Protein AF-0000000087714407 (afdb_homodimer)

Solvent-accessible surface area (backbone atoms only — not comparable to full-atom values): 35121 Å² total; per-residue (Å²): 110,67,66,55,49,52,48,49,52,50,45,52,51,48,52,53,51,48,52,51,49,51,45,51,42,48,51,48,51,48,50,48,47,53,52,25,57,74,70,69,42,71,82,78,48,69,68,56,53,50,52,51,51,53,48,40,36,51,53,26,51,76,64,72,35,63,50,65,50,39,53,55,43,50,54,43,46,52,54,53,46,53,50,67,61,27,62,37,93,64,74,46,41,32,20,36,34,32,66,47,54,57,29,49,15,49,49,41,26,38,49,60,29,60,38,47,48,34,23,16,46,93,51,57,67,56,12,37,54,55,14,53,75,65,74,40,40,58,46,58,56,64,61,32,42,54,65,25,51,38,35,36,42,44,46,55,73,70,50,61,69,24,69,91,43,54,78,47,47,53,52,27,47,75,23,43,38,27,43,49,48,89,50,46,76,77,49,47,59,54,50,46,51,47,21,67,76,30,47,22,18,30,37,46,27,29,63,30,56,74,60,46,74,53,62,56,66,39,42,31,38,38,28,68,42,94,49,28,89,50,61,62,62,56,45,49,54,44,41,30,43,29,33,40,71,43,78,54,50,66,67,60,49,45,53,29,40,25,62,48,42,38,40,54,51,52,51,42,51,20,50,49,52,27,50,58,52,44,40,67,72,68,70,51,76,46,81,82,62,51,25,57,71,34,51,56,51,50,50,50,39,52,51,52,59,73,40,39,71,62,50,50,48,42,49,64,51,32,88,46,25,65,63,42,46,53,44,38,53,51,37,36,50,50,49,53,52,53,58,58,59,70,73,110,110,67,67,55,50,52,49,49,52,50,45,52,52,49,52,53,50,48,52,52,48,51,45,51,43,47,51,48,51,48,50,48,47,51,51,24,58,75,71,70,42,72,82,77,49,69,68,57,53,50,52,50,50,53,48,40,35,52,54,26,52,75,64,72,35,63,50,63,49,39,52,55,42,49,53,43,48,53,54,52,48,53,52,66,60,28,62,37,92,64,75,47,42,31,19,36,34,31,65,46,54,56,29,50,16,50,48,42,26,38,50,61,29,59,38,46,49,34,24,16,46,94,50,56,67,57,12,38,54,55,15,54,75,65,73,41,39,58,47,58,58,65,61,33,42,54,66,25,51,37,35,36,40,42,44,54,74,69,50,61,68,25,68,90,42,54,77,47,47,52,53,27,47,74,22,42,38,28,44,48,48,88,49,46,77,77,50,47,58,56,52,44,51,50,22,67,75,31,46,21,18,29,34,45,27,28,62,30,56,76,61,48,75,54,62,57,66,38,41,32,38,37,30,68,42,94,50,27,90,51,61,61,62,55,44,49,54,44,41,30,41,30,32,39,73,44,79,53,48,66,68,61,49,46,53,28,40,25,63,47,42,36,37,52,52,51,52,41,51,20,50,50,52,27,50,58,52,44,40,68,72,69,68,49,76,43,80,81,61,51,24,58,68,35,51,56,52,50,50,49,40,52,51,53,58,72,41,40,72,62,50,51,48,42,49,64,53,33,89,47,24,65,62,42,47,51,45,37,53,50,38,36,50,50,49,53,52,53,60,57,60,71,74,110

Radius of gyration: 28.75 Å; Cα contacts (8 Å, |Δi|>4): 1146; chains: 2; bounding box: 63×82×63 Å

InterPro domains:
  IPR002701 Chorismate mutase II, prokaryotic-type [PF01817] (7-85)
  IPR002701 Chorismate mutase II, prokaryotic-type [PS51168] (1-89)
  IPR002701 Chorismate mutase II, prokaryotic-type [SM00830] (8-88)
  IPR003099 Prephenate dehydrogenase [PS51176] (92-344)
  IPR008927 6-phosphogluconate dehydrogenase-like, C-terminal domain superfamily [SSF48179] (250-342)
  IPR010950 Chorismate mutase, archaeal [TIGR01791] (4-85)
  IPR036263 Chorismate mutase type II superfamily [SSF48600] (1-86)
  IPR036291 NAD(P)-binding domain superfamily [SSF51735] (88-246)
  IPR036979 Chorismate mutase domain superfamily [G3DSA:1.20.59.10] (1-79)
  IPR046826 Prephenate dehydrogenase, nucleotide-binding domain [PF02153] (114-242)
  IPR050812 Prephenate/Arogenate Dehydrogenase [PTHR21363] (87-343)

Foldseek 3Di:
DVVVVVVVVVVVVVVVVVVVVLVVVLVVLLVVQVVCVVVVHDNDDPVVLVVQLVVLQVVCVVVPHDSVVSVVVSVVSVLVSLLQNLEAPDAFEEEEEDQDLQSLQVLLLSLSRVHAYEYEYPDQVSRQVSCVVSVHHYDYQLVSLLGGQEYEYADELCRCPDPSNLVRNLSNAAGEYEYAALACVVRVVVVLVSCVVSHYAYKYKHFPDTRDHDPAAGEMEIEGHPRNVDVVVVQSVVVSSRHHYHYDHNVVSLVVCLVVQLQVLLVLQVVVVVVVVVCVVVVDDCVVVDDPVNVVSVVVSVVSVVVVVSSVCSCPRRPCNVVSVVVSVVVVVVVVVVVVVVVD/DVVVVVVVVVVVVVVVVVVVVLVVVLVVLLVVQVVCVVVVHDNDDPVVLVVQLVVLQVVCVVVPHDSVVSVVVSVVSVLVSLLQNLEAPDAFEEEEEDQDLVSLQVLLLSLSRVHAYEYEYPDQVSRQVSCVVSVHHYDYQLVSLLGGQEYEYADELCRCPDPSNLVRNLSNAAGEYEYAALACVVRVVVVLVSCVVSHYAYKYKHFPDTRDHDPAAGEMEIEGHPRNVDVVVVQSVVVSSRHHYHYDHNVVSLVVCLVVQLQVLLVLQVVVVVVVVVCVVVVDDCVVVDDPVNVVSVVVSVVSVVVVVSSVCSCPRRPCNVVSVVVSVVVVVVVVVVVVVVVD

Sequence (688 aa):
MRELDQLRAEIDKVDEELFKLFFKRLELVAEVGRIKRREGLPITDERREIEVRERWRRIAKSYDIPEVLADNLLTTMFSVSKMREVNPSEKRKITLVGYGGMARSLASLFKLAKHEVVITGRDLEKSLKLAQEFNFTTMAIPQALQWGEMVILALPPEGVLSDGITRFLHLAEGKVVMDILSSKAKLFKKLEEMSKENGYRFVSTHPLFGPYLYPVGEKIVLIPSETSKSVEEVAKFWTDTGLTTVITDVDTHEKAMAMVQVLPHFFVLGLSRSLDFLEKELGVEFTEFQTTNFREIYKIVKRVKELEPVITEIQRLNPYARETRSIGVRELNTLFSTLEEEKKMRELDQLRAEIDKVDEELFKLFFKRLELVAEVGRIKRREGLPITDERREIEVRERWRRIAKSYDIPEVLADNLLTTMFSVSKMREVNPSEKRKITLVGYGGMARSLASLFKLAKHEVVITGRDLEKSLKLAQEFNFTTMAIPQALQWGEMVILALPPEGVLSDGITRFLHLAEGKVVMDILSSKAKLFKKLEEMSKENGYRFVSTHPLFGPYLYPVGEKIVLIPSETSKSVEEVAKFWTDTGLTTVITDVDTHEKAMAMVQVLPHFFVLGLSRSLDFLEKELGVEFTEFQTTNFREIYKIVKRVKELEPVITEIQRLNPYARETRSIGVRELNTLFSTLEEEKK

Organism: NCBI:txid1293036

pLDDT: mean 92.68, std 6.98, range [49.91, 98.88]

Nearest PDB structures (foldseek):
  6jit-assembly2_C  TM=7.707E-01  e=3.358E-10  Stackebrandtia nassauensis DSM 44728
  5fwn-assembly1_A  TM=7.371E-01  e=2.110E-10  Amycolatopsis orientalis
  8ozw-assembly1_A  TM=6.406E-01  e=2.236E-10  Blastomyces dermatitidis
  8whg-assembly4_G  TM=6.591E-01  e=2.032E-09  Streptomyces viridochromogenes
  8p2j-assembly4_G  TM=6.172E-01  e=1.012E-09  Blastomyces dermatitidis

Structure (mmCIF, N/CA/C/O backbone):
data_AF-0000000087714407-model_v1
#
loop_
_entity.id
_entity.type
_entity.pdbx_description
1 polymer 'Chorismate mutase'
#
loop_
_atom_site.group_PDB
_atom_site.id
_atom_site.type_symbol
_atom_site.label_atom_id
_atom_site.label_alt_id
_atom_site.label_comp_id
_atom_site.label_asym_id
_atom_site.label_entity_id
_atom_site.label_seq_id
_atom_site.pdbx_PDB_ins_code
_atom_site.Cartn_x
_atom_site.Cartn_y
_atom_site.Cartn_z
_atom_site.occupancy
_atom_site.B_iso_or_equiv
_atom_site.auth_seq_id
_atom_site.auth_comp_id
_atom_site.auth_asym_id
_atom_site.auth_atom_id
_atom_site.pdbx_PDB_model_num
ATOM 1 N N . MET A 1 1 ? 36.469 -10.867 -13.039 1 63.06 1 MET A N 1
ATOM 2 C CA . MET A 1 1 ? 36.375 -9.836 -12.016 1 63.06 1 MET A CA 1
ATOM 3 C C . MET A 1 1 ? 36.531 -8.445 -12.625 1 63.06 1 MET A C 1
ATOM 5 O O . MET A 1 1 ? 35.719 -7.547 -12.336 1 63.06 1 MET A O 1
ATOM 9 N N . ARG A 1 2 ? 37.438 -8.5 -13.688 1 77.06 2 ARG A N 1
ATOM 10 C CA . ARG A 1 2 ? 37.719 -7.219 -14.336 1 77.06 2 ARG A CA 1
ATOM 11 C C . ARG A 1 2 ? 36.531 -6.797 -15.227 1 77.06 2 ARG A C 1
ATOM 13 O O . ARG A 1 2 ? 36.156 -5.629 -15.219 1 77.06 2 ARG A O 1
ATOM 20 N N . GLU A 1 3 ? 35.875 -7.758 -15.922 1 87.31 3 GLU A N 1
ATOM 21 C CA . GLU A 1 3 ? 34.75 -7.469 -16.812 1 87.31 3 GLU A CA 1
ATOM 22 C C . GLU A 1 3 ? 33.531 -6.977 -16.031 1 87.31 3 GLU A C 1
ATOM 24 O O . GLU A 1 3 ? 32.875 -6.031 -16.453 1 87.31 3 GLU A O 1
ATOM 29 N N . LEU A 1 4 ? 33.375 -7.582 -14.938 1 88.19 4 LEU A N 1
ATOM 30 C CA . LEU A 1 4 ? 32.25 -7.188 -14.086 1 88.19 4 LEU A CA 1
ATOM 31 C C . LEU A 1 4 ? 32.438 -5.762 -13.578 1 88.19 4 LEU A C 1
ATOM 33 O O . LEU A 1 4 ? 31.469 -4.984 -13.547 1 88.19 4 LEU A O 1
ATOM 37 N N . ASP A 1 5 ? 33.656 -5.453 -13.273 1 89.81 5 ASP A N 1
ATOM 38 C CA . ASP A 1 5 ? 33.938 -4.113 -12.766 1 89.81 5 ASP A CA 1
ATOM 39 C C . ASP A 1 5 ? 33.719 -3.057 -13.844 1 89.81 5 ASP A C 1
ATOM 41 O O . ASP A 1 5 ? 33.25 -1.955 -13.555 1 89.81 5 ASP A O 1
ATOM 45 N N . GLN A 1 6 ? 34.094 -3.371 -15.039 1 92.88 6 GLN A N 1
ATOM 46 C CA . GLN A 1 6 ? 33.875 -2.447 -16.141 1 92.88 6 GLN A CA 1
ATOM 47 C C . GLN A 1 6 ? 32.406 -2.211 -16.406 1 92.88 6 GLN A C 1
ATOM 49 O O . GLN A 1 6 ? 31.984 -1.081 -16.656 1 92.88 6 GLN A O 1
ATOM 54 N N . LEU A 1 7 ? 31.641 -3.238 -16.328 1 93 7 LEU A N 1
ATOM 55 C CA . LEU A 1 7 ? 30.203 -3.123 -16.531 1 93 7 LEU A CA 1
ATOM 56 C C . LEU A 1 7 ? 29.562 -2.293 -15.414 1 93 7 LEU A C 1
ATOM 58 O O . LEU A 1 7 ? 28.703 -1.457 -15.68 1 93 7 LEU A O 1
ATOM 62 N N . ARG A 1 8 ? 30.109 -2.559 -14.281 1 90.69 8 ARG A N 1
ATOM 63 C CA . ARG A 1 8 ? 29.594 -1.803 -13.141 1 90.69 8 ARG A CA 1
ATOM 64 C C . ARG A 1 8 ? 29.922 -0.319 -13.281 1 90.69 8 ARG A C 1
ATOM 66 O O . ARG A 1 8 ? 29.094 0.537 -12.953 1 90.69 8 ARG A O 1
ATOM 73 N N . ALA A 1 9 ? 31.062 -0.034 -13.75 1 93.38 9 ALA A N 1
ATOM 74 C CA . ALA A 1 9 ? 31.438 1.355 -13.984 1 93.38 9 ALA A CA 1
ATOM 75 C C . ALA A 1 9 ? 30.562 1.997 -15.047 1 93.38 9 ALA A C 1
ATOM 77 O O . ALA A 1 9 ? 30.203 3.176 -14.945 1 93.38 9 ALA A O 1
ATOM 78 N N . GLU A 1 10 ? 30.219 1.26 -16.062 1 95 10 GLU A N 1
ATOM 79 C CA . GLU A 1 10 ? 29.328 1.756 -17.109 1 95 10 GLU A CA 1
ATOM 80 C C . GLU A 1 10 ? 27.922 2.016 -16.562 1 95 10 GLU A C 1
ATOM 82 O O . GLU A 1 10 ? 27.297 3.008 -16.922 1 95 10 GLU A O 1
ATOM 87 N N . ILE A 1 11 ? 27.469 1.12 -15.742 1 93.75 11 ILE A N 1
ATOM 88 C CA . ILE A 1 11 ? 26.156 1.284 -15.109 1 93.75 11 ILE A CA 1
ATOM 89 C C . ILE A 1 11 ? 26.156 2.557 -14.266 1 93.75 11 ILE A C 1
ATOM 91 O O . ILE A 1 11 ? 25.203 3.334 -14.305 1 93.75 11 ILE A O 1
ATOM 95 N N . ASP A 1 12 ? 27.266 2.768 -13.57 1 93.19 12 ASP A N 1
ATOM 96 C CA . ASP A 1 12 ? 27.391 3.963 -12.734 1 93.19 12 ASP A CA 1
ATOM 97 C C . ASP A 1 12 ? 27.312 5.23 -13.586 1 93.19 12 ASP A C 1
ATOM 99 O O . ASP A 1 12 ? 26.688 6.219 -13.172 1 93.19 12 ASP A O 1
ATOM 103 N N . LYS A 1 13 ? 27.922 5.188 -14.688 1 95.5 13 LYS A N 1
ATOM 104 C CA . LYS A 1 13 ? 27.875 6.328 -15.602 1 95.5 13 LYS A CA 1
ATOM 105 C C . LYS A 1 13 ? 26.453 6.566 -16.109 1 95.5 13 LYS A C 1
ATOM 107 O O . LYS A 1 13 ? 26 7.711 -16.203 1 95.5 13 LYS A O 1
ATOM 112 N N . VAL A 1 14 ? 25.781 5.527 -16.438 1 96 14 VAL A N 1
ATOM 113 C CA . VAL A 1 14 ? 24.406 5.625 -16.906 1 96 14 VAL A CA 1
ATOM 114 C C . VAL A 1 14 ? 23.531 6.215 -15.797 1 96 14 VAL A C 1
ATOM 116 O O . VAL A 1 14 ? 22.656 7.055 -16.062 1 96 14 VAL A O 1
ATOM 119 N N . ASP A 1 15 ? 23.781 5.766 -14.586 1 94.81 15 ASP A N 1
ATOM 120 C CA . ASP A 1 15 ? 23.031 6.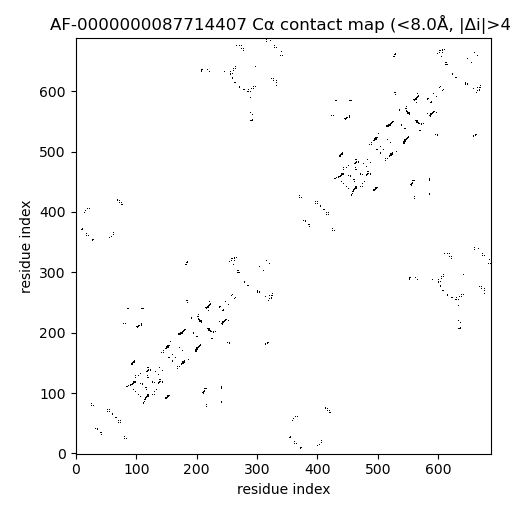273 -13.438 1 94.81 15 ASP A CA 1
ATOM 121 C C . ASP A 1 15 ? 23.203 7.785 -13.297 1 94.81 15 ASP A C 1
ATOM 123 O O . ASP A 1 15 ? 22.219 8.508 -13.078 1 94.81 15 ASP A O 1
ATOM 127 N N . GLU A 1 16 ? 24.375 8.242 -13.422 1 94.75 16 GLU A N 1
ATOM 128 C CA . GLU A 1 16 ? 24.641 9.672 -13.336 1 94.75 16 GLU A CA 1
ATOM 129 C C . GLU A 1 16 ? 23.906 10.43 -14.445 1 94.75 16 GLU A C 1
ATOM 131 O O . GLU A 1 16 ? 23.359 11.508 -14.203 1 94.75 16 GLU A O 1
ATOM 136 N N . GLU A 1 17 ? 23.969 9.867 -15.578 1 96 17 GLU A N 1
ATOM 137 C CA . GLU A 1 17 ? 23.297 10.492 -16.719 1 96 17 GLU A CA 1
ATOM 138 C C . GLU A 1 17 ? 21.781 10.539 -16.5 1 96 17 GLU A C 1
ATOM 140 O O . GLU A 1 17 ? 21.109 11.492 -16.906 1 96 17 GLU A O 1
ATOM 145 N N . LEU A 1 18 ? 21.234 9.477 -15.961 1 95.12 18 LEU A N 1
ATOM 146 C CA . LEU A 1 18 ? 19.812 9.43 -15.656 1 95.12 18 LEU A CA 1
ATOM 147 C C . LEU A 1 18 ? 19.406 10.594 -14.758 1 95.12 18 LEU A C 1
ATOM 149 O O . LEU A 1 18 ? 18.438 11.297 -15.039 1 95.12 18 LEU A O 1
ATOM 153 N N . PHE A 1 19 ? 20.141 10.867 -13.703 1 94.19 19 PHE A N 1
ATOM 154 C CA . PHE A 1 19 ? 19.797 11.914 -12.75 1 94.19 19 PHE A CA 1
ATOM 155 C C . PHE A 1 19 ? 20 13.297 -13.359 1 94.19 19 PHE A C 1
ATOM 157 O O . PHE A 1 19 ? 19.266 14.234 -13.047 1 94.19 19 PHE A O 1
ATOM 164 N N . LYS A 1 20 ? 21 13.391 -14.266 1 94.81 20 LYS A N 1
ATOM 165 C CA . LYS A 1 20 ? 21.141 14.633 -15.016 1 94.81 20 LYS A CA 1
ATOM 166 C C . LYS A 1 20 ? 19.891 14.93 -15.828 1 94.81 20 LYS A C 1
ATOM 168 O O . LYS A 1 20 ? 19.438 16.078 -15.891 1 94.81 20 LYS A O 1
ATOM 173 N N . LEU A 1 21 ? 19.375 13.898 -16.438 1 95.12 21 LEU A N 1
ATOM 174 C CA . LEU A 1 21 ? 18.172 14.062 -17.234 1 95.12 21 LEU A CA 1
ATOM 175 C C . LEU A 1 21 ? 16.953 14.359 -16.359 1 95.12 21 LEU A C 1
ATOM 177 O O . LEU A 1 21 ? 16.094 15.148 -16.719 1 95.12 21 LEU A O 1
ATOM 181 N N . PHE A 1 22 ? 16.906 13.672 -15.188 1 93.38 22 PHE A N 1
ATOM 182 C CA . PHE A 1 22 ? 15.828 13.969 -14.242 1 93.38 22 PHE A CA 1
ATOM 183 C C . PHE A 1 22 ? 15.867 15.438 -13.82 1 93.38 22 PHE A C 1
ATOM 185 O O . PHE A 1 22 ? 14.828 16.094 -13.773 1 93.38 22 PHE A O 1
ATOM 192 N N . PHE A 1 23 ? 17.047 15.906 -13.516 1 91.62 23 PHE A N 1
ATOM 193 C CA . PHE A 1 23 ? 17.219 17.297 -13.133 1 91.62 23 PHE A CA 1
ATOM 194 C C . PHE A 1 23 ? 16.75 18.219 -14.242 1 91.62 23 PHE A C 1
ATOM 196 O O . PHE A 1 23 ? 15.992 19.172 -13.992 1 91.62 23 PHE A O 1
ATOM 203 N N . LYS A 1 24 ? 17.203 17.906 -15.43 1 94.31 24 LYS A N 1
ATOM 204 C CA . LYS A 1 24 ? 16.797 18.719 -16.594 1 94.31 24 LYS A CA 1
ATOM 205 C C . LYS A 1 24 ? 15.281 18.719 -16.75 1 94.31 24 LYS A C 1
ATOM 207 O O . LYS A 1 24 ? 14.68 19.766 -17 1 94.31 24 LYS A O 1
ATOM 212 N N . ARG A 1 25 ? 14.672 17.578 -16.641 1 93.5 25 ARG A N 1
ATOM 213 C CA . ARG A 1 25 ? 13.219 17.469 -16.797 1 93.5 25 ARG A CA 1
ATOM 214 C C . ARG A 1 25 ? 12.492 18.297 -15.742 1 93.5 25 ARG A C 1
ATOM 216 O O . ARG A 1 25 ? 11.531 19 -16.062 1 93.5 25 ARG A O 1
ATOM 223 N N . LEU A 1 26 ? 12.977 18.203 -14.547 1 90.25 26 LEU A N 1
ATOM 224 C CA . LEU A 1 26 ? 12.352 18.922 -13.445 1 90.25 26 LEU A CA 1
ATOM 225 C C . LEU A 1 26 ? 12.453 20.422 -13.656 1 90.25 26 LEU A C 1
ATOM 227 O O . LEU A 1 26 ? 11.516 21.172 -13.359 1 90.25 26 LEU A O 1
ATOM 231 N N . GLU A 1 27 ? 13.57 20.844 -14.195 1 90.69 27 GLU A N 1
ATOM 232 C CA . GLU A 1 27 ? 13.742 22.25 -14.5 1 90.69 27 GLU A CA 1
ATOM 233 C C . GLU A 1 27 ? 12.773 22.719 -15.586 1 90.69 27 GLU A C 1
ATOM 235 O O . GLU A 1 27 ? 12.203 23.797 -15.5 1 90.69 27 GLU A O 1
ATOM 240 N N . LEU A 1 28 ? 12.633 21.891 -16.578 1 92.81 28 LEU A N 1
ATOM 241 C CA . LEU A 1 28 ? 11.711 22.219 -17.672 1 92.81 28 LEU A CA 1
ATOM 242 C C . LEU A 1 28 ? 10.281 22.281 -17.156 1 92.81 28 LEU A C 1
ATOM 244 O O . LEU A 1 28 ? 9.523 23.188 -17.531 1 92.81 28 LEU A O 1
ATOM 248 N N . VAL A 1 29 ? 9.93 21.375 -16.328 1 89.31 29 VAL A N 1
ATOM 249 C CA . VAL A 1 29 ? 8.578 21.344 -15.781 1 89.31 29 VAL A CA 1
ATOM 250 C C . VAL A 1 29 ? 8.352 22.562 -14.906 1 89.31 29 VAL A C 1
ATOM 252 O O . VAL A 1 29 ? 7.262 23.141 -14.914 1 89.31 29 VAL A O 1
ATOM 255 N N . ALA A 1 30 ? 9.344 22.922 -14.141 1 85.31 30 ALA A N 1
ATOM 256 C CA . ALA A 1 30 ? 9.25 24.141 -13.32 1 85.31 30 ALA A CA 1
ATOM 257 C C . ALA A 1 30 ? 9.008 25.359 -14.188 1 85.31 30 ALA A C 1
ATOM 259 O O . ALA A 1 30 ? 8.227 26.25 -13.82 1 85.31 30 ALA A O 1
ATOM 260 N N . GLU A 1 31 ? 9.688 25.391 -15.297 1 88.81 31 GLU A N 1
ATOM 261 C CA . GLU A 1 31 ? 9.508 26.5 -16.234 1 88.81 31 GLU A CA 1
ATOM 262 C C . GLU A 1 31 ? 8.086 26.531 -16.797 1 88.81 31 GLU A C 1
ATOM 264 O O . GLU A 1 31 ? 7.496 27.594 -16.953 1 88.81 31 GLU A O 1
ATOM 269 N N . VAL A 1 32 ? 7.547 25.406 -17.141 1 88.31 32 VAL A N 1
ATOM 270 C CA . VAL A 1 32 ? 6.16 25.297 -17.594 1 88.31 32 VAL A CA 1
ATOM 271 C C . VAL A 1 32 ? 5.227 25.859 -16.516 1 88.31 32 VAL A C 1
ATOM 273 O O . VAL A 1 32 ? 4.297 26.609 -16.828 1 88.31 32 VAL A O 1
ATOM 276 N N . GLY A 1 33 ? 5.461 25.469 -15.242 1 82.06 33 GLY A N 1
ATOM 277 C CA . GLY A 1 33 ? 4.66 25.984 -14.141 1 82.06 33 GLY A CA 1
ATOM 278 C C . GLY A 1 33 ? 4.691 27.5 -14.031 1 82.06 33 GLY A C 1
ATOM 279 O O . GLY A 1 33 ? 3.658 28.125 -13.805 1 82.06 33 GLY A O 1
ATOM 280 N N . ARG A 1 34 ? 5.832 28.078 -14.234 1 82.94 34 ARG A N 1
ATOM 281 C CA . ARG A 1 34 ? 5.988 29.531 -14.172 1 82.94 34 ARG A CA 1
ATOM 282 C C . ARG A 1 34 ? 5.188 30.219 -15.273 1 82.94 34 ARG A C 1
ATOM 284 O O . ARG A 1 34 ? 4.527 31.234 -15.023 1 82.94 34 ARG A O 1
ATOM 291 N N . ILE A 1 35 ? 5.266 29.703 -16.422 1 86.69 35 ILE A N 1
ATOM 292 C CA . ILE A 1 35 ? 4.547 30.266 -17.562 1 86.69 35 ILE A CA 1
ATOM 293 C C . ILE A 1 35 ? 3.041 30.156 -17.328 1 86.69 35 ILE A C 1
ATOM 295 O O . ILE A 1 35 ? 2.295 31.094 -17.594 1 86.69 35 ILE A O 1
ATOM 299 N N . LYS A 1 36 ? 2.607 29 -16.812 1 82.19 36 LYS A N 1
ATOM 300 C CA . LYS A 1 36 ? 1.186 28.812 -16.547 1 82.19 36 LYS A CA 1
ATOM 301 C C . LYS A 1 36 ? 0.683 29.828 -15.508 1 82.19 36 LYS A C 1
ATOM 303 O O . LYS A 1 36 ? -0.405 30.391 -15.664 1 82.19 36 LYS A O 1
ATOM 308 N N . ARG A 1 37 ? 1.433 30.062 -14.531 1 76.12 37 ARG A N 1
ATOM 309 C CA . ARG A 1 37 ? 1.078 31.031 -13.5 1 76.12 37 ARG A CA 1
ATOM 310 C C . ARG A 1 37 ? 0.965 32.438 -14.094 1 76.12 37 ARG A C 1
ATOM 312 O O . ARG A 1 37 ? 0.016 33.156 -13.797 1 76.12 37 ARG A O 1
ATOM 319 N N . ARG A 1 38 ? 1.88 32.781 -14.922 1 81.19 38 ARG A N 1
ATOM 320 C CA . ARG A 1 38 ? 1.916 34.094 -15.555 1 81.19 38 ARG A CA 1
ATOM 321 C C . ARG A 1 38 ? 0.712 34.281 -16.469 1 81.19 38 ARG A C 1
ATOM 323 O O . ARG A 1 38 ? 0.151 35.375 -16.547 1 81.19 38 ARG A O 1
ATOM 330 N N . GLU A 1 39 ? 0.332 33.188 -17.094 1 85.5 39 GLU A N 1
ATOM 331 C CA . GLU A 1 39 ? -0.736 33.281 -18.078 1 85.5 39 GLU A CA 1
ATOM 332 C C . GLU A 1 39 ? -2.088 32.938 -17.469 1 85.5 39 GLU A C 1
ATOM 334 O O . GLU A 1 39 ? -3.104 32.875 -18.172 1 85.5 39 GLU A O 1
ATOM 339 N N . GLY A 1 40 ? -2.09 32.531 -16.203 1 75 40 GLY A N 1
ATOM 340 C CA . GLY A 1 40 ? -3.322 32.219 -15.492 1 75 40 GLY A CA 1
ATOM 341 C C . GLY A 1 40 ? -3.889 30.859 -15.844 1 75 40 GLY A C 1
ATOM 342 O O . GLY A 1 40 ? -5.105 30.656 -15.812 1 75 40 GLY A O 1
ATOM 343 N N . LEU A 1 41 ? -2.986 30.078 -16.312 1 75.88 41 LEU A N 1
ATOM 344 C CA . LEU A 1 41 ? -3.398 28.719 -16.641 1 75.88 41 LEU A CA 1
ATOM 345 C C . LEU A 1 41 ? -3.322 27.812 -15.406 1 75.88 41 LEU A C 1
ATOM 347 O O . LEU A 1 41 ? -2.535 28.062 -14.492 1 75.88 41 LEU A O 1
ATOM 351 N N . PRO A 1 42 ? -4.203 26.766 -15.352 1 71.62 42 PRO A N 1
ATOM 352 C CA . PRO A 1 42 ? -4.133 25.844 -14.227 1 71.62 42 PRO A CA 1
ATOM 353 C C . PRO A 1 42 ? -2.797 25.094 -14.148 1 71.62 42 PRO A C 1
ATOM 355 O O . PRO A 1 42 ? -2.232 24.734 -15.188 1 71.62 42 PRO A O 1
ATOM 358 N N . ILE A 1 43 ? -2.318 24.938 -12.961 1 67.56 43 ILE A N 1
ATOM 359 C CA . ILE A 1 43 ? -1.052 24.25 -12.734 1 67.56 43 ILE A CA 1
ATOM 360 C C . ILE A 1 43 ? -1.21 22.75 -13.023 1 67.56 43 ILE A C 1
ATOM 362 O O . ILE A 1 43 ? -0.364 22.156 -13.688 1 67.56 43 ILE A O 1
ATOM 366 N N . THR A 1 44 ? -2.361 22.234 -12.461 1 67.38 44 THR A N 1
ATOM 367 C CA . THR A 1 44 ? -2.639 20.828 -12.719 1 67.38 44 THR A CA 1
ATOM 368 C C . THR A 1 44 ? -3.479 20.672 -13.984 1 67.38 44 THR A C 1
ATOM 370 O O . THR A 1 44 ? -4.484 21.359 -14.156 1 67.38 44 THR A O 1
ATOM 373 N N . ASP A 1 45 ? -2.914 19.984 -14.969 1 76.12 45 ASP A N 1
ATOM 374 C CA . ASP A 1 45 ? -3.584 19.656 -16.219 1 76.12 45 ASP A CA 1
ATOM 375 C C . ASP A 1 45 ? -3.754 18.141 -16.375 1 76.12 45 ASP A C 1
ATOM 377 O O . ASP A 1 45 ? -2.85 17.469 -16.859 1 76.12 45 ASP A O 1
ATOM 381 N N . GLU A 1 46 ? -4.895 17.688 -15.938 1 75.69 46 GLU A N 1
ATOM 382 C CA . GLU A 1 46 ? -5.156 16.25 -15.922 1 75.69 46 GLU A CA 1
ATOM 383 C C . GLU A 1 46 ? -5.027 15.656 -17.312 1 75.69 46 GLU A C 1
ATOM 385 O O . GLU A 1 46 ? -4.531 14.539 -17.484 1 75.69 46 GLU A O 1
ATOM 390 N N . ARG A 1 47 ? -5.5 16.391 -18.328 1 81.56 47 ARG A N 1
ATOM 391 C CA . ARG A 1 47 ? -5.41 15.914 -19.703 1 81.56 47 ARG A CA 1
ATOM 392 C C . ARG A 1 47 ? -3.959 15.727 -20.125 1 81.56 47 ARG A C 1
ATOM 394 O O . ARG A 1 47 ? -3.613 14.727 -20.766 1 81.56 47 ARG A O 1
ATOM 401 N N . ARG A 1 48 ? -3.156 16.688 -19.766 1 82.06 48 ARG A N 1
ATOM 402 C CA . ARG A 1 48 ? -1.739 16.594 -20.109 1 82.06 48 ARG A CA 1
ATOM 403 C C . ARG A 1 48 ? -1.078 15.43 -19.391 1 82.06 48 ARG A C 1
ATOM 405 O O . ARG A 1 48 ? -0.229 14.742 -19.969 1 82.06 48 ARG A O 1
ATOM 412 N N . GLU A 1 49 ? -1.435 15.188 -18.141 1 84.62 49 GLU A N 1
ATOM 413 C CA . GLU A 1 49 ? -0.866 14.078 -17.375 1 84.62 49 GLU A CA 1
ATOM 414 C C . GLU A 1 49 ? -1.209 12.734 -18.016 1 84.62 49 GLU A C 1
ATOM 416 O O . GLU A 1 49 ? -0.372 11.828 -18.062 1 84.62 49 GLU A O 1
ATOM 421 N N . ILE A 1 50 ? -2.369 12.664 -18.562 1 88.38 50 ILE A N 1
ATOM 422 C CA . ILE A 1 50 ? -2.803 11.438 -19.219 1 88.38 50 ILE A CA 1
ATOM 423 C C . ILE A 1 50 ? -1.998 11.234 -20.5 1 88.38 50 ILE A C 1
ATOM 425 O O . ILE A 1 50 ? -1.543 10.125 -20.797 1 88.38 50 ILE A O 1
ATOM 429 N N . GLU A 1 51 ? -1.819 12.305 -21.219 1 90.5 51 GLU A N 1
ATOM 430 C CA . GLU A 1 51 ? -1.05 12.242 -22.453 1 90.5 51 GLU A CA 1
ATOM 431 C C . GLU A 1 51 ? 0.383 11.789 -22.203 1 90.5 51 GLU A C 1
ATOM 433 O O . GLU A 1 51 ? 0.929 10.977 -22.953 1 90.5 51 GLU A O 1
ATOM 438 N N . VAL A 1 52 ? 0.954 12.352 -21.172 1 90.88 52 VAL A N 1
ATOM 439 C CA . VAL A 1 52 ? 2.33 12.008 -20.828 1 90.88 52 VAL A CA 1
ATOM 440 C C . VAL A 1 52 ? 2.416 10.539 -20.422 1 90.88 52 VAL A C 1
ATOM 442 O O . VAL A 1 52 ? 3.348 9.836 -20.812 1 90.88 52 VAL A O 1
ATOM 445 N N . ARG A 1 53 ? 1.519 10.062 -19.672 1 91.19 53 ARG A N 1
ATOM 446 C CA . ARG A 1 53 ? 1.496 8.672 -19.25 1 91.19 53 ARG A CA 1
ATOM 447 C C . ARG A 1 53 ? 1.41 7.727 -20.438 1 91.19 53 ARG A C 1
ATOM 449 O O . ARG A 1 53 ? 2.139 6.734 -20.5 1 91.19 53 ARG A O 1
ATOM 456 N N . GLU A 1 54 ? 0.507 8.047 -21.344 1 92.88 54 GLU A N 1
ATOM 457 C CA . GLU A 1 54 ? 0.355 7.223 -22.531 1 92.88 54 GLU A CA 1
ATOM 458 C C . GLU A 1 54 ? 1.632 7.219 -23.359 1 92.88 54 GLU A C 1
ATOM 460 O O . GLU A 1 54 ? 2.031 6.18 -23.891 1 92.88 54 GLU A O 1
ATOM 465 N N . ARG A 1 55 ? 2.174 8.312 -23.484 1 93.19 55 ARG A N 1
ATOM 466 C CA . ARG A 1 55 ? 3.424 8.422 -24.234 1 93.19 55 ARG A CA 1
ATOM 467 C C . ARG A 1 55 ? 4.523 7.59 -23.578 1 93.19 55 ARG A C 1
ATOM 469 O O . ARG A 1 55 ? 5.258 6.879 -24.266 1 93.19 55 ARG A O 1
ATOM 476 N N . TRP A 1 56 ? 4.645 7.73 -22.25 1 93.81 56 TRP A N 1
ATOM 477 C CA . TRP A 1 56 ? 5.664 6.973 -21.531 1 93.81 56 TRP A CA 1
ATOM 478 C C . TRP A 1 56 ? 5.457 5.473 -21.719 1 93.81 56 TRP A C 1
ATOM 480 O O . TRP A 1 56 ? 6.418 4.727 -21.906 1 93.81 56 TRP A O 1
ATOM 490 N N . ARG A 1 57 ? 4.246 5.07 -21.688 1 91.25 57 ARG A N 1
ATOM 491 C CA . ARG A 1 57 ? 3.936 3.66 -21.891 1 91.25 57 ARG A CA 1
ATOM 492 C C . ARG A 1 57 ? 4.336 3.209 -23.297 1 91.25 57 ARG A C 1
ATOM 494 O O . ARG A 1 57 ? 4.879 2.115 -23.469 1 91.25 57 ARG A O 1
ATOM 501 N N . ARG A 1 58 ? 4.039 4.035 -24.281 1 92.38 58 ARG A N 1
ATOM 502 C CA . ARG A 1 58 ? 4.398 3.729 -25.656 1 92.38 58 ARG A CA 1
ATOM 503 C C . ARG A 1 58 ? 5.914 3.635 -25.828 1 92.38 58 ARG A C 1
ATOM 505 O O . ARG A 1 58 ? 6.414 2.727 -26.484 1 92.38 58 ARG A O 1
ATOM 512 N N . ILE A 1 59 ? 6.605 4.586 -25.25 1 93.38 59 ILE A N 1
ATOM 513 C CA . ILE A 1 59 ? 8.062 4.586 -25.344 1 93.38 59 ILE A CA 1
ATOM 514 C C . ILE A 1 59 ? 8.617 3.338 -24.656 1 93.38 59 ILE A C 1
ATOM 516 O O . ILE A 1 59 ? 9.492 2.66 -25.219 1 93.38 59 ILE A O 1
ATOM 520 N N . ALA A 1 60 ? 8.102 3.076 -23.453 1 91.69 60 ALA A N 1
ATOM 521 C CA . ALA A 1 60 ? 8.547 1.89 -22.719 1 91.69 60 ALA A CA 1
ATOM 522 C C . ALA A 1 60 ? 8.359 0.629 -23.562 1 91.69 60 ALA A C 1
ATOM 524 O O . ALA A 1 60 ? 9.266 -0.199 -23.656 1 91.69 60 ALA A O 1
ATOM 525 N N . LYS A 1 61 ? 7.227 0.528 -24.156 1 86.44 61 LYS A N 1
ATOM 526 C CA . LYS A 1 61 ? 6.914 -0.625 -25 1 86.44 61 LYS A CA 1
ATOM 527 C C . LYS A 1 61 ? 7.902 -0.747 -26.156 1 86.44 61 LYS A C 1
ATOM 529 O O . LYS A 1 61 ? 8.336 -1.849 -26.484 1 86.44 61 LYS A O 1
ATOM 534 N N . SER A 1 62 ? 8.203 0.346 -26.75 1 90.31 62 SER A N 1
ATOM 535 C CA . SER A 1 62 ? 9.094 0.35 -27.906 1 90.31 62 SER A CA 1
ATOM 536 C C . SER A 1 62 ? 10.492 -0.134 -27.531 1 90.31 62 SER A C 1
ATOM 538 O O . SER A 1 62 ? 11.227 -0.646 -28.375 1 90.31 62 SER A O 1
ATOM 540 N N . TYR A 1 63 ? 10.883 0.001 -26.234 1 87.75 63 TYR A N 1
ATOM 541 C CA . TYR A 1 63 ? 12.188 -0.448 -25.766 1 87.75 63 TYR A CA 1
ATOM 542 C C . TYR A 1 63 ? 12.07 -1.776 -25.016 1 87.75 63 TYR A C 1
ATOM 544 O O . TYR A 1 63 ? 13.008 -2.211 -24.359 1 87.75 63 TYR A O 1
ATOM 552 N N . ASP A 1 64 ? 10.812 -2.342 -25.031 1 81.56 64 ASP A N 1
ATOM 553 C CA . ASP A 1 64 ? 10.531 -3.604 -24.359 1 81.56 64 ASP A CA 1
ATOM 554 C C . ASP A 1 64 ? 10.734 -3.473 -22.844 1 81.56 64 ASP A C 1
ATOM 556 O O . ASP A 1 64 ? 11.344 -4.344 -22.219 1 81.56 64 ASP A O 1
ATOM 560 N N . ILE A 1 65 ? 10.438 -2.354 -22.406 1 86.06 65 ILE A N 1
ATOM 561 C CA . ILE A 1 65 ? 10.461 -2.086 -20.969 1 86.06 65 ILE A CA 1
ATOM 562 C C . ILE A 1 65 ? 9.055 -2.242 -20.391 1 86.06 65 ILE A C 1
ATOM 564 O O . ILE A 1 65 ? 8.086 -1.71 -20.953 1 86.06 65 ILE A O 1
ATOM 568 N N . PRO A 1 66 ? 8.945 -2.99 -19.406 1 82.69 66 PRO A N 1
ATOM 569 C CA . PRO A 1 66 ? 7.629 -3.152 -18.781 1 82.69 66 PRO A CA 1
ATOM 570 C C . PRO A 1 66 ? 6.984 -1.821 -18.406 1 82.69 66 PRO A C 1
ATOM 572 O O . PRO A 1 66 ? 7.664 -0.922 -17.906 1 82.69 66 PRO A O 1
ATOM 575 N N . GLU A 1 67 ? 5.719 -1.765 -18.609 1 85.88 67 GLU A N 1
ATOM 576 C CA . GLU A 1 67 ? 4.965 -0.53 -18.406 1 85.88 67 GLU A CA 1
ATOM 577 C C . GLU A 1 67 ? 5 -0.095 -16.953 1 85.88 67 GLU A C 1
ATOM 579 O O . GLU A 1 67 ? 4.844 1.089 -16.641 1 85.88 67 GLU A O 1
ATOM 584 N N . VAL A 1 68 ? 5.23 -1.012 -16.094 1 81 68 VAL A N 1
ATOM 585 C CA . VAL A 1 68 ? 5.223 -0.717 -14.672 1 81 68 VAL A CA 1
ATOM 586 C C . VAL A 1 68 ? 6.344 0.268 -14.336 1 81 68 VAL A C 1
ATOM 588 O O . VAL A 1 68 ? 6.195 1.113 -13.453 1 81 68 VAL A O 1
ATOM 591 N N . LEU A 1 69 ? 7.406 0.169 -14.992 1 85.69 69 LEU A N 1
ATOM 592 C CA . LEU A 1 69 ? 8.492 1.116 -14.773 1 85.69 69 LEU A CA 1
ATOM 593 C C . LEU A 1 69 ? 8.07 2.529 -15.156 1 85.69 69 LEU A C 1
ATOM 595 O O . LEU A 1 69 ? 8.297 3.477 -14.398 1 85.69 69 LEU A O 1
ATOM 599 N N . ALA A 1 70 ? 7.441 2.604 -16.312 1 89.12 70 ALA A N 1
ATOM 600 C CA . ALA A 1 70 ? 6.961 3.9 -16.781 1 89.12 70 ALA A CA 1
ATOM 601 C C . ALA A 1 70 ? 5.961 4.504 -15.797 1 89.12 70 ALA A C 1
ATOM 603 O O . ALA A 1 70 ? 6.066 5.676 -15.43 1 89.12 70 ALA A O 1
ATOM 604 N N . ASP A 1 71 ? 5.094 3.693 -15.383 1 88.06 71 ASP A N 1
ATOM 605 C CA . ASP A 1 71 ? 4.023 4.168 -14.508 1 88.06 71 ASP A CA 1
ATOM 606 C C . ASP A 1 71 ? 4.578 4.621 -13.156 1 88.06 71 ASP A C 1
ATOM 608 O O . ASP A 1 71 ? 4.223 5.691 -12.664 1 88.06 71 ASP A O 1
ATOM 612 N N . ASN A 1 72 ? 5.383 3.85 -12.547 1 86 72 ASN A N 1
ATOM 613 C CA . ASN A 1 72 ? 5.945 4.18 -11.242 1 86 72 ASN A CA 1
ATOM 614 C C . ASN A 1 72 ? 6.84 5.418 -11.32 1 86 72 ASN A C 1
ATOM 616 O O . ASN A 1 72 ? 6.793 6.277 -10.438 1 86 72 ASN A O 1
ATOM 620 N N . LEU A 1 73 ? 7.605 5.434 -12.344 1 88 73 LEU A N 1
ATOM 621 C CA . LEU A 1 73 ? 8.5 6.574 -12.516 1 88 73 LEU A CA 1
ATOM 622 C C . LEU A 1 73 ? 7.707 7.863 -12.711 1 88 73 LEU A C 1
ATOM 624 O O . LEU A 1 73 ? 8.023 8.891 -12.102 1 88 73 LEU A O 1
ATOM 628 N N . LEU A 1 74 ? 6.766 7.75 -13.57 1 89.31 74 LEU A N 1
ATOM 629 C CA . LEU A 1 74 ? 5.988 8.945 -13.867 1 89.31 74 LEU A CA 1
ATOM 630 C C . LEU A 1 74 ? 5.254 9.438 -12.617 1 89.31 74 LEU A C 1
ATOM 632 O O . LEU A 1 74 ? 5.188 10.641 -12.367 1 89.31 74 LEU A O 1
ATOM 636 N N . THR A 1 75 ? 4.715 8.523 -11.852 1 85.44 75 THR A N 1
ATOM 637 C CA . THR A 1 75 ? 4.031 8.883 -10.609 1 85.44 75 THR A CA 1
ATOM 638 C C . THR A 1 75 ? 4.984 9.602 -9.656 1 85.44 75 THR A C 1
ATOM 640 O O . THR A 1 75 ? 4.629 10.625 -9.078 1 85.44 75 THR A O 1
ATOM 643 N N . THR A 1 76 ? 6.133 9.109 -9.539 1 85.88 76 THR A N 1
ATOM 644 C CA . THR A 1 76 ? 7.129 9.719 -8.664 1 85.88 76 THR A CA 1
ATOM 645 C C . THR A 1 76 ? 7.562 11.078 -9.203 1 85.88 76 THR A C 1
ATOM 647 O O . THR A 1 76 ? 7.73 12.031 -8.445 1 85.88 76 THR A O 1
ATOM 650 N N . MET A 1 77 ? 7.68 11.141 -10.508 1 87.12 77 MET A N 1
ATOM 651 C CA . MET A 1 77 ? 8.086 12.391 -11.141 1 87.12 77 MET A CA 1
ATOM 652 C C . MET A 1 77 ? 7.039 13.484 -10.906 1 87.12 77 MET A C 1
ATOM 654 O O . MET A 1 77 ? 7.387 14.641 -10.664 1 87.12 77 MET A O 1
ATOM 658 N N . PHE A 1 78 ? 5.836 13.07 -11.023 1 82.94 78 PHE A N 1
ATOM 659 C CA . PHE A 1 78 ? 4.762 14.023 -10.773 1 82.94 78 PHE A CA 1
ATOM 660 C C . PHE A 1 78 ? 4.809 14.531 -9.344 1 82.94 78 PHE A C 1
ATOM 662 O O . PHE A 1 78 ? 4.648 15.734 -9.102 1 82.94 78 PHE A O 1
ATOM 669 N N . SER A 1 79 ? 5.066 13.68 -8.461 1 82.12 79 SER A N 1
ATOM 670 C CA . SER A 1 79 ? 5.152 14.055 -7.059 1 82.12 79 SER A CA 1
ATOM 671 C C . SER A 1 79 ? 6.312 15.016 -6.809 1 82.12 79 SER A C 1
ATOM 673 O O . SER A 1 79 ? 6.164 16.016 -6.105 1 82.12 79 SER A O 1
ATOM 675 N N . VAL A 1 80 ? 7.406 14.742 -7.438 1 83.12 80 VAL A N 1
ATOM 676 C CA . VAL A 1 80 ? 8.602 15.562 -7.258 1 83.12 80 VAL A CA 1
ATOM 677 C C . VAL A 1 80 ? 8.391 16.922 -7.914 1 83.12 80 VAL A C 1
ATOM 679 O O . VAL A 1 80 ? 8.836 17.953 -7.387 1 83.12 80 VAL A O 1
ATOM 682 N N . SER A 1 81 ? 7.734 16.875 -9.047 1 81.62 81 SER A N 1
ATOM 683 C CA . SER A 1 81 ? 7.449 18.125 -9.727 1 81.62 81 SER A CA 1
ATOM 684 C C . SER A 1 81 ? 6.574 19.031 -8.867 1 81.62 81 SER A C 1
ATOM 686 O O . SER A 1 81 ? 6.773 20.25 -8.836 1 81.62 81 SER A O 1
ATOM 688 N N . LYS A 1 82 ? 5.68 18.453 -8.234 1 77.44 82 LYS A N 1
ATOM 689 C CA . LYS A 1 82 ? 4.816 19.219 -7.348 1 77.44 82 LYS A CA 1
ATOM 690 C C . LYS A 1 82 ? 5.613 19.844 -6.203 1 77.44 82 LYS A C 1
ATOM 692 O O . LYS A 1 82 ? 5.348 20.969 -5.793 1 77.44 82 LYS A O 1
ATOM 697 N N . MET A 1 83 ? 6.551 19.172 -5.746 1 79.81 83 MET A N 1
ATOM 698 C CA . MET A 1 83 ? 7.426 19.672 -4.688 1 79.81 83 MET A CA 1
ATOM 699 C C . MET A 1 83 ? 8.18 20.906 -5.152 1 79.81 83 MET A C 1
ATOM 701 O O . MET A 1 83 ? 8.359 21.859 -4.383 1 79.81 83 MET A O 1
ATOM 705 N N . ARG A 1 84 ? 8.523 20.875 -6.355 1 76.5 84 ARG A N 1
ATOM 706 C CA . ARG A 1 84 ? 9.32 21.969 -6.898 1 76.5 84 ARG A CA 1
ATOM 707 C C . ARG A 1 84 ? 8.445 23.188 -7.184 1 76.5 84 ARG A C 1
ATOM 709 O O . ARG A 1 84 ? 8.953 24.312 -7.332 1 76.5 84 ARG A O 1
ATOM 716 N N . GLU A 1 85 ? 7.199 22.938 -7.277 1 76.25 85 GLU A N 1
ATOM 717 C CA . GLU A 1 85 ? 6.27 24.031 -7.578 1 76.25 85 GLU A CA 1
ATOM 718 C C . GLU A 1 85 ? 5.887 24.781 -6.312 1 76.25 85 GLU A C 1
ATOM 720 O O . GLU A 1 85 ? 5.258 25.844 -6.387 1 76.25 85 GLU A O 1
ATOM 725 N N . VAL A 1 86 ? 6.305 24.266 -5.258 1 77.38 86 VAL A N 1
ATOM 726 C CA . VAL A 1 86 ? 6.023 24.953 -4.008 1 77.38 86 VAL A CA 1
ATOM 727 C C . VAL A 1 86 ? 6.812 26.266 -3.947 1 77.38 86 VAL A C 1
ATOM 729 O O . VAL A 1 86 ? 8.047 26.25 -3.963 1 77.38 86 VAL A O 1
ATOM 732 N N . ASN A 1 87 ? 6.266 27.312 -4.184 1 71.88 87 ASN A N 1
ATOM 733 C CA . ASN A 1 87 ? 6.82 28.656 -4.133 1 71.88 87 ASN A CA 1
ATOM 734 C C . ASN A 1 87 ? 5.863 29.641 -3.457 1 71.88 87 ASN A C 1
ATOM 736 O O . ASN A 1 87 ? 4.996 30.219 -4.113 1 71.88 87 ASN A O 1
ATOM 740 N N . PRO A 1 88 ? 6.133 29.844 -2.199 1 73.62 88 PRO A N 1
ATOM 741 C CA . PRO A 1 88 ? 5.191 30.734 -1.496 1 73.62 88 PRO A CA 1
ATOM 742 C C . PRO A 1 88 ? 5.242 32.156 -1.998 1 73.62 88 PRO A C 1
ATOM 744 O O . PRO A 1 88 ? 6.293 32.625 -2.449 1 73.62 88 PRO A O 1
ATOM 747 N N . SER A 1 89 ? 4.117 32.719 -2.008 1 73 89 SER A N 1
ATOM 748 C CA . SER A 1 89 ? 4.004 34.125 -2.404 1 73 89 SER A CA 1
ATOM 749 C C . SER A 1 89 ? 4.77 35.031 -1.446 1 73 89 SER A C 1
ATOM 751 O O . SER A 1 89 ? 5.258 36.094 -1.845 1 73 89 SER A O 1
ATOM 753 N N . GLU A 1 90 ? 4.805 34.656 -0.194 1 83.44 90 GLU A N 1
ATOM 754 C CA . GLU A 1 90 ? 5.465 35.469 0.827 1 83.44 90 GLU A CA 1
ATOM 755 C C . GLU A 1 90 ? 6.199 34.594 1.835 1 83.44 90 GLU A C 1
ATOM 757 O O . GLU A 1 90 ? 5.699 33.531 2.227 1 83.44 90 GLU A O 1
ATOM 762 N N . LYS A 1 91 ? 7.34 35.031 2.178 1 91.06 91 LYS A N 1
ATOM 763 C CA . LYS A 1 91 ? 8.086 34.375 3.234 1 91.06 91 LYS A CA 1
ATOM 764 C C . LYS A 1 91 ? 7.516 34.688 4.609 1 91.06 91 LYS A C 1
ATOM 766 O O . LYS A 1 91 ? 7.18 35.844 4.887 1 91.06 91 LYS A O 1
ATOM 771 N N . ARG A 1 92 ? 7.344 33.719 5.375 1 95.81 92 ARG A N 1
ATOM 772 C CA . ARG A 1 92 ? 6.812 33.875 6.723 1 95.81 92 ARG A CA 1
ATOM 773 C C . ARG A 1 92 ? 7.844 33.5 7.777 1 95.81 92 ARG A C 1
ATOM 775 O O . ARG A 1 92 ? 8.742 32.688 7.504 1 95.81 92 ARG A O 1
ATOM 782 N N . LYS A 1 93 ? 7.707 34.156 8.961 1 98.19 93 LYS A N 1
ATOM 783 C CA . LYS A 1 93 ? 8.453 33.75 10.148 1 98.19 93 LYS A CA 1
ATOM 784 C C . LYS A 1 93 ? 7.672 32.75 10.977 1 98.19 93 LYS A C 1
ATOM 786 O O . LYS A 1 93 ? 6.656 33.062 11.586 1 98.19 93 LYS A O 1
ATOM 791 N N . ILE A 1 94 ? 8.195 31.516 11.008 1 98.62 94 ILE A N 1
ATOM 792 C CA . ILE A 1 94 ? 7.457 30.422 11.625 1 98.62 94 ILE A CA 1
ATOM 793 C C . ILE A 1 94 ? 8.18 29.969 12.891 1 98.62 94 ILE A C 1
ATOM 795 O O . ILE A 1 94 ? 9.391 29.734 12.875 1 98.62 94 ILE A O 1
ATOM 799 N N . THR A 1 95 ? 7.508 29.938 13.961 1 98.81 95 THR A N 1
ATOM 800 C CA . THR A 1 95 ? 7.988 29.234 15.148 1 98.81 95 THR A CA 1
ATOM 801 C C . THR A 1 95 ? 7.359 27.844 15.242 1 98.81 95 THR A C 1
ATOM 803 O O . THR A 1 95 ? 6.141 27.719 15.359 1 98.81 95 THR A O 1
ATOM 806 N N . LEU A 1 96 ? 8.148 26.844 15.156 1 98.88 96 LEU A N 1
ATOM 807 C CA . LEU A 1 96 ? 7.738 25.453 15.289 1 98.88 96 LEU A CA 1
ATOM 808 C C . LEU A 1 96 ? 8.133 24.906 16.656 1 98.88 96 LEU A C 1
ATOM 810 O O . LEU A 1 96 ? 9.32 24.75 16.953 1 98.88 96 LEU A O 1
ATOM 814 N N . VAL A 1 97 ? 7.16 24.656 17.484 1 98.81 97 VAL A N 1
ATOM 815 C CA . VAL A 1 97 ? 7.422 24.141 18.828 1 98.81 97 VAL A CA 1
ATOM 816 C C . VAL A 1 97 ? 7.316 22.609 18.812 1 98.81 97 VAL A C 1
ATOM 818 O O . VAL A 1 97 ? 6.234 22.062 18.625 1 98.81 97 VAL A O 1
ATOM 821 N N . GLY A 1 98 ? 8.391 21.938 19.094 1 98.31 98 GLY A N 1
ATOM 822 C CA . GLY A 1 98 ? 8.492 20.484 19.031 1 98.31 98 GLY A CA 1
ATOM 823 C C . GLY A 1 98 ? 9.562 20.016 18.062 1 98.31 98 GLY A C 1
ATOM 824 O O . GLY A 1 98 ? 9.93 20.734 17.125 1 98.31 98 GLY A O 1
ATOM 825 N N . TYR A 1 99 ? 10.031 18.859 18.281 1 98.12 99 TYR A N 1
ATOM 826 C CA . TYR A 1 99 ? 11.125 18.328 17.469 1 98.12 99 TYR A CA 1
ATOM 827 C C . TYR A 1 99 ? 10.906 16.859 17.156 1 98.12 99 TYR A C 1
ATOM 829 O O . TYR A 1 99 ? 11.867 16.125 16.891 1 98.12 99 TYR A O 1
ATOM 837 N N . GLY A 1 100 ? 9.648 16.406 17.266 1 96.19 100 GLY A N 1
ATOM 838 C CA . GLY A 1 100 ? 9.32 15.031 16.938 1 96.19 100 GLY A CA 1
ATOM 839 C C . GLY A 1 100 ? 9.141 14.797 15.445 1 96.19 100 GLY A C 1
ATOM 840 O O . GLY A 1 100 ? 9.547 15.625 14.625 1 96.19 100 GLY A O 1
ATOM 841 N N . GLY A 1 101 ? 8.594 13.633 15.109 1 94.94 101 GLY A N 1
ATOM 842 C CA . GLY A 1 101 ? 8.438 13.227 13.719 1 94.94 101 GLY A CA 1
ATOM 843 C C . GLY A 1 101 ? 7.617 14.203 12.898 1 94.94 101 GLY A C 1
ATOM 844 O O . GLY A 1 101 ? 7.988 14.539 11.773 1 94.94 101 GLY A O 1
ATOM 845 N N . MET A 1 102 ? 6.516 14.633 13.438 1 96.62 102 MET A N 1
ATOM 846 C CA . MET A 1 102 ? 5.672 15.562 12.695 1 96.62 102 MET A CA 1
ATOM 847 C C . MET A 1 102 ? 6.355 16.922 12.539 1 96.62 102 MET A C 1
ATOM 849 O O . MET A 1 102 ? 6.203 17.578 11.516 1 96.62 102 MET A O 1
ATOM 853 N N . ALA A 1 103 ? 7.062 17.359 13.594 1 98.56 103 ALA A N 1
ATOM 854 C CA . ALA A 1 103 ? 7.836 18.578 13.477 1 98.56 103 ALA A CA 1
ATOM 855 C C . ALA A 1 103 ? 8.836 18.5 12.328 1 98.56 103 ALA A C 1
ATOM 857 O O . ALA A 1 103 ? 8.992 19.438 11.555 1 98.56 103 ALA A O 1
ATOM 858 N N . ARG A 1 104 ? 9.508 17.375 12.266 1 97.25 104 ARG A N 1
ATOM 859 C CA . ARG A 1 104 ? 10.477 17.156 11.195 1 97.25 104 ARG A CA 1
ATOM 860 C C . ARG A 1 104 ? 9.805 17.188 9.828 1 97.25 104 ARG A C 1
ATOM 862 O O . ARG A 1 104 ? 10.336 17.781 8.891 1 97.25 104 ARG A O 1
ATOM 869 N N . SER A 1 105 ? 8.664 16.547 9.766 1 95.94 105 SER A N 1
ATOM 870 C CA . SER A 1 105 ? 7.898 16.547 8.523 1 95.94 105 SER A CA 1
ATOM 871 C C . SER A 1 105 ? 7.504 17.969 8.109 1 95.94 105 SER A C 1
ATOM 873 O O . SER A 1 105 ? 7.707 18.359 6.965 1 95.94 105 SER A O 1
ATOM 875 N N . LEU A 1 106 ? 7.012 18.719 9.023 1 98.25 106 LEU A N 1
ATOM 876 C CA . LEU A 1 106 ? 6.582 20.094 8.75 1 98.25 106 LEU A CA 1
ATOM 877 C C . LEU A 1 106 ? 7.773 20.969 8.406 1 98.25 106 LEU A C 1
ATOM 879 O O . LEU A 1 106 ? 7.703 21.797 7.488 1 98.25 106 LEU A O 1
ATOM 883 N N . ALA A 1 107 ? 8.859 20.797 9.148 1 97.81 107 ALA A N 1
ATOM 884 C CA . ALA A 1 107 ? 10.078 21.547 8.867 1 97.81 107 ALA A CA 1
ATOM 885 C C . ALA A 1 107 ? 10.531 21.344 7.426 1 97.81 107 ALA A C 1
ATOM 887 O O . ALA A 1 107 ? 10.969 22.297 6.766 1 97.81 107 ALA A O 1
ATOM 888 N N . SER A 1 108 ? 10.406 20.125 6.93 1 93.44 108 SER A N 1
ATOM 889 C CA . SER A 1 108 ? 10.812 19.844 5.555 1 93.44 108 SER A CA 1
ATOM 890 C C . SER A 1 108 ? 9.977 20.625 4.555 1 93.44 108 SER A C 1
ATOM 892 O O . SER A 1 108 ? 10.492 21.078 3.527 1 93.44 108 SER A O 1
ATOM 894 N N . LEU A 1 109 ? 8.695 20.797 4.84 1 93.19 109 LEU A N 1
ATOM 895 C CA . LEU A 1 109 ? 7.82 21.594 3.984 1 93.19 109 LEU A CA 1
ATOM 896 C C . LEU A 1 109 ? 8.203 23.062 4.027 1 93.19 109 LEU A C 1
ATOM 898 O O . LEU A 1 109 ? 8.219 23.734 2.992 1 93.19 109 LEU A O 1
ATOM 902 N N . PHE A 1 110 ? 8.523 23.531 5.215 1 96.62 110 PHE A N 1
ATOM 903 C CA . PHE A 1 110 ? 8.867 24.938 5.379 1 96.62 110 PHE A CA 1
ATOM 904 C C . PHE A 1 110 ? 10.188 25.266 4.676 1 96.62 110 PHE A C 1
ATOM 906 O O . PHE A 1 110 ? 10.367 26.359 4.16 1 96.62 110 PHE A O 1
ATOM 913 N N . LYS A 1 111 ? 11.062 24.297 4.734 1 92.25 111 LYS A N 1
ATOM 914 C CA . LYS A 1 111 ? 12.32 24.453 4 1 92.25 111 LYS A CA 1
ATOM 915 C C . LYS A 1 111 ? 12.07 24.578 2.5 1 92.25 111 LYS A C 1
ATOM 917 O O . LYS A 1 111 ? 12.633 25.438 1.836 1 92.25 111 LYS A O 1
ATOM 922 N N . LEU A 1 112 ? 11.25 23.703 2.072 1 85.38 112 LEU A N 1
ATOM 923 C CA . LEU A 1 112 ? 10.891 23.703 0.659 1 85.38 112 LEU A CA 1
ATOM 924 C C . LEU A 1 112 ? 10.281 25.047 0.258 1 85.38 112 LEU A C 1
ATOM 926 O O . LEU A 1 112 ? 10.555 25.547 -0.832 1 85.38 112 LEU A O 1
ATOM 930 N N . ALA A 1 113 ? 9.469 25.594 1.082 1 89.06 113 ALA A N 1
ATOM 931 C CA . ALA A 1 113 ? 8.75 26.828 0.813 1 89.06 113 ALA A CA 1
ATOM 932 C C . ALA A 1 113 ? 9.617 28.047 1.116 1 89.06 113 ALA A C 1
ATOM 934 O O . ALA A 1 113 ? 9.195 29.188 0.913 1 89.06 113 ALA A O 1
ATOM 935 N N . LYS A 1 114 ? 10.789 27.875 1.681 1 90.94 114 LYS A N 1
ATOM 936 C CA . LYS A 1 114 ? 11.805 28.906 1.915 1 90.94 114 LYS A CA 1
ATOM 937 C C . LYS A 1 114 ? 11.359 29.875 2.998 1 90.94 114 LYS A C 1
ATOM 939 O O . LYS A 1 114 ? 11.641 31.078 2.914 1 90.94 114 LYS A O 1
ATOM 944 N N . HIS A 1 115 ? 10.586 29.375 3.922 1 95.69 115 HIS A N 1
ATOM 945 C CA . HIS A 1 115 ? 10.203 30.172 5.082 1 95.69 115 HIS A CA 1
ATOM 946 C C . HIS A 1 115 ? 11.367 30.297 6.066 1 95.69 115 HIS A C 1
ATOM 948 O O . HIS A 1 115 ? 12.32 29.516 6.008 1 95.69 115 HIS A O 1
ATOM 954 N N . GLU A 1 116 ? 11.289 31.359 6.879 1 97.25 116 GLU A N 1
ATOM 955 C CA . GLU A 1 116 ? 12.18 31.453 8.031 1 97.25 116 GLU A CA 1
ATOM 956 C C . GLU A 1 116 ? 11.609 30.703 9.234 1 97.25 116 GLU A C 1
ATOM 958 O O . GLU A 1 116 ? 10.469 30.953 9.633 1 97.25 116 GLU A O 1
ATOM 963 N N . VAL A 1 117 ? 12.438 29.812 9.773 1 98.62 117 VAL A N 1
ATOM 964 C CA . VAL A 1 117 ? 11.852 28.922 10.773 1 98.62 117 VAL A CA 1
ATOM 965 C C . VAL A 1 117 ? 12.734 28.891 12.016 1 98.62 117 VAL A C 1
ATOM 967 O O . VAL A 1 117 ? 13.961 28.812 11.906 1 98.62 117 VAL A O 1
ATOM 970 N N . VAL A 1 118 ? 12.164 29.062 13.133 1 98.81 118 VAL A N 1
ATOM 971 C CA . VAL A 1 118 ? 12.789 28.75 14.422 1 98.81 118 VAL A CA 1
ATOM 972 C C . VAL A 1 118 ? 12.148 27.5 15.023 1 98.81 118 VAL A C 1
ATOM 974 O O . VAL A 1 118 ? 10.922 27.422 15.141 1 98.81 118 VAL A O 1
ATOM 977 N N . ILE A 1 119 ? 12.945 26.547 15.359 1 98.88 119 ILE A N 1
ATOM 978 C CA . ILE A 1 119 ? 12.469 25.344 16.031 1 98.88 119 ILE A CA 1
ATOM 979 C C . ILE A 1 119 ? 12.836 25.406 17.516 1 98.88 119 ILE A C 1
ATOM 981 O O . ILE A 1 119 ? 13.969 25.75 17.875 1 98.88 119 ILE A O 1
ATOM 985 N N . THR A 1 120 ? 11.891 25.125 18.359 1 98.69 120 THR A N 1
ATOM 986 C CA . THR A 1 120 ? 12.148 25.203 19.797 1 98.69 120 THR A CA 1
ATOM 987 C C . THR A 1 120 ? 11.375 24.109 20.547 1 98.69 120 THR A C 1
ATOM 989 O O . THR A 1 120 ? 10.641 23.344 19.938 1 98.69 120 THR A O 1
ATOM 992 N N . GLY A 1 121 ? 11.625 23.984 21.844 1 97.5 121 GLY A N 1
ATOM 993 C CA . GLY A 1 121 ? 11.023 23 22.734 1 97.5 121 GLY A CA 1
ATOM 994 C C . GLY A 1 121 ? 11.695 22.938 24.094 1 97.5 121 GLY A C 1
ATOM 995 O O . GLY A 1 121 ? 12.539 23.766 24.422 1 97.5 121 GLY A O 1
ATOM 996 N N . ARG A 1 122 ? 11.266 21.969 24.844 1 95.44 122 ARG A N 1
ATOM 997 C CA . ARG A 1 122 ? 11.789 21.812 26.203 1 95.44 122 ARG A CA 1
ATOM 998 C C . ARG A 1 122 ? 13.273 21.469 26.172 1 95.44 122 ARG A C 1
ATOM 1000 O O . ARG A 1 122 ? 14.031 21.859 27.047 1 95.44 122 ARG A O 1
ATOM 1007 N N . ASP A 1 123 ? 13.648 20.688 25.219 1 97.12 123 ASP A N 1
ATOM 1008 C CA . ASP A 1 123 ? 15.047 20.297 25.016 1 97.12 123 ASP A CA 1
ATOM 1009 C C . ASP A 1 123 ? 15.672 21.062 23.859 1 97.12 123 ASP A C 1
ATOM 1011 O O . ASP A 1 123 ? 15.555 20.672 22.703 1 97.12 123 ASP A O 1
ATOM 1015 N N . LEU A 1 124 ? 16.484 22.047 24.172 1 96.62 124 LEU A N 1
ATOM 1016 C CA . LEU A 1 124 ? 17.031 22.938 23.156 1 96.62 124 LEU A CA 1
ATOM 1017 C C . LEU A 1 124 ? 18.062 22.219 22.297 1 96.62 124 LEU A C 1
ATOM 1019 O O . LEU A 1 124 ? 18.234 22.562 21.109 1 96.62 124 LEU A O 1
ATOM 1023 N N . GLU A 1 125 ? 18.703 21.25 22.844 1 97.69 125 GLU A N 1
ATOM 1024 C CA . GLU A 1 125 ? 19.672 20.484 22.062 1 97.69 125 GLU A CA 1
ATOM 1025 C C . GLU A 1 125 ? 18.969 19.703 20.953 1 97.69 125 GLU A C 1
ATOM 1027 O O . GLU A 1 125 ? 19.469 19.641 19.812 1 97.69 125 GLU A O 1
ATOM 1032 N N . LYS A 1 126 ? 17.875 19.062 21.359 1 98.12 126 LYS A N 1
ATOM 1033 C CA . LYS A 1 126 ? 17.094 18.344 20.359 1 98.12 126 LYS A CA 1
ATOM 1034 C C . LYS A 1 126 ? 16.516 19.297 19.312 1 98.12 126 LYS A C 1
ATOM 1036 O O . LYS A 1 126 ? 16.469 18.953 18.125 1 98.12 126 LYS A O 1
ATOM 1041 N N . SER A 1 127 ? 16.094 20.469 19.797 1 98.38 127 SER A N 1
ATOM 1042 C CA . SER A 1 127 ? 15.602 21.484 18.875 1 98.38 127 SER A CA 1
ATOM 1043 C C . SER A 1 127 ? 16.688 21.906 17.875 1 98.38 127 SER A C 1
ATOM 1045 O O . SER A 1 127 ? 16.406 22.047 16.688 1 98.38 127 SER A O 1
ATOM 1047 N N . LEU A 1 128 ? 17.875 22.094 18.359 1 98.12 128 LEU A N 1
ATOM 1048 C CA . LEU A 1 128 ? 19 22.516 17.516 1 98.12 128 LEU A CA 1
ATOM 1049 C C . LEU A 1 128 ? 19.328 21.453 16.484 1 98.12 128 LEU A C 1
ATOM 1051 O O . LEU A 1 128 ? 19.609 21.766 15.328 1 98.12 128 LEU A O 1
ATOM 1055 N N . LYS A 1 129 ? 19.328 20.266 16.938 1 98.06 129 LYS A N 1
ATOM 1056 C CA . LYS A 1 129 ? 19.625 19.156 16.016 1 98.06 129 LYS A CA 1
ATOM 1057 C C . LYS A 1 129 ? 18.656 19.141 14.836 1 98.06 129 LYS A C 1
ATOM 1059 O O . LYS A 1 129 ? 19.078 19.031 13.688 1 98.06 129 LYS A O 1
ATOM 1064 N N . LEU A 1 130 ? 17.375 19.234 15.133 1 98.06 130 LEU A N 1
ATOM 1065 C CA . LEU A 1 130 ? 16.391 19.25 14.055 1 98.06 130 LEU A CA 1
ATOM 1066 C C . LEU A 1 130 ? 16.531 20.5 13.195 1 98.06 130 LEU A C 1
ATOM 1068 O O . LEU A 1 130 ? 16.438 20.438 11.969 1 98.06 130 LEU A O 1
ATOM 1072 N N . ALA A 1 131 ? 16.75 21.641 13.82 1 98.31 131 ALA A N 1
ATOM 1073 C CA . ALA A 1 131 ? 16.906 22.906 13.094 1 98.31 131 ALA A CA 1
ATOM 1074 C C . ALA A 1 131 ? 18.078 22.812 12.102 1 98.31 131 ALA A C 1
ATOM 1076 O O . ALA A 1 131 ? 17.938 23.234 10.945 1 98.31 131 ALA A O 1
ATOM 1077 N N . GLN A 1 132 ? 19.125 22.219 12.477 1 96.94 132 GLN A N 1
ATOM 1078 C CA . GLN A 1 132 ? 20.328 22.109 11.656 1 96.94 132 GLN A CA 1
ATOM 1079 C C . GLN A 1 132 ? 20.094 21.219 10.445 1 96.94 132 GLN A C 1
ATOM 1081 O O . GLN A 1 132 ? 20.672 21.438 9.375 1 96.94 132 GLN A O 1
ATOM 1086 N N . GLU A 1 133 ? 19.234 20.219 10.68 1 93.94 133 GLU A N 1
ATOM 1087 C CA . GLU A 1 133 ? 18.922 19.312 9.578 1 93.94 133 GLU A CA 1
ATOM 1088 C C . GLU A 1 133 ? 18.391 20.094 8.367 1 93.94 133 GLU A C 1
ATOM 1090 O O . GLU A 1 133 ? 18.594 19.672 7.227 1 93.94 133 GLU A O 1
ATOM 1095 N N . PHE A 1 134 ? 17.734 21.234 8.625 1 94.19 134 PHE A N 1
ATOM 1096 C CA . PHE A 1 134 ? 17.078 21.969 7.547 1 94.19 134 PHE A CA 1
ATOM 1097 C C . PHE A 1 134 ? 17.641 23.375 7.426 1 94.19 134 PHE A C 1
ATOM 1099 O O . PHE A 1 134 ? 17.047 24.25 6.785 1 94.19 134 PHE A O 1
ATOM 1106 N N . ASN A 1 135 ? 18.781 23.641 8.086 1 95.69 135 ASN A N 1
ATOM 1107 C CA . ASN A 1 135 ? 19.438 24.938 8.094 1 95.69 135 ASN A CA 1
ATOM 1108 C C . ASN A 1 135 ? 18.547 26.031 8.68 1 95.69 135 ASN A C 1
ATOM 1110 O O . ASN A 1 135 ? 18.438 27.125 8.117 1 95.69 135 ASN A O 1
ATOM 1114 N N . PHE A 1 136 ? 17.812 25.672 9.688 1 98.12 136 PHE A N 1
ATOM 1115 C CA . PHE A 1 136 ? 17.016 26.594 10.477 1 98.12 136 PHE A CA 1
ATOM 1116 C C . PHE A 1 136 ? 17.734 26.969 11.773 1 98.12 136 PHE A C 1
ATOM 1118 O O . PHE A 1 136 ? 18.906 26.656 11.945 1 98.12 136 PHE A O 1
ATOM 1125 N N . THR A 1 137 ? 17.078 27.75 12.625 1 97.94 137 THR A N 1
ATOM 1126 C CA . THR A 1 137 ? 17.703 28.188 13.875 1 97.94 137 THR A CA 1
ATOM 1127 C C . THR A 1 137 ? 16.844 27.797 15.07 1 97.94 137 THR A C 1
ATOM 1129 O O . THR A 1 137 ? 15.742 27.281 14.906 1 97.94 137 THR A O 1
ATOM 1132 N N . THR A 1 138 ? 17.469 27.859 16.234 1 98.38 138 THR A N 1
ATOM 1133 C CA . THR A 1 138 ? 16.766 27.578 17.484 1 98.38 138 THR A CA 1
ATOM 1134 C C . THR A 1 138 ? 16.859 28.766 18.438 1 98.38 138 THR A C 1
ATOM 1136 O O . THR A 1 138 ? 17.75 29.609 18.297 1 98.38 138 THR A O 1
ATOM 1139 N N . MET A 1 139 ? 15.828 28.938 19.188 1 97.56 139 MET A N 1
ATOM 1140 C CA . MET A 1 139 ? 15.711 29.922 20.266 1 97.56 139 MET A CA 1
ATOM 1141 C C . MET A 1 139 ? 15 29.312 21.469 1 97.56 139 MET A C 1
ATOM 1143 O O . MET A 1 139 ? 14.336 28.281 21.359 1 97.56 139 MET A O 1
ATOM 1147 N N . ALA A 1 140 ? 15.242 30.047 22.609 1 97.62 140 ALA A N 1
ATOM 1148 C CA . ALA A 1 140 ? 14.414 29.672 23.766 1 97.62 140 ALA A CA 1
ATOM 1149 C C . ALA A 1 140 ? 12.938 29.953 23.484 1 97.62 140 ALA A C 1
ATOM 1151 O O . ALA A 1 140 ? 12.602 30.844 22.703 1 97.62 140 ALA A O 1
ATOM 1152 N N . ILE A 1 141 ? 12.07 29.234 24.188 1 98 141 ILE A N 1
ATOM 1153 C CA . ILE A 1 141 ? 10.641 29.234 23.906 1 98 141 ILE A CA 1
ATOM 1154 C C . ILE A 1 141 ? 10.094 30.656 23.969 1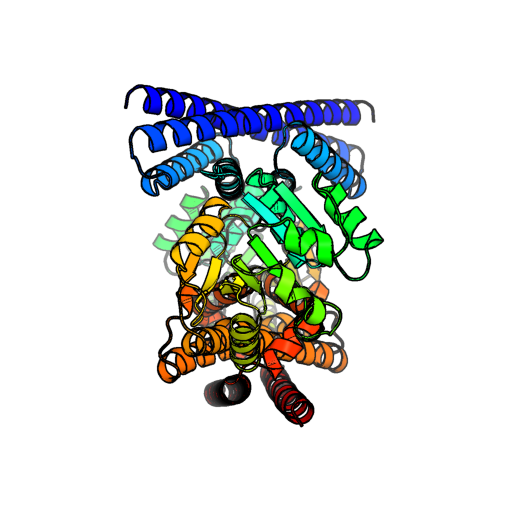 98 141 ILE A C 1
ATOM 1156 O O . ILE A 1 141 ? 9.438 31.109 23.031 1 98 141 ILE A O 1
ATOM 1160 N N . PRO A 1 142 ? 10.367 31.5 25.016 1 97.94 142 PRO A N 1
ATOM 1161 C CA . PRO A 1 142 ? 9.805 32.844 25.078 1 97.94 142 PRO A CA 1
ATOM 1162 C C . PRO A 1 142 ? 10.25 33.719 23.906 1 97.94 142 PRO A C 1
ATOM 1164 O O . PRO A 1 142 ? 9.43 34.406 23.297 1 97.94 142 PRO A O 1
ATOM 1167 N N . GLN A 1 143 ? 11.484 33.656 23.578 1 98.25 143 GLN A N 1
ATOM 1168 C CA . GLN A 1 143 ? 12.023 34.438 22.469 1 98.25 143 GLN A CA 1
ATOM 1169 C C . GLN A 1 143 ? 11.438 33.969 21.125 1 98.25 143 GLN A C 1
ATOM 1171 O O . GLN A 1 143 ? 11.141 34.812 20.266 1 98.25 143 GLN A O 1
ATOM 1176 N N . ALA A 1 144 ? 11.328 32.688 20.984 1 98.5 144 ALA A N 1
ATOM 1177 C CA . ALA A 1 144 ? 10.805 32.125 19.75 1 98.5 144 ALA A CA 1
ATOM 1178 C C . ALA A 1 144 ? 9.359 32.531 19.516 1 98.5 144 ALA A C 1
ATOM 1180 O O . ALA A 1 144 ? 8.992 32.875 18.391 1 98.5 144 ALA A O 1
ATOM 1181 N N . LEU A 1 145 ? 8.555 32.5 20.547 1 98.25 145 LEU A N 1
ATOM 1182 C CA . LEU A 1 145 ? 7.148 32.875 20.453 1 98.25 145 LEU A CA 1
ATOM 1183 C C . LEU A 1 145 ? 6.992 34.344 20.109 1 98.25 145 LEU A C 1
ATOM 1185 O O . LEU A 1 145 ? 6.055 34.719 19.391 1 98.25 145 LEU A O 1
ATOM 1189 N N . GLN A 1 146 ? 7.922 35.125 20.562 1 97.62 146 GLN A N 1
ATOM 1190 C CA . GLN A 1 146 ? 7.906 36.562 20.25 1 97.62 146 GLN A CA 1
ATOM 1191 C C . GLN A 1 146 ? 8.344 36.812 18.812 1 97.62 146 GLN A C 1
ATOM 1193 O O . GLN A 1 146 ? 7.867 37.75 18.172 1 97.62 146 GLN A O 1
ATOM 1198 N N . TRP A 1 147 ? 9.133 36 18.312 1 98 147 TRP A N 1
ATOM 1199 C CA . TRP A 1 147 ? 9.781 36.188 17.031 1 98 147 TRP A CA 1
ATOM 1200 C C . TRP A 1 147 ? 8.852 35.812 15.883 1 98 147 TRP A C 1
ATOM 1202 O O . TRP A 1 147 ? 8.727 36.531 14.898 1 98 147 TRP A O 1
ATOM 1212 N N . GLY A 1 148 ? 8.195 34.719 16 1 97.31 148 GLY A N 1
ATOM 1213 C CA . GLY A 1 148 ? 7.438 34.156 14.906 1 97.31 148 GLY A CA 1
ATOM 1214 C C . GLY A 1 148 ? 6.109 34.844 14.664 1 97.31 148 GLY A C 1
ATOM 1215 O O . GLY A 1 148 ? 5.477 35.312 15.609 1 97.31 148 GLY A O 1
ATOM 1216 N N . GLU A 1 149 ? 5.68 34.812 13.438 1 96.75 149 GLU A N 1
ATOM 1217 C CA . GLU A 1 149 ? 4.359 35.281 13.039 1 96.75 149 GLU A CA 1
ATOM 1218 C C . GLU A 1 149 ? 3.326 34.156 13.086 1 96.75 149 GLU A C 1
ATOM 1220 O O . GLU A 1 149 ? 2.15 34.406 13.359 1 96.75 149 GLU A O 1
ATOM 1225 N N . MET A 1 150 ? 3.822 33.031 12.727 1 97.44 150 MET A N 1
ATOM 1226 C CA . MET A 1 150 ? 3.051 31.797 12.789 1 97.44 150 MET A CA 1
ATOM 1227 C C . MET A 1 150 ? 3.652 30.828 13.805 1 97.44 150 MET A C 1
ATOM 1229 O O . MET A 1 150 ? 4.801 30.406 13.664 1 97.44 150 MET A O 1
ATOM 1233 N N . VAL A 1 151 ? 2.863 30.516 14.781 1 98.69 151 VAL A N 1
ATOM 1234 C CA . VAL A 1 151 ? 3.332 29.594 15.805 1 98.69 151 VAL A CA 1
ATOM 1235 C C . VAL A 1 151 ? 2.609 28.266 15.664 1 98.69 151 VAL A C 1
ATOM 1237 O O . VAL A 1 151 ? 1.378 28.203 15.68 1 98.69 151 VAL A O 1
ATOM 1240 N N . ILE A 1 152 ? 3.367 27.188 15.531 1 98.88 152 ILE A N 1
ATOM 1241 C CA . ILE A 1 152 ? 2.803 25.844 15.391 1 98.88 152 ILE A CA 1
ATOM 1242 C C . ILE A 1 152 ? 3.254 24.969 16.562 1 98.88 152 ILE A C 1
ATOM 1244 O O . ILE A 1 152 ? 4.449 24.719 16.719 1 98.88 152 ILE A O 1
ATOM 1248 N N . LEU A 1 153 ? 2.312 24.578 17.328 1 98.69 153 LEU A N 1
ATOM 1249 C CA . LEU A 1 153 ? 2.58 23.672 18.438 1 98.69 153 LEU A CA 1
ATOM 1250 C C . LEU A 1 153 ? 2.541 22.219 17.969 1 98.69 153 LEU A C 1
ATOM 1252 O O . LEU A 1 153 ? 1.482 21.594 17.984 1 98.69 153 LEU A O 1
ATOM 1256 N N . ALA A 1 154 ? 3.668 21.719 17.578 1 98.38 154 ALA A N 1
ATOM 1257 C CA . ALA A 1 154 ? 3.795 20.328 17.156 1 98.38 154 ALA A CA 1
ATOM 1258 C C . ALA A 1 154 ? 4.121 19.422 18.344 1 98.38 154 ALA A C 1
ATOM 1260 O O . ALA A 1 154 ? 5.164 18.766 18.375 1 98.38 154 ALA A O 1
ATOM 1261 N N . LEU A 1 155 ? 3.219 19.375 19.297 1 96.62 155 LEU A N 1
ATOM 1262 C CA . LEU A 1 155 ? 3.346 18.672 20.562 1 96.62 155 LEU A CA 1
ATOM 1263 C C . LEU A 1 155 ? 2.148 17.766 20.797 1 96.62 155 LEU A C 1
ATOM 1265 O O . LEU A 1 155 ? 1.074 17.984 20.234 1 96.62 155 LEU A O 1
ATOM 1269 N N . PRO A 1 156 ? 2.359 16.719 21.609 1 93.62 156 PRO A N 1
ATOM 1270 C CA . PRO A 1 156 ? 1.192 15.938 22.047 1 93.62 156 PRO A CA 1
ATOM 1271 C C . PRO A 1 156 ? 0.272 16.734 22.969 1 93.62 156 PRO A C 1
ATOM 1273 O O . PRO A 1 156 ? 0.632 17.812 23.422 1 93.62 156 PRO A O 1
ATOM 1276 N N . PRO A 1 157 ? -0.909 16.219 23.172 1 93.25 157 PRO A N 1
ATOM 1277 C CA . PRO A 1 157 ? -1.877 16.938 24 1 93.25 157 PRO A CA 1
ATOM 1278 C C . PRO A 1 157 ? -1.294 17.375 25.344 1 93.25 157 PRO A C 1
ATOM 1280 O O . PRO A 1 157 ? -1.466 18.531 25.734 1 93.25 157 PRO A O 1
ATOM 1283 N N . GLU A 1 158 ? -0.583 16.5 25.953 1 92.12 158 GLU A N 1
ATOM 1284 C CA . GLU A 1 158 ? 0.003 16.828 27.25 1 92.12 158 GLU A CA 1
ATOM 1285 C C . GLU A 1 158 ? 1.039 17.938 27.109 1 92.12 158 GLU A C 1
ATOM 1287 O O . GLU A 1 158 ? 1.19 18.766 28.016 1 92.12 158 GLU A O 1
ATOM 1292 N N . GLY A 1 159 ? 1.684 17.969 26.062 1 94.62 159 GLY A N 1
ATOM 1293 C CA . GLY A 1 159 ? 2.678 19 25.797 1 94.62 159 GLY A CA 1
ATOM 1294 C C . GLY A 1 159 ? 2.07 20.359 25.531 1 94.62 159 GLY A C 1
ATOM 1295 O O . GLY A 1 159 ? 2.527 21.375 26.078 1 94.62 159 GLY A O 1
ATOM 1296 N N . VAL A 1 160 ? 1.026 20.406 24.75 1 95.62 160 VAL A N 1
ATOM 1297 C CA . VAL A 1 160 ? 0.36 21.641 24.391 1 95.62 160 VAL A CA 1
ATOM 1298 C C . VAL A 1 160 ? -0.206 22.312 25.641 1 95.62 160 VAL A C 1
ATOM 1300 O O . VAL A 1 160 ? -0.189 23.547 25.75 1 95.62 160 VAL A O 1
ATOM 1303 N N . LEU A 1 161 ? -0.586 21.5 26.609 1 95.06 161 LEU A N 1
ATOM 1304 C CA . LEU A 1 161 ? -1.245 22.031 27.812 1 95.06 161 LEU A CA 1
ATOM 1305 C C . LEU A 1 161 ? -0.256 22.156 28.953 1 95.06 161 LEU A C 1
ATOM 1307 O O . LEU A 1 161 ? -0.628 22.594 30.062 1 95.06 161 LEU A O 1
ATOM 1311 N N . SER A 1 162 ? 0.897 21.844 28.734 1 95.88 162 SER A N 1
ATOM 1312 C CA . SER A 1 162 ? 1.902 21.875 29.797 1 95.88 162 SER A CA 1
ATOM 1313 C C . SER A 1 162 ? 2.223 23.312 30.203 1 95.88 162 SER A C 1
ATOM 1315 O O . SER A 1 162 ? 2.162 24.234 29.391 1 95.88 162 SER A O 1
ATOM 1317 N N . ASP A 1 163 ? 2.715 23.453 31.391 1 95.44 163 ASP A N 1
ATOM 1318 C CA . ASP A 1 163 ? 3.129 24.75 31.906 1 95.44 163 ASP A CA 1
ATOM 1319 C C . ASP A 1 163 ? 4.324 25.297 31.125 1 95.44 163 ASP A C 1
ATOM 1321 O O . ASP A 1 163 ? 4.488 26.516 31 1 95.44 163 ASP A O 1
ATOM 1325 N N . GLY A 1 164 ? 5.035 24.422 30.641 1 94.25 164 GLY A N 1
ATOM 1326 C CA . GLY A 1 164 ? 6.219 24.797 29.891 1 94.25 164 GLY A CA 1
ATOM 1327 C C . GLY A 1 164 ? 5.898 25.547 28.609 1 94.25 164 GLY A C 1
ATOM 1328 O O . GLY A 1 164 ? 6.762 26.219 28.047 1 94.25 164 GLY A O 1
ATOM 1329 N N . ILE A 1 165 ? 4.664 25.453 28.203 1 94.81 165 ILE A N 1
ATOM 1330 C CA . ILE A 1 165 ? 4.25 26.141 26.984 1 94.81 165 ILE A CA 1
ATOM 1331 C C . ILE A 1 165 ? 3.213 27.203 27.328 1 94.81 165 ILE A C 1
ATOM 1333 O O . ILE A 1 165 ? 3.357 28.359 26.938 1 94.81 165 ILE A O 1
ATOM 1337 N N . THR A 1 166 ? 2.242 26.875 28.156 1 96.19 166 THR A N 1
ATOM 1338 C CA . THR A 1 166 ? 1.073 27.719 28.391 1 96.19 166 THR A CA 1
ATOM 1339 C C . THR A 1 166 ? 1.476 29.031 29.062 1 96.19 166 THR A C 1
ATOM 1341 O O . THR A 1 166 ? 0.875 30.078 28.797 1 96.19 166 THR A O 1
ATOM 1344 N N . ARG A 1 167 ? 2.486 29.016 29.859 1 96.44 167 ARG A N 1
ATOM 1345 C CA . ARG A 1 167 ? 2.887 30.203 30.609 1 96.44 167 ARG A CA 1
ATOM 1346 C C . ARG A 1 167 ? 3.451 31.266 29.672 1 96.44 167 ARG A C 1
ATOM 1348 O O . ARG A 1 167 ? 3.529 32.438 30.031 1 96.44 167 ARG A O 1
ATOM 1355 N N . PHE A 1 168 ? 3.809 30.859 28.469 1 97.19 168 PHE A N 1
ATOM 1356 C CA . PHE A 1 168 ? 4.48 31.797 27.578 1 97.19 168 PHE A CA 1
ATOM 1357 C C . PHE A 1 168 ? 3.559 32.188 26.422 1 97.19 168 PHE A C 1
ATOM 1359 O O . PHE A 1 168 ? 3.922 33.031 25.609 1 97.19 168 PHE A O 1
ATOM 1366 N N . LEU A 1 169 ? 2.342 31.719 26.297 1 97.25 169 LEU A N 1
ATOM 1367 C CA . LEU A 1 169 ? 1.479 31.906 25.141 1 97.25 169 LEU A CA 1
ATOM 1368 C C . LEU A 1 169 ? 1.053 33.375 25 1 97.25 169 LEU A C 1
ATOM 1370 O O . LEU A 1 169 ? 0.669 33.812 23.922 1 97.25 169 LEU A O 1
ATOM 1374 N N . HIS A 1 170 ? 1.124 34.094 26.109 1 96.94 170 HIS A N 1
ATOM 1375 C CA . HIS A 1 170 ? 0.809 35.531 26.047 1 96.94 170 HIS A CA 1
ATOM 1376 C C . HIS A 1 170 ? 1.805 36.281 25.172 1 96.94 170 HIS A C 1
ATOM 1378 O O . HIS A 1 170 ? 1.494 37.344 24.656 1 96.94 170 HIS A O 1
ATOM 1384 N N . LEU A 1 171 ? 2.967 35.75 24.938 1 98 171 LEU A N 1
ATOM 1385 C CA . LEU A 1 171 ? 4.004 36.375 24.109 1 98 171 LEU A CA 1
ATOM 1386 C C . LEU A 1 171 ? 3.652 36.281 22.641 1 98 171 LEU A C 1
ATOM 1388 O O . LEU A 1 171 ? 4.277 36.938 21.797 1 98 171 LEU A O 1
ATOM 1392 N N . ALA A 1 172 ? 2.611 35.5 22.312 1 97.62 172 ALA A N 1
ATOM 1393 C CA . ALA A 1 172 ? 2.16 35.344 20.922 1 97.62 172 ALA A CA 1
ATOM 1394 C C . ALA A 1 172 ? 0.939 36.188 20.641 1 97.62 172 ALA A C 1
ATOM 1396 O O . ALA A 1 172 ? 0.203 35.938 19.688 1 97.62 172 ALA A O 1
ATOM 1397 N N . GLU A 1 173 ? 0.703 37.156 21.406 1 97.62 173 GLU A N 1
ATOM 1398 C CA . GLU A 1 173 ? -0.441 38.031 21.234 1 97.62 173 GLU A CA 1
ATOM 1399 C C . GLU A 1 173 ? -0.492 38.594 19.812 1 97.62 173 GLU A C 1
ATOM 1401 O O . GLU A 1 173 ? 0.521 39.062 19.281 1 97.62 173 GLU A O 1
ATOM 1406 N N . GLY A 1 174 ? -1.646 38.469 19.219 1 96.94 174 GLY A N 1
ATOM 1407 C CA . GLY A 1 174 ? -1.874 39 17.906 1 96.94 174 GLY A CA 1
ATOM 1408 C C . GLY A 1 174 ? -1.412 38.094 16.781 1 96.94 174 GLY A C 1
ATOM 1409 O O . GLY A 1 174 ? -1.78 38.281 15.617 1 96.94 174 GLY A O 1
ATOM 1410 N N . LYS A 1 175 ? -0.684 37.062 17.125 1 97.88 175 LYS A N 1
ATOM 1411 C CA . LYS A 1 175 ? -0.115 36.156 16.125 1 97.88 175 LYS A CA 1
ATOM 1412 C C . LYS A 1 175 ? -1 34.938 15.922 1 97.88 175 LYS A C 1
ATOM 1414 O O . LYS A 1 175 ? -1.913 34.688 16.719 1 97.88 175 LYS A O 1
ATOM 1419 N N . VAL A 1 176 ? -0.796 34.25 14.859 1 98.44 176 VAL A N 1
ATOM 1420 C CA . VAL A 1 176 ? -1.51 33.031 14.609 1 98.44 176 VAL A CA 1
ATOM 1421 C C . VAL A 1 176 ? -0.847 31.875 15.383 1 98.44 176 VAL A C 1
ATOM 1423 O O . VAL A 1 176 ? 0.372 31.703 15.32 1 98.44 176 VAL A O 1
ATOM 1426 N N . VAL A 1 177 ? -1.604 31.172 16.172 1 98.62 177 VAL A N 1
ATOM 1427 C CA . VAL A 1 177 ? -1.141 29.984 16.875 1 98.62 177 VAL A CA 1
ATOM 1428 C C . VAL A 1 177 ? -1.963 28.766 16.438 1 98.62 177 VAL A C 1
ATOM 1430 O O . VAL A 1 177 ? -3.193 28.828 16.406 1 98.62 177 VAL A O 1
ATOM 1433 N N . MET A 1 178 ? -1.223 27.672 16.062 1 98.69 178 MET A N 1
ATOM 1434 C CA . MET A 1 178 ? -1.88 26.469 15.57 1 98.69 178 MET A CA 1
ATOM 1435 C C . MET A 1 178 ? -1.42 25.234 16.359 1 98.69 178 MET A C 1
ATOM 1437 O O . MET A 1 178 ? -0.249 25.141 16.734 1 98.69 178 MET A O 1
ATOM 1441 N N . ASP A 1 179 ? -2.297 24.328 16.656 1 98.31 179 ASP A N 1
ATOM 1442 C CA . ASP A 1 179 ? -1.914 22.969 17.047 1 98.31 179 ASP A CA 1
ATOM 1443 C C . ASP A 1 179 ? -1.995 22.016 15.844 1 98.31 179 ASP A C 1
ATOM 1445 O O . ASP A 1 179 ? -2.477 22.391 14.773 1 98.31 179 ASP A O 1
ATOM 1449 N N . ILE A 1 180 ? -1.463 20.781 16.031 1 98.19 180 ILE A N 1
ATOM 1450 C CA . ILE A 1 180 ? -1.588 19.797 14.977 1 98.19 180 ILE A CA 1
ATOM 1451 C C . ILE A 1 180 ? -2.172 18.5 15.547 1 98.19 180 ILE A C 1
ATOM 1453 O O . ILE A 1 180 ? -1.866 17.406 15.07 1 98.19 180 ILE A O 1
ATOM 1457 N N . LEU A 1 181 ? -2.939 18.609 16.641 1 96.44 181 LEU A N 1
ATOM 1458 C CA . LEU A 1 181 ? -3.471 17.469 17.375 1 96.44 181 LEU A CA 1
ATOM 1459 C C . LEU A 1 181 ? -4.441 16.672 16.5 1 96.44 181 LEU A C 1
ATOM 1461 O O . LEU A 1 181 ? -5.203 17.25 15.719 1 96.44 181 LEU A O 1
ATOM 1465 N N . SER A 1 182 ? -4.48 15.367 16.703 1 94.75 182 SER A N 1
ATOM 1466 C CA . SER A 1 182 ? -5.336 14.484 15.922 1 94.75 182 SER A CA 1
ATOM 1467 C C . SER A 1 182 ? -6.746 14.422 16.5 1 94.75 182 SER A C 1
ATOM 1469 O O . SER A 1 182 ? -7.699 14.078 15.797 1 94.75 182 SER A O 1
ATOM 1471 N N . SER A 1 183 ? -6.875 14.633 17.75 1 92.62 183 SER A N 1
ATOM 1472 C CA . SER A 1 183 ? -8.172 14.703 18.406 1 92.62 183 SER A CA 1
ATOM 1473 C C . SER A 1 183 ? -8.461 16.109 18.906 1 92.62 183 SER A C 1
ATOM 1475 O O . SER A 1 183 ? -7.59 16.781 19.469 1 92.62 183 SER A O 1
ATOM 1477 N N . LYS A 1 184 ? -9.648 16.609 18.688 1 94.94 184 LYS A N 1
ATOM 1478 C CA . LYS A 1 184 ? -9.945 18.016 18.891 1 94.94 184 LYS A CA 1
ATOM 1479 C C . LYS A 1 184 ? -10.945 18.203 20.031 1 94.94 184 LYS A C 1
ATOM 1481 O O . LYS A 1 184 ? -10.898 19.219 20.75 1 94.94 184 LYS A O 1
ATOM 1486 N N . ALA A 1 185 ? -11.914 17.375 20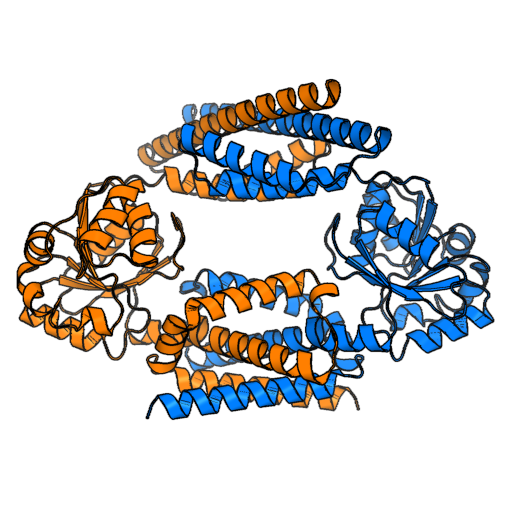.234 1 88.12 185 ALA A N 1
ATOM 1487 C CA . ALA A 1 185 ? -13.125 17.594 21 1 88.12 185 ALA A CA 1
ATOM 1488 C C . ALA A 1 185 ? -12.797 18.156 22.391 1 88.12 185 ALA A C 1
ATOM 1490 O O . ALA A 1 185 ? -13.258 19.234 22.75 1 88.12 185 ALA A O 1
ATOM 1491 N N . LYS A 1 186 ? -11.977 17.531 23.172 1 86.38 186 LYS A N 1
ATOM 1492 C CA . LYS A 1 186 ? -11.703 18.016 24.531 1 86.38 186 LYS A CA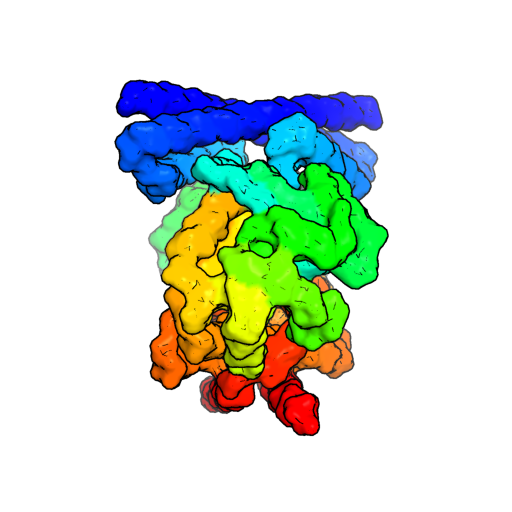 1
ATOM 1493 C C . LYS A 1 186 ? -10.656 19.109 24.516 1 86.38 186 LYS A C 1
ATOM 1495 O O . LYS A 1 186 ? -10.695 20.016 25.359 1 86.38 186 LYS A O 1
ATOM 1500 N N . LEU A 1 187 ? -9.953 19.219 23.562 1 94.12 187 LEU A N 1
ATOM 1501 C CA . LEU A 1 187 ? -8.781 20.078 23.562 1 94.12 187 LEU A CA 1
ATOM 1502 C C . LEU A 1 187 ? -9.062 21.406 22.859 1 94.12 187 LEU A C 1
ATOM 1504 O O . LEU A 1 187 ? -8.547 22.453 23.25 1 94.12 187 LEU A O 1
ATOM 1508 N N . PHE A 1 188 ? -9.93 21.391 21.891 1 97.44 188 PHE A N 1
ATOM 1509 C CA . PHE A 1 188 ? -10.211 22.562 21.078 1 97.44 188 PHE A CA 1
ATOM 1510 C C . PHE A 1 188 ? -10.758 23.703 21.938 1 97.44 188 PHE A C 1
ATOM 1512 O O . PHE A 1 188 ? -10.281 24.828 21.844 1 97.44 188 PHE A O 1
ATOM 1519 N N . LYS A 1 189 ? -11.711 23.359 22.75 1 95.69 189 LYS A N 1
ATOM 1520 C CA . LYS A 1 189 ? -12.344 24.391 23.578 1 95.69 189 LYS A CA 1
ATOM 1521 C C . LYS A 1 189 ? -11.336 24.984 24.547 1 95.69 189 LYS A C 1
ATOM 1523 O O . LYS A 1 189 ? -11.32 26.203 24.766 1 95.69 189 LYS A O 1
ATOM 1528 N N . LYS A 1 190 ? -10.594 24.141 25.125 1 95.81 190 LYS A N 1
ATOM 1529 C CA . LYS A 1 190 ? -9.578 24.609 26.062 1 95.81 190 LYS A CA 1
ATOM 1530 C C . LYS A 1 190 ? -8.57 25.531 25.375 1 95.81 190 LYS A C 1
ATOM 1532 O O . LYS A 1 190 ? -8.219 26.578 25.906 1 95.81 190 LYS A O 1
ATOM 1537 N N . LEU A 1 191 ? -8.188 25.203 24.234 1 97.25 191 LEU A N 1
ATOM 1538 C CA . LEU A 1 191 ? -7.203 25.984 23.484 1 97.25 191 LEU A CA 1
ATOM 1539 C C . LEU A 1 191 ? -7.812 27.297 22.984 1 97.25 191 LEU A C 1
ATOM 1541 O O . LEU A 1 191 ? -7.137 28.328 22.953 1 97.25 191 LEU A O 1
ATOM 1545 N N . GLU A 1 192 ? -9.047 27.203 22.609 1 97.56 192 GLU A N 1
ATOM 1546 C CA . GLU A 1 192 ? -9.766 28.422 22.219 1 97.56 192 GLU A CA 1
ATOM 1547 C C . GLU A 1 192 ? -9.859 29.406 23.375 1 97.56 192 GLU A C 1
ATOM 1549 O O . GLU A 1 192 ? -9.625 30.609 23.188 1 97.56 192 GLU A O 1
ATOM 1554 N N . GLU A 1 193 ? -10.172 28.859 24.578 1 97.12 193 GLU A N 1
ATOM 1555 C CA . GLU A 1 193 ? -10.258 29.719 25.75 1 97.12 193 GLU A CA 1
ATOM 1556 C C . GLU A 1 193 ? -8.906 30.359 26.062 1 97.12 193 GLU A C 1
ATOM 1558 O O . GLU A 1 193 ? -8.836 31.531 26.406 1 97.12 193 GLU A O 1
ATOM 1563 N N . MET A 1 194 ? -7.926 29.578 25.938 1 97.31 194 MET A N 1
ATOM 1564 C CA . MET A 1 194 ? -6.578 30.094 26.172 1 97.31 194 MET A CA 1
ATOM 1565 C C . MET A 1 194 ? -6.242 31.203 25.172 1 97.31 194 MET A C 1
ATOM 1567 O O . MET A 1 194 ? -5.559 32.156 25.531 1 97.31 194 MET A O 1
ATOM 1571 N N . SER A 1 195 ? -6.699 31.062 23.984 1 98.25 195 SER A N 1
ATOM 1572 C CA . SER A 1 195 ? -6.434 32.062 22.969 1 98.25 195 SER A CA 1
ATOM 1573 C C . SER A 1 195 ? -7.133 33.375 23.297 1 98.25 195 SER A C 1
ATOM 1575 O O . SER A 1 195 ? -6.594 34.469 23.031 1 98.25 195 SER A O 1
ATOM 1577 N N . LYS A 1 196 ? -8.32 33.312 23.875 1 97.88 196 LYS A N 1
ATOM 1578 C CA . LYS A 1 196 ? -9.023 34.531 24.328 1 97.88 196 LYS A CA 1
ATOM 1579 C C . LYS A 1 196 ? -8.266 35.219 25.438 1 97.88 196 LYS A C 1
ATOM 1581 O O . LYS A 1 196 ? -8.109 36.438 25.406 1 97.88 196 LYS A O 1
ATOM 1586 N N . GLU A 1 197 ? -7.77 34.406 26.312 1 97.56 197 GLU A N 1
ATOM 1587 C CA . GLU A 1 197 ? -7.074 34.938 27.484 1 97.56 197 GLU A CA 1
ATOM 1588 C C . GLU A 1 197 ? -5.75 35.594 27.094 1 97.56 197 GLU A C 1
ATOM 1590 O O . GLU A 1 197 ? -5.352 36.594 27.688 1 97.56 197 GLU A O 1
ATOM 1595 N N . ASN A 1 198 ? -5.117 35.031 26.125 1 97.62 198 ASN A N 1
ATOM 1596 C CA . ASN A 1 198 ? -3.758 35.469 25.812 1 97.62 198 ASN A CA 1
ATOM 1597 C C . ASN A 1 198 ? -3.734 36.375 24.578 1 97.62 198 ASN A C 1
ATOM 1599 O O . ASN A 1 198 ? -2.705 36.969 24.281 1 97.62 198 ASN A O 1
ATOM 1603 N N . GLY A 1 199 ? -4.777 36.438 23.781 1 97.5 199 GLY A N 1
ATOM 1604 C CA . GLY A 1 199 ? -4.949 37.406 22.734 1 97.5 199 GLY A CA 1
ATOM 1605 C C . GLY A 1 199 ? -4.359 36.969 21.406 1 97.5 199 GLY A C 1
ATOM 1606 O O . GLY A 1 199 ? -4.094 37.812 20.531 1 97.5 199 GLY A O 1
ATOM 1607 N N . TYR A 1 200 ? -4.062 35.75 21.234 1 97.81 200 TYR A N 1
ATOM 1608 C CA . TYR A 1 200 ? -3.564 35.281 19.953 1 97.81 200 TYR A CA 1
ATOM 1609 C C . TYR A 1 200 ? -4.695 34.719 19.094 1 97.81 200 TYR A C 1
ATOM 1611 O O . TYR A 1 200 ? -5.812 34.5 19.578 1 97.81 200 TYR A O 1
ATOM 1619 N N . ARG A 1 201 ? -4.457 34.562 17.812 1 98.38 201 ARG A N 1
ATOM 1620 C CA . ARG A 1 201 ? -5.398 34.031 16.844 1 98.38 201 ARG A CA 1
ATOM 1621 C C . ARG A 1 201 ? -5.211 32.531 16.703 1 98.38 201 ARG A C 1
ATOM 1623 O O . ARG A 1 201 ? -4.203 32.062 16.156 1 98.38 201 ARG A O 1
ATOM 1630 N N . PHE A 1 202 ? -6.223 31.812 17.156 1 98.56 202 PHE A N 1
ATOM 1631 C CA . PHE A 1 202 ? -6.074 30.359 17.234 1 98.56 202 PHE A CA 1
ATOM 1632 C C . PHE A 1 202 ? -6.805 29.688 16.094 1 98.56 202 PHE A C 1
ATOM 1634 O O . PHE A 1 202 ? -7.977 29.969 15.836 1 98.56 202 PHE A O 1
ATOM 1641 N N . VAL A 1 203 ? -6.141 28.828 15.336 1 98.69 203 VAL A N 1
ATOM 1642 C CA . VAL A 1 203 ? -6.699 27.906 14.367 1 98.69 203 VAL A CA 1
ATOM 1643 C C . VAL A 1 203 ? -6.195 26.484 14.648 1 98.69 203 VAL A C 1
ATOM 1645 O O . VAL A 1 203 ? -4.988 26.25 14.672 1 98.69 203 VAL A O 1
ATOM 1648 N N . SER A 1 204 ? -7.102 25.562 14.953 1 98.75 204 SER A N 1
ATOM 1649 C CA . SER A 1 204 ? -6.688 24.188 15.141 1 98.75 204 SER A CA 1
ATOM 1650 C C . SER A 1 204 ? -6.441 23.5 13.805 1 98.75 204 SER A C 1
ATOM 1652 O O . SER A 1 204 ? -7.227 23.641 12.867 1 98.75 204 SER A O 1
ATOM 1654 N N . THR A 1 205 ? -5.328 22.781 13.68 1 98.69 205 THR A N 1
ATOM 1655 C CA . THR A 1 205 ? -5.008 22.109 12.43 1 98.69 205 THR A CA 1
ATOM 1656 C C . THR A 1 205 ? -4.734 20.625 12.672 1 98.69 205 THR A C 1
ATOM 1658 O O . THR A 1 205 ? -4.465 20.219 13.805 1 98.69 205 THR A O 1
ATOM 1661 N N . HIS A 1 206 ? -4.918 19.812 11.672 1 98.5 206 HIS A N 1
ATOM 1662 C CA . HIS A 1 206 ? -4.645 18.375 11.711 1 98.5 206 HIS A CA 1
ATOM 1663 C C . HIS A 1 206 ? -4.07 17.891 10.391 1 98.5 206 HIS A C 1
ATOM 1665 O O . HIS A 1 206 ? -4.816 17.578 9.461 1 98.5 206 HIS A O 1
ATOM 1671 N N . PRO A 1 207 ? -2.721 17.766 10.344 1 98.06 207 PRO A N 1
ATOM 1672 C CA . PRO A 1 207 ? -2.164 17.094 9.164 1 98.06 207 PRO A CA 1
ATOM 1673 C C . PRO A 1 207 ? -2.682 15.664 8.992 1 98.06 207 PRO A C 1
ATOM 1675 O O . PRO A 1 207 ? -2.668 14.883 9.945 1 98.06 207 PRO A O 1
ATOM 1678 N N . LEU A 1 208 ? -3.133 15.367 7.852 1 97.62 208 LEU A N 1
ATOM 1679 C CA . LEU A 1 208 ? -3.678 14.039 7.605 1 97.62 208 LEU A CA 1
ATOM 1680 C C . LEU A 1 208 ? -2.641 13.141 6.941 1 97.62 208 LEU A C 1
ATOM 1682 O O . LEU A 1 208 ? -2.955 12.406 6.004 1 97.62 208 LEU A O 1
ATOM 1686 N N . PHE A 1 209 ? -1.44 13.25 7.375 1 93.69 209 PHE A N 1
ATOM 1687 C CA . PHE A 1 209 ? -0.304 12.438 6.961 1 93.69 209 PHE A CA 1
ATOM 1688 C C . PHE A 1 209 ? 0.626 12.156 8.133 1 93.69 209 PHE A C 1
ATOM 1690 O O . PHE A 1 209 ? 0.57 12.852 9.156 1 93.69 209 PHE A O 1
ATOM 1697 N N . GLY A 1 210 ? 1.427 11.109 8.023 1 91.25 210 GLY A N 1
ATOM 1698 C CA . GLY A 1 210 ? 2.383 10.742 9.055 1 91.25 210 GLY A CA 1
ATOM 1699 C C . GLY A 1 210 ? 3.701 11.484 8.938 1 91.25 210 GLY A C 1
ATOM 1700 O O . GLY A 1 210 ? 3.811 12.445 8.18 1 91.25 210 GLY A O 1
ATOM 1701 N N . PRO A 1 211 ? 4.621 11.039 9.742 1 93 211 PRO A N 1
ATOM 1702 C CA . PRO A 1 211 ? 5.887 11.766 9.883 1 93 211 PRO A CA 1
ATOM 1703 C C . PRO A 1 211 ? 6.914 11.367 8.828 1 93 211 PRO A C 1
ATOM 1705 O O . PRO A 1 211 ? 7.973 10.82 9.164 1 93 211 PRO A O 1
ATOM 1708 N N . TYR A 1 212 ? 6.668 11.648 7.633 1 87.31 212 TYR A N 1
ATOM 1709 C CA . TYR A 1 212 ? 7.664 11.484 6.578 1 87.31 212 TYR A CA 1
ATOM 1710 C C . TYR A 1 212 ? 7.984 12.82 5.922 1 87.31 212 TYR A C 1
ATOM 1712 O O . TYR A 1 212 ? 7.277 13.812 6.133 1 87.31 212 TYR A O 1
ATOM 1720 N N . LEU A 1 213 ? 9.055 12.875 5.203 1 88.56 213 LEU A N 1
ATOM 1721 C CA . LEU A 1 213 ? 9.547 14.141 4.684 1 88.56 213 LEU A CA 1
ATOM 1722 C C . LEU A 1 213 ? 8.789 14.547 3.42 1 88.56 213 LEU A C 1
ATOM 1724 O O . LEU A 1 213 ? 8.406 13.688 2.621 1 88.56 213 LEU A O 1
ATOM 1728 N N . TYR A 1 214 ? 8.5 15.836 3.334 1 89 214 TYR A N 1
ATOM 1729 C CA . TYR A 1 214 ? 7.98 16.516 2.152 1 89 214 TYR A CA 1
ATOM 1730 C C . TYR A 1 214 ? 6.625 15.945 1.755 1 89 214 TYR A C 1
ATOM 1732 O O . TYR A 1 214 ? 6.426 15.539 0.606 1 89 214 TYR A O 1
ATOM 1740 N N . PRO A 1 215 ? 5.695 16.031 2.594 1 91.31 215 PRO A N 1
ATOM 1741 C CA . PRO A 1 215 ? 4.355 15.508 2.297 1 91.31 215 PRO A CA 1
ATOM 1742 C C . PRO A 1 215 ? 3.555 16.438 1.388 1 91.31 215 PRO A C 1
ATOM 1744 O O . PRO A 1 215 ? 2.391 16.734 1.672 1 91.31 215 PRO A O 1
ATOM 1747 N N . VAL A 1 216 ? 4.137 16.812 0.332 1 88.88 216 VAL A N 1
ATOM 1748 C CA . VAL A 1 216 ? 3.498 17.719 -0.625 1 88.88 216 VAL A CA 1
ATOM 1749 C C . VAL A 1 216 ? 2.275 17.031 -1.237 1 88.88 216 VAL A C 1
ATOM 1751 O O . VAL A 1 216 ? 2.326 15.852 -1.592 1 88.88 216 VAL A O 1
ATOM 1754 N N . GLY A 1 217 ? 1.168 17.812 -1.285 1 86.94 217 GLY A N 1
ATOM 1755 C CA . GLY A 1 217 ? -0.061 17.281 -1.86 1 86.94 217 GLY A CA 1
ATOM 1756 C C . GLY A 1 217 ? -1.003 16.703 -0.825 1 86.94 217 GLY A C 1
ATOM 1757 O O . GLY A 1 217 ? -2.189 16.516 -1.096 1 86.94 217 GLY A O 1
ATOM 1758 N N . GLU A 1 218 ? -0.516 16.438 0.355 1 92.12 218 GLU A N 1
ATOM 1759 C CA . GLU A 1 218 ? -1.345 15.852 1.402 1 92.12 218 GLU A CA 1
ATOM 1760 C C . GLU A 1 218 ? -2.293 16.891 2.002 1 92.12 218 GLU A C 1
ATOM 1762 O O . GLU A 1 218 ? -2.178 18.078 1.718 1 92.12 218 GLU A O 1
ATOM 1767 N N . LYS A 1 219 ? -3.174 16.406 2.756 1 95 219 LYS A N 1
ATOM 1768 C CA . LYS A 1 219 ? -4.242 17.266 3.268 1 95 219 LYS A CA 1
ATOM 1769 C C . LYS A 1 219 ? -3.951 17.703 4.699 1 95 219 LYS A C 1
ATOM 1771 O O . LYS A 1 219 ? -3.312 16.984 5.461 1 95 219 LYS A O 1
ATOM 1776 N N . ILE A 1 220 ? -4.426 18.875 5.031 1 97.88 220 ILE A N 1
ATOM 1777 C CA . ILE A 1 220 ? -4.438 19.391 6.398 1 97.88 220 ILE A CA 1
ATOM 1778 C C . ILE A 1 220 ? -5.801 20.016 6.707 1 97.88 220 ILE A C 1
ATOM 1780 O O . ILE A 1 220 ? -6.355 20.75 5.887 1 97.88 220 ILE A O 1
ATOM 1784 N N . VAL A 1 221 ? -6.359 19.641 7.832 1 98.38 221 VAL A N 1
ATOM 1785 C CA . VAL A 1 221 ? -7.656 20.172 8.25 1 98.38 221 VAL A CA 1
ATOM 1786 C C . VAL A 1 221 ? -7.469 21.438 9.062 1 98.38 221 VAL A C 1
ATOM 1788 O O . VAL A 1 221 ? -6.578 21.516 9.914 1 98.38 221 VAL A O 1
ATOM 1791 N N . LEU A 1 222 ? -8.242 22.438 8.766 1 98.69 222 LEU A N 1
ATOM 1792 C CA . LEU A 1 222 ? -8.273 23.688 9.523 1 98.69 222 LEU A CA 1
ATOM 1793 C C . LEU A 1 222 ? -9.617 23.859 10.234 1 98.69 222 LEU A C 1
ATOM 1795 O O . LEU A 1 222 ? -10.672 23.75 9.609 1 98.69 222 LEU A O 1
ATOM 1799 N N . ILE A 1 223 ? -9.602 24.062 11.5 1 98.62 223 ILE A N 1
ATOM 1800 C CA . ILE A 1 223 ? -10.781 24.344 12.305 1 98.62 223 ILE A CA 1
ATOM 1801 C C . ILE A 1 223 ? -10.672 25.719 12.938 1 98.62 223 ILE A C 1
ATOM 1803 O O . ILE A 1 223 ? -9.93 25.906 13.906 1 98.62 223 ILE A O 1
ATOM 1807 N N . PRO A 1 224 ? -11.391 26.656 12.438 1 98.5 224 PRO A N 1
ATOM 1808 C CA . PRO A 1 224 ? -11.328 28.016 13 1 98.5 224 PRO A CA 1
ATOM 1809 C C . PRO A 1 224 ? -11.922 28.094 14.406 1 98.5 224 PRO A C 1
ATOM 1811 O O . PRO A 1 224 ? -12.82 27.328 14.742 1 98.5 224 PRO A O 1
ATOM 1814 N N . SER A 1 225 ? -11.375 28.969 15.188 1 98.06 225 SER A N 1
ATOM 1815 C CA . SER A 1 225 ? -11.898 29.297 16.516 1 98.06 225 SER A CA 1
ATOM 1816 C C . SER A 1 225 ? -12.555 30.672 16.516 1 98.06 225 SER A C 1
ATOM 1818 O O . SER A 1 225 ? -12.594 31.344 15.477 1 98.06 225 SER A O 1
ATOM 1820 N N . GLU A 1 226 ? -13.031 31.047 17.656 1 96.75 226 GLU A N 1
ATOM 1821 C CA . GLU A 1 226 ? -13.641 32.375 17.812 1 96.75 226 GLU A CA 1
ATOM 1822 C C . GLU A 1 226 ? -12.594 33.469 17.656 1 96.75 226 GLU A C 1
ATOM 1824 O O . GLU A 1 226 ? -12.938 34.625 17.359 1 96.75 226 GLU A O 1
ATOM 1829 N N . THR A 1 227 ? -11.352 33.094 17.844 1 97.38 227 THR A N 1
ATOM 1830 C CA . THR A 1 227 ? -10.305 34.125 17.844 1 97.38 227 THR A CA 1
ATOM 1831 C C . THR A 1 227 ? -9.523 34.094 16.531 1 97.38 227 THR A C 1
ATOM 1833 O O . THR A 1 227 ? -8.586 34.875 16.344 1 97.38 227 THR A O 1
ATOM 1836 N N . SER A 1 228 ? -9.867 33.219 15.578 1 96.19 228 SER A N 1
ATOM 1837 C CA . SER A 1 228 ? -9.062 33 14.383 1 96.19 228 SER A CA 1
ATOM 1838 C C . SER A 1 228 ? -8.945 34.25 13.539 1 96.19 228 SER A C 1
ATOM 1840 O O . SER A 1 228 ? -7.91 34.5 12.906 1 96.19 228 SER A O 1
ATOM 1842 N N . LYS A 1 229 ? -9.914 35.156 13.492 1 89.69 229 LYS A N 1
ATOM 1843 C CA . LYS A 1 229 ? -10.094 36.375 12.68 1 89.69 229 LYS A CA 1
ATOM 1844 C C . LYS A 1 229 ? -10.172 36 11.195 1 89.69 229 LYS A C 1
ATOM 1846 O O . LYS A 1 229 ? -11.148 36.375 10.523 1 89.69 229 LYS A O 1
ATOM 1851 N N . SER A 1 230 ? -9.164 35.312 10.594 1 90.75 230 SER A N 1
ATOM 1852 C CA . SER A 1 230 ? -9.148 34.938 9.188 1 90.75 230 SER A CA 1
ATOM 1853 C C . SER A 1 230 ? -8.539 33.562 8.992 1 90.75 230 SER A C 1
ATOM 1855 O O . SER A 1 230 ? -7.316 33.406 8.898 1 90.75 230 SER A O 1
ATOM 1857 N N . VAL A 1 231 ? -9.359 32.625 8.766 1 96.62 231 VAL A N 1
ATOM 1858 C CA . VAL A 1 231 ? -8.883 31.281 8.508 1 96.62 231 VAL A CA 1
ATOM 1859 C C . VAL A 1 231 ? -8.266 31.203 7.113 1 96.62 231 VAL A C 1
ATOM 1861 O O . VAL A 1 231 ? -7.414 30.344 6.852 1 96.62 231 VAL A O 1
ATOM 1864 N N . GLU A 1 232 ? -8.594 32.125 6.254 1 95.56 232 GLU A N 1
ATOM 1865 C CA . GLU A 1 232 ? -8.102 32.156 4.879 1 95.56 232 GLU A CA 1
ATOM 1866 C C . GLU A 1 232 ? -6.598 32.406 4.836 1 95.56 232 GLU A C 1
ATOM 1868 O O . GLU A 1 232 ? -5.902 31.844 3.979 1 95.56 232 GLU A O 1
ATOM 1873 N N . GLU A 1 233 ? -6.184 33.281 5.711 1 94.62 233 GLU A N 1
ATOM 1874 C CA . GLU A 1 233 ? -4.746 33.5 5.793 1 94.62 233 GLU A CA 1
ATOM 1875 C C . GLU A 1 233 ? -3.986 32.219 6.113 1 94.62 233 GLU A C 1
ATOM 1877 O O . GLU A 1 233 ? -2.947 31.938 5.512 1 94.62 233 GLU A O 1
ATOM 1882 N N . VAL A 1 234 ? -4.527 31.484 7.055 1 97.44 234 VAL A N 1
ATOM 1883 C CA . VAL A 1 234 ? -3.91 30.234 7.473 1 97.44 234 VAL A CA 1
ATOM 1884 C C . VAL A 1 234 ? -4.016 29.203 6.348 1 97.44 234 VAL A C 1
ATOM 1886 O O . VAL A 1 234 ? -3.064 28.469 6.086 1 97.44 234 VAL A O 1
ATOM 1889 N N . ALA A 1 235 ? -5.145 29.203 5.664 1 96.81 235 ALA A N 1
ATOM 1890 C CA . ALA A 1 235 ? -5.34 28.312 4.523 1 96.81 235 ALA A CA 1
ATOM 1891 C C . ALA A 1 235 ? -4.324 28.594 3.422 1 96.81 235 ALA A C 1
ATOM 1893 O O . ALA A 1 235 ? -3.719 27.672 2.867 1 96.81 235 ALA A O 1
ATOM 1894 N N . LYS A 1 236 ? -4.148 29.828 3.129 1 93.56 236 LYS A N 1
ATOM 1895 C CA . LYS A 1 236 ? -3.191 30.234 2.104 1 93.56 236 LYS A CA 1
ATOM 1896 C C . LYS A 1 236 ? -1.77 29.844 2.498 1 93.56 236 LYS A C 1
ATOM 1898 O O . LYS A 1 236 ? -0.996 29.359 1.664 1 93.56 236 LYS A O 1
ATOM 1903 N N . PHE A 1 237 ? -1.484 30.109 3.746 1 94.81 237 PHE A N 1
ATOM 1904 C CA . PHE A 1 237 ? -0.178 29.734 4.27 1 94.81 237 PHE A CA 1
ATOM 1905 C C . PHE A 1 237 ? 0.113 28.25 3.99 1 94.81 237 PHE A C 1
ATOM 1907 O O . PHE A 1 237 ? 1.168 27.922 3.447 1 94.81 237 PHE A O 1
ATOM 1914 N N . TRP A 1 238 ? -0.798 27.359 4.305 1 96.44 238 TRP A N 1
ATOM 1915 C CA . TRP A 1 238 ? -0.579 25.922 4.156 1 96.44 238 TRP A CA 1
ATOM 1916 C C . TRP A 1 238 ? -0.6 25.516 2.686 1 96.44 238 TRP A C 1
ATOM 1918 O O . TRP A 1 238 ? 0.177 24.656 2.262 1 96.44 238 TRP A O 1
ATOM 1928 N N . THR A 1 239 ? -1.478 26.078 1.894 1 92 239 THR A N 1
ATOM 1929 C CA . THR A 1 239 ? -1.504 25.781 0.463 1 92 239 THR A CA 1
ATOM 1930 C C . THR A 1 239 ? -0.183 26.188 -0.191 1 92 239 THR A C 1
ATOM 1932 O O . THR A 1 239 ? 0.308 25.484 -1.079 1 92 239 THR A O 1
ATOM 1935 N N . ASP A 1 240 ? 0.346 27.281 0.289 1 89.5 240 ASP A N 1
ATOM 1936 C CA . ASP A 1 240 ? 1.608 27.781 -0.254 1 89.5 240 ASP A CA 1
ATOM 1937 C C . ASP A 1 240 ? 2.762 26.844 0.106 1 89.5 240 ASP A C 1
ATOM 1939 O O . ASP A 1 240 ? 3.811 26.859 -0.542 1 89.5 240 ASP A O 1
ATOM 1943 N N . THR A 1 241 ? 2.576 26.094 1.122 1 92.19 241 THR A N 1
ATOM 1944 C CA . THR A 1 241 ? 3.611 25.141 1.508 1 92.19 241 THR A CA 1
ATOM 1945 C C . THR A 1 241 ? 3.438 23.828 0.758 1 92.19 241 THR A C 1
ATOM 1947 O O . THR A 1 241 ? 4.219 22.891 0.947 1 92.19 241 THR A O 1
ATOM 1950 N N . GLY A 1 242 ? 2.314 23.719 -0.004 1 88.25 242 GLY A N 1
ATOM 1951 C CA . GLY A 1 242 ? 2.146 22.547 -0.853 1 88.25 242 GLY A CA 1
ATOM 1952 C C . GLY A 1 242 ? 1.059 21.609 -0.366 1 88.25 242 GLY A C 1
ATOM 1953 O O . GLY A 1 242 ? 0.826 20.562 -0.964 1 88.25 242 GLY A O 1
ATOM 1954 N N . LEU A 1 243 ? 0.374 21.953 0.666 1 92.81 243 LEU A N 1
ATOM 1955 C CA . LEU A 1 243 ? -0.67 21.094 1.202 1 92.81 243 LEU A CA 1
ATOM 1956 C C . LEU A 1 243 ? -2.039 21.484 0.657 1 92.81 243 LEU A C 1
ATOM 1958 O O . LEU A 1 243 ? -2.189 22.562 0.068 1 92.81 243 LEU A O 1
ATOM 1962 N N . THR A 1 244 ? -2.961 20.578 0.724 1 91.94 244 THR A N 1
ATOM 1963 C CA . THR A 1 244 ? -4.367 20.844 0.438 1 91.94 244 THR A CA 1
ATOM 1964 C C . THR A 1 244 ? -5.152 21.062 1.73 1 91.94 244 THR A C 1
ATOM 1966 O O . THR A 1 244 ? -5.078 20.234 2.646 1 91.94 244 THR A O 1
ATOM 1969 N N . THR A 1 245 ? -5.898 22.172 1.791 1 96.44 245 THR A N 1
ATOM 1970 C CA . THR A 1 245 ? -6.562 22.5 3.045 1 96.44 245 THR A CA 1
ATOM 1971 C C . THR A 1 245 ? -8.031 22.094 3.008 1 96.44 245 THR A C 1
ATOM 1973 O O . THR A 1 245 ? -8.664 22.141 1.953 1 96.44 245 THR A O 1
ATOM 1976 N N . VAL A 1 246 ? -8.539 21.594 4.078 1 96.62 246 VAL A N 1
ATOM 1977 C CA . VAL A 1 246 ? -9.953 21.328 4.316 1 96.62 246 VAL A CA 1
ATOM 1978 C C . VAL A 1 246 ? -10.422 22.094 5.551 1 96.62 246 VAL A C 1
ATOM 1980 O O . VAL A 1 246 ? -9.906 21.891 6.652 1 96.62 246 VAL A O 1
ATOM 1983 N N . ILE A 1 247 ? -11.344 23.047 5.379 1 97.88 247 ILE A N 1
ATOM 1984 C CA . ILE A 1 247 ? -11.875 23.812 6.496 1 97.88 247 ILE A CA 1
ATOM 1985 C C . ILE A 1 247 ? -13.172 23.172 7 1 97.88 247 ILE A C 1
ATOM 1987 O O . ILE A 1 247 ? -14.078 22.891 6.211 1 97.88 247 ILE A O 1
ATOM 1991 N N . THR A 1 248 ? -13.234 22.906 8.227 1 97.19 248 THR A N 1
ATOM 1992 C CA . THR A 1 248 ? -14.406 22.25 8.789 1 97.19 248 THR A CA 1
ATOM 1993 C C . THR A 1 248 ? -14.594 22.641 10.25 1 97.19 248 THR A C 1
ATOM 1995 O O . THR A 1 248 ? -14.016 23.625 10.719 1 97.19 248 THR A O 1
ATOM 1998 N N . ASP A 1 249 ? -15.5 22 10.953 1 96.94 249 ASP A N 1
ATOM 1999 C CA . ASP A 1 249 ? -15.734 22.219 12.375 1 96.94 249 ASP A CA 1
ATOM 2000 C C . ASP A 1 249 ? -15.32 21 13.203 1 96.94 249 ASP A C 1
ATOM 2002 O O . ASP A 1 249 ? -14.969 19.969 12.648 1 96.94 249 ASP A O 1
ATOM 2006 N N . VAL A 1 250 ? -15.328 21.188 14.492 1 97.88 250 VAL A N 1
ATOM 2007 C CA . VAL A 1 250 ? -14.828 20.172 15.406 1 97.88 250 VAL A CA 1
ATOM 2008 C C . VAL A 1 250 ? -15.648 18.891 15.242 1 97.88 250 VAL A C 1
ATOM 2010 O O . VAL A 1 250 ? -15.086 17.797 15.117 1 97.88 250 VAL A O 1
ATOM 2013 N N . ASP A 1 251 ? -16.938 18.984 15.211 1 96.94 251 ASP A N 1
ATOM 2014 C CA . ASP A 1 251 ? -17.812 17.828 15.172 1 96.94 251 ASP A CA 1
ATOM 2015 C C . ASP A 1 251 ? -17.625 17.031 13.875 1 96.94 251 ASP A C 1
ATOM 2017 O O . ASP A 1 251 ? -17.453 15.812 13.906 1 96.94 251 ASP A O 1
ATOM 2021 N N . THR A 1 252 ? -17.625 17.703 12.758 1 96.94 252 THR A N 1
ATOM 2022 C CA . THR A 1 252 ? -17.422 17.062 11.461 1 96.94 252 THR A CA 1
ATOM 2023 C C . THR A 1 252 ? -16.047 16.391 11.398 1 96.94 252 THR A C 1
ATOM 2025 O O . THR A 1 252 ? -15.93 15.266 10.914 1 96.94 252 THR A O 1
ATOM 2028 N N . HIS A 1 253 ? -15.086 17.078 11.883 1 97.56 253 HIS A N 1
ATOM 2029 C CA . HIS A 1 253 ? -13.742 16.516 11.93 1 97.56 253 HIS A CA 1
ATOM 2030 C C . HIS A 1 253 ? -13.711 15.219 12.727 1 97.56 253 HIS A C 1
ATOM 2032 O O . HIS A 1 253 ? -13.18 14.211 12.266 1 97.56 253 HIS A O 1
ATOM 2038 N N . GLU A 1 254 ? -14.305 15.281 13.922 1 97.38 254 GLU A N 1
ATOM 2039 C CA . GLU A 1 254 ? -14.25 14.125 14.812 1 97.38 254 GLU A CA 1
ATOM 2040 C C . GLU A 1 254 ? -15.008 12.938 14.211 1 97.38 254 GLU A C 1
ATOM 2042 O O . GLU A 1 254 ? -14.586 11.789 14.367 1 97.38 254 GLU A O 1
ATOM 2047 N N . LYS A 1 255 ? -16.109 13.211 13.57 1 97 255 LYS A N 1
ATOM 2048 C CA . LYS A 1 255 ? -16.844 12.156 12.891 1 97 255 LYS A CA 1
ATOM 2049 C C . LYS A 1 255 ? -16.016 11.547 11.758 1 97 255 LYS A C 1
ATOM 2051 O O . LYS A 1 255 ? -15.969 10.328 11.609 1 97 255 LYS A O 1
ATOM 2056 N N . ALA A 1 256 ? -15.383 12.391 10.977 1 96.94 256 ALA A N 1
ATOM 2057 C CA . ALA A 1 256 ? -14.547 11.922 9.875 1 96.94 256 ALA A CA 1
ATOM 2058 C C . ALA A 1 256 ? -13.391 11.07 10.391 1 96.94 256 ALA A C 1
ATOM 2060 O O . ALA A 1 256 ? -13.094 10.008 9.836 1 96.94 256 ALA A O 1
ATOM 2061 N N . MET A 1 257 ? -12.789 11.516 11.469 1 97.25 257 MET A N 1
ATOM 2062 C CA . MET A 1 257 ? -11.648 10.805 12.031 1 97.25 257 MET A CA 1
ATOM 2063 C C . MET A 1 257 ? -12.078 9.477 12.641 1 97.25 257 MET A C 1
ATOM 2065 O O . MET A 1 257 ? -11.312 8.508 12.633 1 97.25 257 MET A O 1
ATOM 2069 N N . ALA A 1 258 ? -13.273 9.438 13.141 1 97.25 258 ALA A N 1
ATOM 2070 C CA . ALA A 1 258 ? -13.797 8.164 13.617 1 97.25 258 ALA A CA 1
ATOM 2071 C C . ALA A 1 258 ? -13.812 7.121 12.508 1 97.25 258 ALA A C 1
ATOM 2073 O O . ALA A 1 258 ? -13.453 5.961 12.734 1 97.25 258 ALA A O 1
ATOM 2074 N N . MET A 1 259 ? -14.133 7.582 11.32 1 97.06 259 MET A N 1
ATOM 2075 C CA . MET A 1 259 ? -14.258 6.684 10.18 1 97.06 259 MET A CA 1
ATOM 2076 C C . MET A 1 259 ? -12.891 6.379 9.57 1 97.06 259 MET A C 1
ATOM 2078 O O . MET A 1 259 ? -12.617 5.234 9.203 1 97.06 259 MET A O 1
ATOM 2082 N N . VAL A 1 260 ? -12.008 7.383 9.555 1 97 260 VAL A N 1
ATOM 2083 C CA . VAL A 1 260 ? -10.805 7.246 8.742 1 97 260 VAL A CA 1
ATOM 2084 C C . VAL A 1 260 ? -9.633 6.832 9.625 1 97 260 VAL A C 1
ATOM 2086 O O . VAL A 1 260 ? -8.609 6.348 9.125 1 97 260 VAL A O 1
ATOM 2089 N N . GLN A 1 261 ? -9.742 6.977 10.914 1 96.94 261 GLN A N 1
ATOM 2090 C CA . GLN A 1 261 ? -8.617 6.625 11.781 1 96.94 261 GLN A CA 1
ATOM 2091 C C . GLN A 1 261 ? -9.047 5.633 12.859 1 96.94 261 GLN A C 1
ATOM 2093 O O . GLN A 1 261 ? -8.508 4.527 12.938 1 96.94 261 GLN A O 1
ATOM 2098 N N . VAL A 1 262 ? -10.07 5.984 13.641 1 97.56 262 VAL A N 1
ATOM 2099 C CA . VAL A 1 262 ? -10.469 5.148 14.773 1 97.56 262 VAL A CA 1
ATOM 2100 C C . VAL A 1 262 ? -10.797 3.74 14.281 1 97.56 262 VAL A C 1
ATOM 2102 O O . VAL A 1 262 ? -10.195 2.762 14.734 1 97.56 262 VAL A O 1
ATOM 2105 N N . LEU A 1 263 ? -11.688 3.652 13.328 1 98.06 263 LEU A N 1
ATOM 2106 C CA . LEU A 1 263 ? -12.211 2.365 12.883 1 98.06 263 LEU A CA 1
ATOM 2107 C C . LEU A 1 263 ? -11.117 1.535 12.219 1 98.06 263 LEU A C 1
ATOM 2109 O O . LEU A 1 263 ? -10.867 0.398 12.625 1 98.06 263 LEU A O 1
ATOM 2113 N N . PRO A 1 264 ? -10.398 2.064 11.227 1 98 264 PRO A N 1
ATOM 2114 C CA . PRO A 1 264 ? -9.367 1.262 10.57 1 98 264 PRO A CA 1
ATOM 2115 C C . PRO A 1 264 ? -8.258 0.832 11.523 1 98 264 PRO A C 1
ATOM 2117 O O . PRO A 1 264 ? -7.781 -0.305 11.461 1 98 264 PRO A O 1
ATOM 2120 N N . HIS A 1 265 ? -7.832 1.761 12.406 1 97.94 265 HIS A N 1
ATOM 2121 C CA . HIS A 1 265 ? -6.809 1.394 13.383 1 97.94 265 HIS A CA 1
ATOM 2122 C C . HIS A 1 265 ? -7.285 0.266 14.289 1 97.94 265 HIS A C 1
ATOM 2124 O O . HIS A 1 265 ? -6.52 -0.645 14.609 1 97.94 265 HIS A O 1
ATOM 2130 N N . PHE A 1 266 ? -8.539 0.324 14.664 1 98.25 266 PHE A N 1
ATOM 2131 C CA . PHE A 1 266 ? -9.148 -0.696 15.508 1 98.25 266 PHE A CA 1
ATOM 2132 C C . PHE A 1 266 ? -9.117 -2.059 14.828 1 98.25 266 PHE A C 1
ATOM 2134 O O . PHE A 1 266 ? -8.711 -3.053 15.43 1 98.25 266 PHE A O 1
ATOM 2141 N N . PHE A 1 267 ? -9.453 -2.084 13.602 1 98.5 267 PHE A N 1
ATOM 2142 C CA . PHE A 1 267 ? -9.461 -3.324 12.836 1 98.5 267 PHE A CA 1
ATOM 2143 C C . PHE A 1 267 ? -8.047 -3.838 12.625 1 98.5 267 PHE A C 1
ATOM 2145 O O . PHE A 1 267 ? -7.785 -5.039 12.75 1 98.5 267 PHE A O 1
ATOM 2152 N N . VAL A 1 268 ? -7.098 -2.973 12.289 1 97.88 268 VAL A N 1
ATOM 2153 C CA . VAL A 1 268 ? -5.719 -3.377 12.023 1 97.88 268 VAL A CA 1
ATOM 2154 C C . VAL A 1 268 ? -5.094 -3.938 13.297 1 97.88 268 VAL A C 1
ATOM 2156 O O . VAL A 1 268 ? -4.383 -4.941 13.258 1 97.88 268 VAL A O 1
ATOM 2159 N N . LEU A 1 269 ? -5.387 -3.287 14.438 1 97 269 LEU A N 1
ATOM 2160 C CA . LEU A 1 269 ? -4.879 -3.785 15.711 1 97 269 LEU A CA 1
ATOM 2161 C C . LEU A 1 269 ? -5.492 -5.137 16.047 1 97 269 LEU A C 1
ATOM 2163 O O . LEU A 1 269 ? -4.805 -6.027 16.562 1 97 269 LEU A O 1
ATOM 2167 N N . GLY A 1 270 ? -6.789 -5.25 15.844 1 97.56 270 GLY A N 1
ATOM 2168 C CA . GLY A 1 270 ? -7.438 -6.539 16.031 1 97.56 270 GLY A CA 1
ATOM 2169 C C . GLY A 1 270 ? -6.84 -7.641 15.18 1 97.56 270 GLY A C 1
ATOM 2170 O O . GLY A 1 270 ? -6.613 -8.75 15.664 1 97.56 270 GLY A O 1
ATOM 2171 N N . LEU A 1 271 ? -6.598 -7.336 13.922 1 98.12 271 LEU A N 1
ATOM 2172 C CA . LEU A 1 271 ? -5.961 -8.281 13.008 1 98.12 271 LEU A CA 1
ATOM 2173 C C . LEU A 1 271 ? -4.582 -8.68 13.523 1 98.12 271 LEU A C 1
ATOM 2175 O O . LEU A 1 271 ? -4.238 -9.867 13.516 1 98.12 271 LEU A O 1
ATOM 2179 N N . SER A 1 272 ? -3.803 -7.691 13.922 1 96.88 272 SER A N 1
ATOM 2180 C CA . SER A 1 272 ? -2.461 -7.945 14.438 1 96.88 272 SER A CA 1
ATOM 2181 C C . SER A 1 272 ? -2.498 -8.906 15.617 1 96.88 272 SER A C 1
ATOM 2183 O O . SER A 1 272 ? -1.734 -9.875 15.656 1 96.88 272 SER A O 1
ATOM 2185 N N . ARG A 1 273 ? -3.406 -8.664 16.562 1 96.31 273 ARG A N 1
ATOM 2186 C CA . ARG A 1 273 ? -3.557 -9.516 17.734 1 96.31 273 ARG A CA 1
ATOM 2187 C C . ARG A 1 273 ? -3.969 -10.93 17.328 1 96.31 273 ARG A C 1
ATOM 2189 O O . ARG A 1 273 ? -3.467 -11.914 17.875 1 96.31 273 ARG A O 1
ATOM 2196 N N . SER A 1 274 ? -4.887 -11.023 16.422 1 97.69 274 SER A N 1
ATOM 2197 C CA . SER A 1 274 ? -5.371 -12.312 15.945 1 97.69 274 SER A CA 1
ATOM 2198 C C . SER A 1 274 ? -4.25 -13.117 15.297 1 97.69 274 SER A C 1
ATOM 2200 O O . SER A 1 274 ? -4.152 -14.328 15.492 1 97.69 274 SER A O 1
ATOM 2202 N N . LEU A 1 275 ? -3.432 -12.43 14.445 1 96.38 275 LEU A N 1
ATOM 2203 C CA . LEU A 1 275 ? -2.305 -13.086 13.789 1 96.38 275 LEU A CA 1
ATOM 2204 C C . LEU A 1 275 ? -1.323 -13.633 14.82 1 96.38 275 LEU A C 1
ATOM 2206 O O . LEU A 1 275 ? -0.847 -14.766 14.688 1 96.38 275 LEU A O 1
ATOM 2210 N N . ASP A 1 276 ? -1.032 -12.797 15.828 1 94.12 276 ASP A N 1
ATOM 2211 C CA . ASP A 1 276 ? -0.123 -13.227 16.891 1 94.12 276 ASP A CA 1
ATOM 2212 C C . ASP A 1 276 ? -0.64 -14.484 17.578 1 94.12 276 ASP A C 1
ATOM 2214 O O . ASP A 1 276 ? 0.123 -15.414 17.828 1 94.12 276 ASP A O 1
ATOM 2218 N N . PHE A 1 277 ? -1.892 -14.477 17.891 1 95.31 277 PHE A N 1
ATOM 2219 C CA . PHE A 1 277 ? -2.5 -15.625 18.562 1 95.31 277 PHE A CA 1
ATOM 2220 C C . PHE A 1 277 ? -2.475 -16.859 17.672 1 95.31 277 PHE A C 1
ATOM 2222 O O . PHE A 1 277 ? -2.111 -17.938 18.109 1 95.31 277 PHE A O 1
ATOM 2229 N N . LEU A 1 278 ? -2.865 -16.719 16.406 1 95.06 278 LEU A N 1
ATOM 2230 C CA . LEU A 1 278 ? -2.98 -17.828 15.469 1 95.06 278 LEU A CA 1
ATOM 2231 C C . LEU A 1 278 ? -1.617 -18.453 15.188 1 95.06 278 LEU A C 1
ATOM 2233 O O . LEU A 1 278 ? -1.514 -19.672 14.969 1 95.06 278 LEU A O 1
ATOM 2237 N N . GLU A 1 279 ? -0.589 -17.562 15.062 1 92.31 279 GLU A N 1
ATOM 2238 C CA . GLU A 1 279 ? 0.757 -18.078 14.828 1 92.31 279 GLU A CA 1
ATOM 2239 C C . GLU A 1 279 ? 1.148 -19.094 15.891 1 92.31 279 GLU A C 1
ATOM 2241 O O . GLU A 1 279 ? 1.74 -20.125 15.578 1 92.31 279 GLU A O 1
ATOM 2246 N N . LYS A 1 280 ? 0.818 -18.859 17.109 1 91.5 280 LYS A N 1
ATOM 2247 C CA . LYS A 1 280 ? 1.107 -19.781 18.219 1 91.5 280 LYS A CA 1
ATOM 2248 C C . LYS A 1 280 ? 0.198 -21 18.156 1 91.5 280 LYS A C 1
ATOM 2250 O O . LYS A 1 280 ? 0.643 -22.125 18.422 1 91.5 280 LYS A O 1
ATOM 2255 N N . GLU A 1 281 ? -1.01 -20.844 17.828 1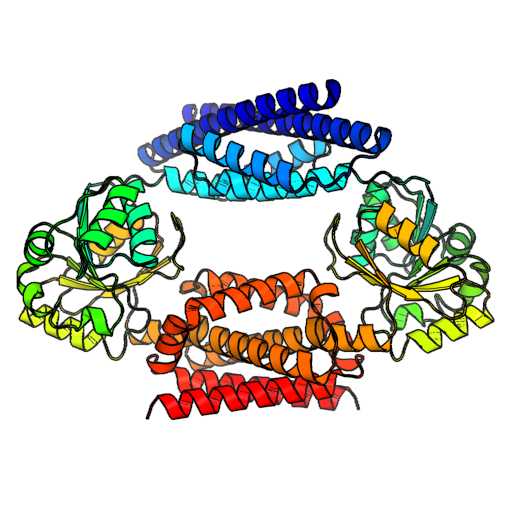 91.62 281 GLU A N 1
ATOM 2256 C CA . GLU A 1 281 ? -2.02 -21.891 17.859 1 91.62 281 GLU A CA 1
ATOM 2257 C C . GLU A 1 281 ? -1.817 -22.875 16.703 1 91.62 281 GLU A C 1
ATOM 2259 O O . GLU A 1 281 ? -1.954 -24.094 16.891 1 91.62 281 GLU A O 1
ATOM 2264 N N . LEU A 1 282 ? -1.548 -22.391 15.469 1 92.19 282 LEU A N 1
ATOM 2265 C CA . LEU A 1 282 ? -1.485 -23.234 14.281 1 92.19 282 LEU A CA 1
ATOM 2266 C C . LEU A 1 282 ? -0.062 -23.719 14.039 1 92.19 282 LEU A C 1
ATOM 2268 O O . LEU A 1 282 ? 0.149 -24.688 13.297 1 92.19 282 LEU A O 1
ATOM 2272 N N . GLY A 1 283 ? 0.907 -23.125 14.617 1 89.56 283 GLY A N 1
ATOM 2273 C CA . GLY A 1 283 ? 2.283 -23.594 14.555 1 89.56 283 GLY A CA 1
ATOM 2274 C C . GLY A 1 283 ? 2.889 -23.484 13.164 1 89.56 283 GLY A C 1
ATOM 2275 O O . GLY A 1 283 ? 3.643 -24.359 12.742 1 89.56 283 GLY A O 1
ATOM 2276 N N . VAL A 1 284 ? 2.484 -22.562 12.328 1 89.88 284 VAL A N 1
ATOM 2277 C CA . VAL A 1 284 ? 3.014 -22.391 10.977 1 89.88 284 VAL A CA 1
ATOM 2278 C C . VAL A 1 284 ? 3.684 -21.031 10.852 1 89.88 284 VAL A C 1
ATOM 2280 O O . VAL A 1 284 ? 3.203 -20.047 11.414 1 89.88 284 VAL A O 1
ATOM 2283 N N . GLU A 1 285 ? 4.824 -21.031 10.141 1 88.12 285 GLU A N 1
ATOM 2284 C CA . GLU A 1 285 ? 5.492 -19.781 9.805 1 88.12 285 GLU A CA 1
ATOM 2285 C C . GLU A 1 285 ? 4.859 -19.125 8.586 1 88.12 285 GLU A C 1
ATOM 2287 O O . GLU A 1 285 ? 5.312 -19.328 7.457 1 88.12 285 GLU A O 1
ATOM 2292 N N . PHE A 1 286 ? 3.977 -18.25 8.828 1 88.44 286 PHE A N 1
ATOM 2293 C CA . PHE A 1 286 ? 3.16 -17.703 7.746 1 88.44 286 PHE A CA 1
ATOM 2294 C C . PHE A 1 286 ? 3.984 -16.781 6.852 1 88.44 286 PHE A C 1
ATOM 2296 O O . PHE A 1 286 ? 3.604 -16.516 5.711 1 88.44 286 PHE A O 1
ATOM 2303 N N . THR A 1 287 ? 5.172 -16.297 7.305 1 87.88 287 THR A N 1
ATOM 2304 C CA . THR A 1 287 ? 5.984 -15.344 6.559 1 87.88 287 THR A CA 1
ATOM 2305 C C . THR A 1 287 ? 6.508 -15.961 5.27 1 87.88 287 THR A C 1
ATOM 2307 O O . THR A 1 287 ? 6.812 -15.25 4.309 1 87.88 287 THR A O 1
ATOM 2310 N N . GLU A 1 288 ? 6.559 -17.266 5.195 1 90.38 288 GLU A N 1
ATOM 2311 C CA . GLU A 1 288 ? 7.016 -17.969 3.998 1 90.38 288 GLU A CA 1
ATOM 2312 C C . GLU A 1 288 ? 5.906 -18.078 2.959 1 90.38 288 GLU A C 1
ATOM 2314 O O . GLU A 1 288 ? 6.168 -18.359 1.79 1 90.38 288 GLU A O 1
ATOM 2319 N N . PHE A 1 289 ? 4.695 -17.75 3.344 1 94.56 289 PHE A N 1
ATOM 2320 C CA . PHE A 1 289 ? 3.545 -17.969 2.48 1 94.56 289 PHE A CA 1
ATOM 2321 C C . PHE A 1 289 ? 2.844 -16.656 2.154 1 94.56 289 PHE A C 1
ATOM 2323 O O . PHE A 1 289 ? 1.682 -16.656 1.743 1 94.56 289 PHE A O 1
ATOM 2330 N N . GLN A 1 290 ? 3.508 -15.555 2.328 1 94.38 290 GLN A N 1
ATOM 2331 C CA . GLN A 1 290 ? 2.865 -14.258 2.18 1 94.38 290 GLN A CA 1
ATOM 2332 C C . GLN A 1 290 ? 2.436 -14.016 0.735 1 94.38 290 GLN A C 1
ATOM 2334 O O . GLN A 1 290 ? 3.242 -14.148 -0.188 1 94.38 290 GLN A O 1
ATOM 2339 N N . THR A 1 291 ? 1.177 -13.727 0.537 1 94.31 291 THR A N 1
ATOM 2340 C CA . THR A 1 291 ? 0.708 -13.234 -0.752 1 94.31 291 THR A CA 1
ATOM 2341 C C . THR A 1 291 ? 1.068 -11.766 -0.931 1 94.31 291 THR A C 1
ATOM 2343 O O . THR A 1 291 ? 1.455 -11.094 0.029 1 94.31 291 THR A O 1
ATOM 2346 N N . THR A 1 292 ? 0.966 -11.281 -2.096 1 89.31 292 THR A N 1
ATOM 2347 C CA . THR A 1 292 ? 1.207 -9.867 -2.363 1 89.31 292 THR A CA 1
ATOM 2348 C C . THR A 1 292 ? 0.268 -8.992 -1.537 1 89.31 292 THR A C 1
ATOM 2350 O O . THR A 1 292 ? 0.701 -8.016 -0.925 1 89.31 292 THR A O 1
ATOM 2353 N N . ASN A 1 293 ? -1.023 -9.375 -1.54 1 91.62 293 ASN A N 1
ATOM 2354 C CA . ASN A 1 293 ? -2.014 -8.625 -0.774 1 91.62 293 ASN A CA 1
ATOM 2355 C C . ASN A 1 293 ? -1.686 -8.625 0.716 1 91.62 293 ASN A C 1
ATOM 2357 O O . ASN A 1 293 ? -1.806 -7.59 1.381 1 91.62 293 ASN A O 1
ATOM 2361 N N . PHE A 1 294 ? -1.274 -9.703 1.238 1 95.94 294 PHE A N 1
ATOM 2362 C CA . PHE A 1 294 ? -0.962 -9.789 2.66 1 95.94 294 PHE A CA 1
ATOM 2363 C C . PHE A 1 294 ? 0.244 -8.93 3.006 1 95.94 294 PHE A C 1
ATOM 2365 O O . PHE A 1 294 ? 0.283 -8.305 4.066 1 95.94 294 PHE A O 1
ATOM 2372 N N . ARG A 1 295 ? 1.214 -8.961 2.176 1 93.75 295 ARG A N 1
ATOM 2373 C CA . ARG A 1 295 ? 2.393 -8.133 2.422 1 93.75 295 ARG A CA 1
ATOM 2374 C C . ARG A 1 295 ? 2.012 -6.668 2.594 1 93.75 295 ARG A C 1
ATOM 2376 O O . ARG A 1 295 ? 2.561 -5.977 3.451 1 93.75 295 ARG A O 1
ATOM 2383 N N . GLU A 1 296 ? 1.093 -6.223 1.789 1 92.12 296 GLU A N 1
ATOM 2384 C CA . GLU A 1 296 ? 0.62 -4.848 1.896 1 92.12 296 GLU A CA 1
ATOM 2385 C C . GLU A 1 296 ? -0.119 -4.617 3.211 1 92.12 296 GLU A C 1
ATOM 2387 O O . GLU A 1 296 ? 0.089 -3.602 3.877 1 92.12 296 GLU A O 1
ATOM 2392 N N . ILE A 1 297 ? -0.944 -5.539 3.555 1 95.56 297 ILE A N 1
ATOM 2393 C CA . ILE A 1 297 ? -1.699 -5.441 4.801 1 95.56 297 ILE A CA 1
ATOM 2394 C C . ILE A 1 297 ? -0.741 -5.473 5.988 1 95.56 297 ILE A C 1
ATOM 2396 O O . ILE A 1 297 ? -0.875 -4.68 6.922 1 95.56 297 ILE A O 1
ATOM 2400 N N . TYR A 1 298 ? 0.222 -6.352 5.898 1 95.31 298 TYR A N 1
ATOM 2401 C CA . TYR A 1 298 ? 1.148 -6.543 7.008 1 95.31 298 TYR A CA 1
ATOM 2402 C C . TYR A 1 298 ? 2.033 -5.316 7.195 1 95.31 298 TYR A C 1
ATOM 2404 O O . TYR A 1 298 ? 2.393 -4.973 8.328 1 95.31 298 TYR A O 1
ATOM 2412 N N . LYS A 1 299 ? 2.348 -4.637 6.133 1 93.44 299 LYS A N 1
ATOM 2413 C CA . LYS A 1 299 ? 3.062 -3.367 6.23 1 93.44 299 LYS A CA 1
ATOM 2414 C C . LYS A 1 299 ? 2.264 -2.346 7.035 1 93.44 299 LYS A C 1
ATOM 2416 O O . LYS A 1 299 ? 2.828 -1.602 7.84 1 93.44 299 LYS A O 1
ATOM 2421 N N . ILE A 1 300 ? 1.014 -2.293 6.781 1 94.62 300 ILE A N 1
ATOM 2422 C CA . ILE A 1 300 ? 0.134 -1.38 7.5 1 94.62 300 ILE A CA 1
ATOM 2423 C C . ILE A 1 300 ? 0.089 -1.767 8.977 1 94.62 300 ILE A C 1
ATOM 2425 O O . ILE A 1 300 ? 0.145 -0.901 9.852 1 94.62 300 ILE A O 1
ATOM 2429 N N . VAL A 1 301 ? 0.027 -3.061 9.234 1 95.56 301 VAL A N 1
ATOM 2430 C CA . VAL A 1 301 ? 0.02 -3.564 10.602 1 95.56 301 VAL A CA 1
ATOM 2431 C C . VAL A 1 301 ? 1.28 -3.1 11.328 1 95.56 301 VAL A C 1
ATOM 2433 O O . VAL A 1 301 ? 1.205 -2.584 12.445 1 95.56 301 VAL A O 1
ATOM 2436 N N . LYS A 1 302 ? 2.375 -3.236 10.68 1 94.31 302 LYS A N 1
ATOM 2437 C CA . LYS A 1 302 ? 3.645 -2.848 11.281 1 94.31 302 LYS A CA 1
ATOM 2438 C C . LYS A 1 302 ? 3.688 -1.346 11.555 1 94.31 302 LYS A C 1
ATOM 2440 O O . LYS A 1 302 ? 4.137 -0.914 12.617 1 94.31 302 LYS A O 1
ATOM 2445 N N . ARG A 1 303 ? 3.199 -0.563 10.672 1 91.5 303 ARG A N 1
ATOM 2446 C CA . ARG A 1 303 ? 3.18 0.889 10.812 1 91.5 303 ARG A CA 1
ATOM 2447 C C . ARG A 1 303 ? 2.283 1.311 11.977 1 91.5 303 ARG A C 1
ATOM 2449 O O . ARG A 1 303 ? 2.652 2.182 12.766 1 91.5 303 ARG A O 1
ATOM 2456 N N . VAL A 1 304 ? 1.146 0.738 12.023 1 91.81 304 VAL A N 1
ATOM 2457 C CA . VAL A 1 304 ? 0.185 1.058 13.07 1 91.81 304 VAL A CA 1
ATOM 2458 C C . VAL A 1 304 ? 0.771 0.696 14.438 1 91.81 304 VAL A C 1
ATOM 2460 O O . VAL A 1 304 ? 0.624 1.449 15.398 1 91.81 304 VAL A O 1
ATOM 2463 N N . LYS A 1 305 ? 1.488 -0.359 14.461 1 92 305 LYS A N 1
ATOM 2464 C CA . LYS A 1 305 ? 2.121 -0.779 15.711 1 92 305 LYS A CA 1
ATOM 2465 C C . LYS A 1 305 ? 3.225 0.193 16.125 1 92 305 LYS A C 1
ATOM 2467 O O . LYS A 1 305 ? 3.414 0.459 17.312 1 92 305 LYS A O 1
ATOM 2472 N N . GLU A 1 306 ? 3.895 0.675 15.164 1 90.94 306 GLU A N 1
ATOM 2473 C CA . GLU A 1 306 ? 4.969 1.624 15.438 1 90.94 306 GLU A CA 1
ATOM 2474 C C . GLU A 1 306 ? 4.422 2.943 15.969 1 90.94 306 GLU A C 1
ATOM 2476 O O . GLU A 1 306 ? 5.105 3.65 16.719 1 90.94 306 GLU A O 1
ATOM 2481 N N . LEU A 1 307 ? 3.186 3.258 15.617 1 89.94 307 LEU A N 1
ATOM 2482 C CA . LEU A 1 307 ? 2.564 4.516 16.016 1 89.94 307 LEU A CA 1
ATOM 2483 C C . LEU A 1 307 ? 1.596 4.301 17.172 1 89.94 307 LEU A C 1
ATOM 2485 O O . LEU A 1 307 ? 0.633 5.059 17.328 1 89.94 307 LEU A O 1
ATOM 2489 N N . GLU A 1 308 ? 1.825 3.314 17.953 1 88.94 308 GLU A N 1
ATOM 2490 C CA . GLU A 1 308 ? 0.904 2.832 18.969 1 88.94 308 GLU A CA 1
ATOM 2491 C C . GLU A 1 308 ? 0.496 3.957 19.922 1 88.94 308 GLU A C 1
ATOM 2493 O O . GLU A 1 308 ? -0.687 4.121 20.234 1 88.94 308 GLU A O 1
ATOM 2498 N N . PRO A 1 309 ? 1.378 4.859 20.375 1 86.25 309 PRO A N 1
ATOM 2499 C CA . PRO A 1 309 ? 0.968 5.906 21.312 1 86.25 309 PRO A CA 1
ATOM 2500 C C . PRO A 1 309 ? -0.046 6.875 20.719 1 86.25 309 PRO A C 1
ATOM 2502 O O . PRO A 1 309 ? -1.027 7.234 21.375 1 86.25 309 PRO A O 1
ATOM 2505 N N . VAL A 1 310 ? 0.187 7.254 19.516 1 89.25 310 VAL A N 1
ATOM 2506 C CA . VAL A 1 310 ? -0.715 8.18 18.828 1 89.25 310 VAL A CA 1
ATOM 2507 C C . VAL A 1 310 ? -2.053 7.496 18.562 1 89.25 310 VAL A C 1
ATOM 2509 O O . VAL A 1 310 ? -3.113 8.102 18.719 1 89.25 310 VAL A O 1
ATOM 2512 N N . ILE A 1 311 ? -1.986 6.25 18.219 1 92.5 311 ILE A N 1
ATOM 2513 C CA . ILE A 1 311 ? -3.186 5.488 17.891 1 92.5 311 ILE A CA 1
ATOM 2514 C C . ILE A 1 311 ? -4.047 5.312 19.141 1 92.5 311 ILE A C 1
ATOM 2516 O O . ILE A 1 311 ? -5.266 5.473 19.094 1 92.5 311 ILE A O 1
ATOM 2520 N N . THR A 1 312 ? -3.391 5.039 20.203 1 90.25 312 THR A N 1
ATOM 2521 C CA . THR A 1 312 ? -4.102 4.879 21.469 1 90.25 312 THR A CA 1
ATOM 2522 C C . THR A 1 312 ? -4.77 6.188 21.891 1 90.25 312 THR A C 1
ATOM 2524 O O . THR A 1 312 ? -5.906 6.188 22.359 1 90.25 312 THR A O 1
ATOM 2527 N N . GLU A 1 313 ? -4.074 7.246 21.734 1 90.94 313 GLU A N 1
ATOM 2528 C CA . GLU A 1 313 ? -4.621 8.57 22.031 1 90.94 313 GLU A CA 1
ATOM 2529 C C . GLU A 1 313 ? -5.871 8.844 21.203 1 90.94 313 GLU A C 1
ATOM 2531 O O . GLU A 1 313 ? -6.883 9.305 21.734 1 90.94 313 GLU A O 1
ATOM 2536 N N . ILE A 1 314 ? -5.824 8.562 19.922 1 93.44 314 ILE A N 1
ATOM 2537 C CA . ILE A 1 314 ? -6.941 8.773 19.016 1 93.44 314 ILE A CA 1
ATOM 2538 C C . ILE A 1 314 ? -8.125 7.902 19.438 1 93.44 314 ILE A C 1
ATOM 2540 O O . ILE A 1 314 ? -9.258 8.383 19.5 1 93.44 314 ILE A O 1
ATOM 2544 N N . GLN A 1 315 ? -7.828 6.684 19.781 1 94.75 315 GLN A N 1
ATOM 2545 C CA . GLN A 1 315 ? -8.852 5.742 20.219 1 94.75 315 GLN A CA 1
ATOM 2546 C C . GLN A 1 315 ? -9.539 6.223 21.5 1 94.75 315 GLN A C 1
ATOM 2548 O O . GLN A 1 315 ? -10.734 6 21.688 1 94.75 315 GLN A O 1
ATOM 2553 N N . ARG A 1 316 ? -8.82 6.91 22.297 1 91.88 316 ARG A N 1
ATOM 2554 C CA . ARG A 1 316 ? -9.32 7.312 23.609 1 91.88 316 ARG A CA 1
ATOM 2555 C C . ARG A 1 316 ? -10.047 8.648 23.531 1 91.88 316 ARG A C 1
ATOM 2557 O O . ARG A 1 316 ? -11.078 8.844 24.188 1 91.88 316 ARG A O 1
ATOM 2564 N N . LEU A 1 317 ? -9.578 9.547 22.75 1 92.81 317 LEU A N 1
ATOM 2565 C CA . LEU A 1 317 ? -9.984 10.938 22.859 1 92.81 317 LEU A CA 1
ATOM 2566 C C . LEU A 1 317 ? -11.094 11.273 21.875 1 92.81 317 LEU A C 1
ATOM 2568 O O . LEU A 1 317 ? -11.836 12.234 22.062 1 92.81 317 LEU A O 1
ATOM 2572 N N . ASN A 1 318 ? -11.211 10.516 20.812 1 95.31 318 ASN A N 1
ATOM 2573 C CA . ASN A 1 318 ? -12.281 10.805 19.859 1 95.31 318 ASN A CA 1
ATOM 2574 C C . ASN A 1 318 ? -13.656 10.516 20.453 1 95.31 318 ASN A C 1
ATOM 2576 O O . ASN A 1 318 ? -13.906 9.414 20.938 1 95.31 318 ASN A O 1
ATOM 2580 N N . PRO A 1 319 ? -14.555 11.43 20.469 1 95.62 319 PRO A N 1
ATOM 2581 C CA . PRO A 1 319 ? -15.844 11.258 21.141 1 95.62 319 PRO A CA 1
ATOM 2582 C C . PRO A 1 319 ? -16.719 10.203 20.469 1 95.62 319 PRO A C 1
ATOM 2584 O O . PRO A 1 319 ? -17.672 9.703 21.094 1 95.62 319 PRO A O 1
ATOM 2587 N N . TYR A 1 320 ? -16.453 9.812 19.266 1 96.06 320 TYR A N 1
ATOM 2588 C CA . TYR A 1 320 ? -17.266 8.836 18.547 1 96.06 320 TYR A CA 1
ATOM 2589 C C . TYR A 1 320 ? -16.578 7.477 18.516 1 96.06 320 TYR A C 1
ATOM 2591 O O . TYR A 1 320 ? -17.031 6.551 17.844 1 96.06 320 TYR A O 1
ATOM 2599 N N . ALA A 1 321 ? -15.484 7.336 19.203 1 96.81 321 ALA A N 1
ATOM 2600 C CA . ALA A 1 321 ? -14.648 6.137 19.156 1 96.81 321 ALA A CA 1
ATOM 2601 C C . ALA A 1 321 ? -15.422 4.91 19.625 1 96.81 321 ALA A C 1
ATOM 2603 O O . ALA A 1 321 ? -15.414 3.869 18.969 1 96.81 321 ALA A O 1
ATOM 2604 N N . ARG A 1 322 ? -16.094 5.047 20.75 1 96.5 322 ARG A N 1
ATOM 2605 C CA . ARG A 1 322 ? -16.797 3.9 21.312 1 96.5 322 ARG A CA 1
ATOM 2606 C C . ARG A 1 322 ? -17.875 3.404 20.359 1 96.5 322 ARG A C 1
ATOM 2608 O O . ARG A 1 322 ? -17.984 2.203 20.094 1 96.5 322 ARG A O 1
ATOM 2615 N N . GLU A 1 323 ? -18.672 4.305 19.922 1 96.31 323 GLU A N 1
ATOM 2616 C CA . GLU A 1 323 ? -19.75 3.947 18.984 1 96.31 323 GLU A CA 1
ATOM 2617 C C . GLU A 1 323 ? -19.188 3.307 17.719 1 96.31 323 GLU A C 1
ATOM 2619 O O . GLU A 1 323 ? -19.734 2.314 17.234 1 96.31 323 GLU A O 1
ATOM 2624 N N . THR A 1 324 ? -18.156 3.848 17.188 1 97.44 324 THR A N 1
ATOM 2625 C CA . THR A 1 324 ? -17.516 3.369 15.977 1 97.44 324 THR A CA 1
ATOM 2626 C C . THR A 1 324 ? -16.969 1.958 16.172 1 97.44 324 THR A C 1
ATOM 2628 O O . THR A 1 324 ? -17.172 1.085 15.328 1 97.44 324 THR A O 1
ATOM 2631 N N . ARG A 1 325 ? -16.297 1.758 17.281 1 98.06 325 ARG A N 1
ATOM 2632 C CA . ARG A 1 325 ? -15.773 0.429 17.578 1 98.06 325 ARG A CA 1
ATOM 2633 C C . ARG A 1 325 ? -16.906 -0.577 17.75 1 98.06 325 ARG A C 1
ATOM 2635 O O . ARG A 1 325 ? -16.797 -1.719 17.297 1 98.06 325 ARG A O 1
ATOM 2642 N N . SER A 1 326 ? -17.984 -0.159 18.453 1 97.81 326 SER A N 1
ATOM 2643 C CA . SER A 1 326 ? -19.141 -1.029 18.656 1 97.81 326 SER A CA 1
ATOM 2644 C C . SER A 1 326 ? -19.734 -1.473 17.312 1 97.81 326 SER A C 1
ATOM 2646 O O . SER A 1 326 ? -20.078 -2.645 17.141 1 97.81 326 SER A O 1
ATOM 2648 N N . ILE A 1 327 ? -19.844 -0.594 16.438 1 97.69 327 ILE A N 1
ATOM 2649 C CA . ILE A 1 327 ? -20.359 -0.899 15.102 1 97.69 327 ILE A CA 1
ATOM 2650 C C . ILE A 1 327 ? -19.406 -1.866 14.398 1 97.69 327 ILE A C 1
ATOM 2652 O O . ILE A 1 327 ? -19.844 -2.805 13.727 1 97.69 327 ILE A O 1
ATOM 2656 N N . GLY A 1 328 ? -18.062 -1.605 14.469 1 98.25 328 GLY A N 1
ATOM 2657 C CA . GLY A 1 328 ? -17.078 -2.51 13.898 1 98.25 328 GLY A CA 1
ATOM 2658 C C . GLY A 1 328 ? -17.234 -3.939 14.383 1 98.25 328 GLY A C 1
ATOM 2659 O O . GLY A 1 328 ? -17.266 -4.875 13.578 1 98.25 328 GLY A O 1
ATOM 2660 N N . VAL A 1 329 ? -17.359 -4.09 15.703 1 98.31 329 VAL A N 1
ATOM 2661 C CA . VAL A 1 329 ? -17.516 -5.41 16.297 1 98.31 329 VAL A CA 1
ATOM 2662 C C . VAL A 1 329 ? -18.812 -6.055 15.82 1 98.31 329 VAL A C 1
ATOM 2664 O O . VAL A 1 329 ? -18.828 -7.234 15.453 1 98.31 329 VAL A O 1
ATOM 2667 N N . ARG A 1 330 ? -19.859 -5.32 15.82 1 97.94 330 ARG A N 1
ATOM 2668 C CA . ARG A 1 330 ? -21.156 -5.816 15.383 1 97.94 330 ARG A CA 1
ATOM 2669 C C . ARG A 1 330 ? -21.109 -6.305 13.938 1 97.94 330 ARG A C 1
ATOM 2671 O O . ARG A 1 330 ? -21.578 -7.398 13.633 1 97.94 330 ARG A O 1
ATOM 2678 N N . GLU A 1 331 ? -20.562 -5.484 13.062 1 97.75 331 GLU A N 1
ATOM 2679 C CA . GLU A 1 331 ? -20.516 -5.828 11.648 1 97.75 331 GLU A CA 1
ATOM 2680 C C . GLU A 1 331 ? -19.625 -7.039 11.398 1 97.75 331 GLU A C 1
ATOM 2682 O O . GLU A 1 331 ? -19.906 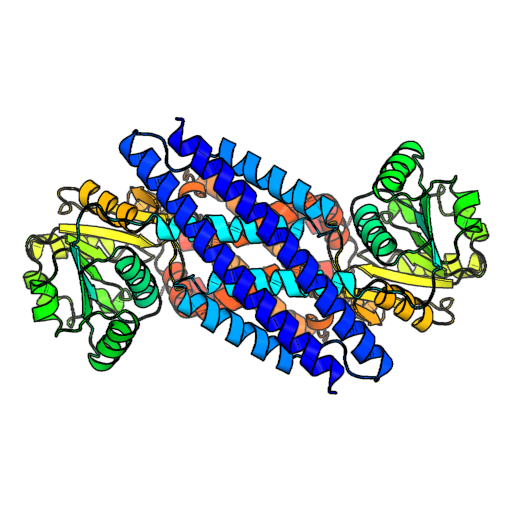-7.859 10.523 1 97.75 331 GLU A O 1
ATOM 2687 N N . LEU A 1 332 ? -18.5 -7.121 12.125 1 98.25 332 LEU A N 1
ATOM 2688 C CA . LEU A 1 332 ? -17.641 -8.289 11.984 1 98.25 332 LEU A CA 1
ATOM 2689 C C . LEU A 1 332 ? -18.359 -9.555 12.445 1 98.25 332 LEU A C 1
ATOM 2691 O O . LEU A 1 332 ? -18.25 -10.609 11.812 1 98.25 332 LEU A O 1
ATOM 2695 N N . ASN A 1 333 ? -19.125 -9.453 13.539 1 97.69 333 ASN A N 1
ATOM 2696 C CA . ASN A 1 333 ? -19.938 -10.57 14.023 1 97.69 333 ASN A CA 1
ATOM 2697 C C . ASN A 1 333 ? -21 -10.977 13.008 1 97.69 333 ASN A C 1
ATOM 2699 O O . ASN A 1 333 ? -21.234 -12.164 12.797 1 97.69 333 ASN A O 1
ATOM 2703 N N . THR A 1 334 ? -21.625 -10.031 12.469 1 97.25 334 THR A N 1
ATOM 2704 C CA . THR A 1 334 ? -22.625 -10.312 11.453 1 97.25 334 THR A CA 1
ATOM 2705 C C . THR A 1 334 ? -22.016 -11.031 10.266 1 97.25 334 THR A C 1
ATOM 2707 O O . THR A 1 334 ? -22.594 -11.977 9.734 1 97.25 334 THR A O 1
ATOM 2710 N N . LEU A 1 335 ? -20.844 -10.531 9.828 1 96.62 335 LEU A N 1
ATOM 2711 C CA . LEU A 1 335 ? -20.141 -11.172 8.727 1 96.62 335 LEU A CA 1
ATOM 2712 C C . LEU A 1 335 ? -19.797 -12.617 9.078 1 96.62 335 LEU A C 1
ATOM 2714 O O . LEU A 1 335 ? -19.938 -13.516 8.242 1 96.62 335 LEU A O 1
ATOM 2718 N N . PHE A 1 336 ? -19.297 -12.844 10.312 1 97.5 336 PHE A N 1
ATOM 2719 C CA . PHE A 1 336 ? -19 -14.188 10.789 1 97.5 336 PHE A CA 1
ATOM 2720 C C . PHE A 1 336 ? -20.203 -15.109 10.633 1 97.5 336 PHE A C 1
ATOM 2722 O O . PHE A 1 336 ? -20.094 -16.203 10.07 1 97.5 336 PHE A O 1
ATOM 2729 N N . SER A 1 337 ? -21.359 -14.648 11.039 1 96.06 337 SER A N 1
ATOM 2730 C CA . SER A 1 337 ? -22.594 -15.43 10.992 1 96.06 337 SER A CA 1
ATOM 2731 C C . SER A 1 337 ? -23.031 -15.695 9.555 1 96.06 337 SER A C 1
ATOM 2733 O O . SER A 1 337 ? -23.484 -16.797 9.227 1 96.06 337 SER A O 1
ATOM 2735 N N . THR A 1 338 ? -22.906 -14.703 8.719 1 94.31 338 THR A N 1
ATOM 2736 C CA . THR A 1 338 ? -23.297 -14.828 7.316 1 94.31 338 THR A CA 1
ATOM 2737 C C . THR A 1 338 ? -22.453 -15.891 6.621 1 94.31 338 THR A C 1
ATOM 2739 O O . THR A 1 338 ? -22.969 -16.703 5.852 1 94.31 338 THR A O 1
ATOM 2742 N N . LEU A 1 339 ? -21.141 -15.891 6.922 1 93.69 339 LEU A N 1
ATOM 2743 C CA . LEU A 1 339 ? -20.234 -16.844 6.297 1 93.69 339 LEU A CA 1
ATOM 2744 C C . LEU A 1 339 ? -20.469 -18.25 6.828 1 93.69 339 LEU A C 1
ATOM 2746 O O . LEU A 1 339 ? -20.219 -19.234 6.125 1 93.69 339 LEU A O 1
ATOM 2750 N N . GLU A 1 340 ? -20.984 -18.375 8.062 1 90 340 GLU A N 1
ATOM 2751 C CA . GLU A 1 340 ? -21.297 -19.672 8.641 1 90 340 GLU A CA 1
ATOM 2752 C C . GLU A 1 340 ? -22.578 -20.25 8.039 1 90 340 GLU A C 1
ATOM 2754 O O . GLU A 1 340 ? -22.688 -21.469 7.867 1 90 340 GLU A O 1
ATOM 2759 N N . GLU A 1 341 ? -23.5 -19.453 7.746 1 82.75 341 GLU A N 1
ATOM 2760 C CA . GLU A 1 341 ? -24.766 -19.891 7.18 1 82.75 341 GLU A CA 1
ATOM 2761 C C . GLU A 1 341 ? -24.594 -20.328 5.727 1 82.75 341 GLU A C 1
ATOM 2763 O O . GLU A 1 341 ? -25.297 -21.234 5.258 1 82.75 341 GLU A O 1
ATOM 2768 N N . GLU A 1 342 ? -23.719 -19.719 4.984 1 70.19 342 GLU A N 1
ATOM 2769 C CA . GLU A 1 342 ? -23.484 -20.062 3.586 1 70.19 342 GLU A CA 1
ATOM 2770 C C . GLU A 1 342 ? -22.75 -21.391 3.465 1 70.19 342 GLU A C 1
ATOM 2772 O O . GLU A 1 342 ? -22.812 -22.062 2.426 1 70.19 342 GLU A O 1
ATOM 2777 N N . LYS A 1 343 ? -22.094 -22 4.359 1 65.12 343 LYS A N 1
ATOM 2778 C CA . LYS A 1 343 ? -21.422 -23.297 4.336 1 65.12 343 LYS A CA 1
ATOM 2779 C C . LYS A 1 343 ? -22.422 -24.438 4.48 1 65.12 343 LYS A C 1
ATOM 2781 O O . LYS A 1 343 ? -22.109 -25.594 4.195 1 65.12 343 LYS A O 1
ATOM 2786 N N . LYS A 1 344 ? -23.734 -24.219 4.898 1 49.91 344 LYS A N 1
ATOM 2787 C CA . LYS A 1 344 ? -24.781 -25.234 4.977 1 49.91 344 LYS A CA 1
ATOM 2788 C C . LYS A 1 344 ? -25.5 -25.391 3.643 1 49.91 344 LYS A C 1
ATOM 2790 O O . LYS A 1 344 ? -25.844 -26.5 3.234 1 49.91 344 LYS A O 1
ATOM 2795 N N . MET B 1 1 ? 1.459 30.453 -25.688 1 63.44 1 MET B N 1
ATOM 2796 C CA . MET B 1 1 ? 1.053 29.141 -26.172 1 63.44 1 MET B CA 1
ATOM 2797 C C . MET B 1 1 ? 2.201 28.438 -26.891 1 63.44 1 MET B C 1
ATOM 2799 O O . MET B 1 1 ? 2.48 27.266 -26.625 1 63.44 1 MET B O 1
ATOM 2803 N N . ARG B 1 2 ? 2.965 29.406 -27.578 1 77 2 ARG B N 1
ATOM 2804 C CA . ARG B 1 2 ? 4.078 28.859 -28.359 1 77 2 ARG B CA 1
ATOM 2805 C C . ARG B 1 2 ? 5.223 28.438 -27.438 1 77 2 ARG B C 1
ATOM 2807 O O . ARG B 1 2 ? 5.809 27.375 -27.625 1 77 2 ARG B O 1
ATOM 2814 N N . GLU B 1 3 ? 5.5 29.203 -26.328 1 87.19 3 GLU B N 1
ATOM 2815 C CA . GLU B 1 3 ? 6.582 28.906 -25.406 1 87.19 3 GLU B CA 1
ATOM 2816 C C . GLU B 1 3 ? 6.301 27.609 -24.625 1 87.19 3 GLU B C 1
ATOM 2818 O O . GLU B 1 3 ? 7.199 26.797 -24.438 1 87.19 3 GLU B O 1
ATOM 2823 N N . LEU B 1 4 ? 5.098 27.484 -24.297 1 88.25 4 LEU B N 1
ATOM 2824 C CA . LEU B 1 4 ? 4.695 26.281 -23.578 1 88.25 4 LEU B CA 1
ATOM 2825 C C . LEU B 1 4 ? 4.871 25.031 -24.438 1 88.25 4 LEU B C 1
ATOM 2827 O O . LEU B 1 4 ? 5.332 24 -23.953 1 88.25 4 LEU B O 1
ATOM 2831 N N . ASP B 1 5 ? 4.555 25.203 -25.672 1 89.75 5 ASP B N 1
ATOM 2832 C CA . ASP B 1 5 ? 4.676 24.078 -26.609 1 89.75 5 ASP B CA 1
ATOM 2833 C C . ASP B 1 5 ? 6.137 23.672 -26.797 1 89.75 5 ASP B C 1
ATOM 2835 O O . ASP B 1 5 ? 6.445 22.484 -26.922 1 89.75 5 ASP B O 1
ATOM 2839 N N . GLN B 1 6 ? 6.98 24.641 -26.875 1 92.88 6 GLN B N 1
ATOM 2840 C CA . GLN B 1 6 ? 8.406 24.375 -27.016 1 92.88 6 GLN B CA 1
ATOM 2841 C C . GLN B 1 6 ? 8.953 23.641 -25.797 1 92.88 6 GLN B C 1
ATOM 2843 O O . GLN B 1 6 ? 9.75 22.719 -25.938 1 92.88 6 GLN B O 1
ATOM 2848 N N . LEU B 1 7 ? 8.539 24.047 -24.672 1 93 7 LEU B N 1
ATOM 2849 C CA . LEU B 1 7 ? 8.977 23.391 -23.438 1 93 7 LEU B CA 1
ATOM 2850 C C . LEU B 1 7 ? 8.477 21.969 -23.359 1 93 7 LEU B C 1
ATOM 2852 O O . LEU B 1 7 ? 9.211 21.062 -22.969 1 93 7 LEU B O 1
ATOM 2856 N N . ARG B 1 8 ? 7.277 21.875 -23.828 1 90.69 8 ARG B N 1
ATOM 2857 C CA . ARG B 1 8 ? 6.695 20.531 -23.828 1 90.69 8 ARG B CA 1
ATOM 2858 C C . ARG B 1 8 ? 7.438 19.625 -24.797 1 90.69 8 ARG B C 1
ATOM 2860 O O . ARG B 1 8 ? 7.664 18.438 -24.5 1 90.69 8 ARG B O 1
ATOM 2867 N N . ALA B 1 9 ? 7.809 20.141 -25.875 1 93.38 9 ALA B N 1
ATOM 2868 C CA . ALA B 1 9 ? 8.586 19.359 -26.844 1 93.38 9 ALA B CA 1
ATOM 2869 C C . ALA B 1 9 ? 9.945 18.969 -26.266 1 93.38 9 ALA B C 1
ATOM 2871 O O . ALA B 1 9 ? 10.445 17.875 -26.516 1 93.38 9 ALA B O 1
ATOM 2872 N N . GLU B 1 10 ? 10.562 19.859 -25.531 1 95 10 GLU B N 1
ATOM 2873 C CA . GLU B 1 10 ? 11.836 19.562 -24.891 1 95 10 GLU B CA 1
ATOM 2874 C C . GLU B 1 10 ? 11.68 18.484 -23.828 1 95 10 GLU B C 1
ATOM 2876 O O . GLU B 1 10 ? 12.539 17.609 -23.688 1 95 10 GLU B O 1
ATOM 2881 N N . ILE B 1 11 ? 10.625 18.578 -23.078 1 93.81 11 ILE B N 1
ATOM 2882 C CA . ILE B 1 11 ? 10.336 17.562 -22.062 1 93.81 11 ILE B CA 1
ATOM 2883 C C . ILE B 1 11 ? 10.172 16.203 -22.734 1 93.81 11 ILE B C 1
ATOM 2885 O O . ILE B 1 11 ? 10.703 15.203 -22.25 1 93.81 11 ILE B O 1
ATOM 2889 N N . ASP B 1 12 ? 9.484 16.219 -23.859 1 93.25 12 ASP B N 1
ATOM 2890 C CA . ASP B 1 12 ? 9.281 14.977 -24.594 1 93.25 12 ASP B CA 1
ATOM 2891 C C . ASP B 1 12 ? 10.609 14.375 -25.031 1 93.25 12 ASP B C 1
ATOM 2893 O O . ASP B 1 12 ? 10.789 13.156 -24.984 1 93.25 12 ASP B O 1
ATOM 2897 N N . LYS B 1 13 ? 11.484 15.195 -25.469 1 95.5 13 LYS B N 1
ATOM 2898 C CA . LYS B 1 13 ? 12.805 14.734 -25.875 1 95.5 13 LYS B CA 1
ATOM 2899 C C . LYS B 1 13 ? 13.57 14.148 -24.688 1 95.5 13 LYS B C 1
ATOM 2901 O O . LYS B 1 13 ? 14.234 13.125 -24.828 1 95.5 13 LYS B O 1
ATOM 2906 N N . VAL B 1 14 ? 13.5 14.797 -23.578 1 96 14 VAL B N 1
ATOM 2907 C CA . VAL B 1 14 ? 14.148 14.312 -22.375 1 96 14 VAL B CA 1
ATOM 2908 C C . VAL B 1 14 ? 13.57 12.953 -21.984 1 96 14 VAL B C 1
ATOM 2910 O O . VAL B 1 14 ? 14.312 12.055 -21.578 1 96 14 VAL B O 1
ATOM 2913 N N . ASP B 1 15 ? 12.266 12.844 -22.109 1 94.75 15 ASP B N 1
ATOM 2914 C CA . ASP B 1 15 ? 11.602 11.578 -21.781 1 94.75 15 ASP B CA 1
ATOM 2915 C C . ASP B 1 15 ? 12.133 10.438 -22.641 1 94.75 15 ASP B C 1
ATOM 2917 O O . ASP B 1 15 ? 12.406 9.352 -22.141 1 94.75 15 ASP B O 1
ATOM 2921 N N . GLU B 1 16 ? 12.273 10.688 -23.875 1 94.69 16 GLU B N 1
ATOM 2922 C CA . GLU B 1 16 ? 12.805 9.68 -24.781 1 94.69 16 GLU B CA 1
ATOM 2923 C C . GLU B 1 16 ? 14.227 9.289 -24.406 1 94.69 16 GLU B C 1
ATOM 2925 O O . GLU B 1 16 ? 14.586 8.109 -24.438 1 94.69 16 GLU B O 1
ATOM 2930 N N . GLU B 1 17 ? 14.969 10.281 -24.078 1 96 17 GLU B N 1
ATOM 2931 C CA . GLU B 1 17 ? 16.359 10.023 -23.688 1 96 17 GLU B CA 1
ATOM 2932 C C . GLU B 1 17 ? 16.406 9.211 -22.391 1 96 17 GLU B C 1
ATOM 2934 O O . GLU B 1 17 ? 17.297 8.367 -22.219 1 96 17 GLU B O 1
ATOM 2939 N N . LEU B 1 18 ? 15.539 9.516 -21.469 1 95.06 18 LEU B N 1
ATOM 2940 C CA . LEU B 1 18 ? 15.461 8.766 -20.219 1 95.06 18 LEU B CA 1
ATOM 2941 C C . LEU B 1 18 ? 15.25 7.281 -20.5 1 95.06 18 LEU B C 1
ATOM 2943 O O . LEU B 1 18 ? 15.961 6.438 -19.938 1 95.06 18 LEU B O 1
ATOM 2947 N N . PHE B 1 19 ? 14.328 6.914 -21.359 1 94.12 19 PHE B N 1
ATOM 2948 C CA . PHE B 1 19 ? 14.016 5.512 -21.625 1 94.12 19 PHE B CA 1
ATOM 2949 C C . PHE B 1 19 ? 15.141 4.84 -22.391 1 94.12 19 PHE B C 1
ATOM 2951 O O . PHE B 1 19 ? 15.406 3.65 -22.219 1 94.12 19 PHE B O 1
ATOM 2958 N N . LYS B 1 20 ? 15.836 5.637 -23.25 1 94.75 20 LYS B N 1
ATOM 2959 C CA . LYS B 1 20 ? 17.047 5.109 -23.875 1 94.75 20 LYS B CA 1
ATOM 2960 C C . LYS B 1 20 ? 18.078 4.699 -22.844 1 94.75 20 LYS B C 1
ATOM 2962 O O . LYS B 1 20 ? 18.719 3.65 -22.969 1 94.75 20 LYS B O 1
ATOM 2967 N N . LEU B 1 21 ? 18.219 5.535 -21.844 1 95.12 21 LEU B N 1
ATOM 2968 C CA . LEU B 1 21 ? 19.188 5.242 -20.797 1 95.12 21 LEU B CA 1
ATOM 2969 C C . LEU B 1 21 ? 18.719 4.055 -19.953 1 95.12 21 LEU B C 1
ATOM 2971 O O . LEU B 1 21 ? 19.531 3.232 -19.531 1 95.12 21 LEU B O 1
ATOM 2975 N N . PHE B 1 22 ? 17.406 4.008 -19.688 1 93.38 22 PHE B N 1
ATOM 2976 C CA . PHE B 1 22 ? 16.875 2.859 -18.953 1 93.38 22 PHE B CA 1
ATOM 2977 C C . PHE B 1 22 ? 17.156 1.565 -19.719 1 93.38 22 PHE B C 1
ATOM 2979 O O . PHE B 1 22 ? 17.562 0.567 -19.109 1 93.38 22 PHE B O 1
ATOM 2986 N N . PHE B 1 23 ? 16.906 1.6 -21 1 91.5 23 PHE B N 1
ATOM 2987 C CA . PHE B 1 23 ? 17.172 0.435 -21.844 1 91.5 23 PHE B CA 1
ATOM 2988 C C . PHE B 1 23 ? 18.641 0.033 -21.75 1 91.5 23 PHE B C 1
ATOM 2990 O O . PHE B 1 23 ? 18.953 -1.142 -21.562 1 91.5 23 PHE B O 1
ATOM 2997 N N . LYS B 1 24 ? 19.484 1.034 -21.906 1 94.31 24 LYS B N 1
ATOM 2998 C CA . LYS B 1 24 ? 20.906 0.78 -21.812 1 94.31 24 LYS B CA 1
ATOM 2999 C C . LYS B 1 24 ? 21.281 0.169 -20.469 1 94.31 24 LYS B C 1
ATOM 3001 O O . LYS B 1 24 ? 22.062 -0.789 -20.406 1 94.31 24 LYS B O 1
ATOM 3006 N N . ARG B 1 25 ? 20.766 0.704 -19.422 1 93.44 25 ARG B N 1
ATOM 3007 C CA . ARG B 1 25 ? 21.062 0.208 -18.078 1 93.44 25 ARG B CA 1
ATOM 3008 C C . ARG B 1 25 ? 20.609 -1.242 -17.922 1 93.44 25 ARG B C 1
ATOM 3010 O O . ARG B 1 25 ? 21.344 -2.066 -17.375 1 93.44 25 ARG B O 1
ATOM 3017 N N . LEU B 1 26 ? 19.453 -1.51 -18.406 1 90.06 26 LEU B N 1
ATOM 3018 C CA . LEU B 1 26 ? 18.906 -2.857 -18.297 1 90.06 26 LEU B CA 1
ATOM 3019 C C . LEU B 1 26 ? 19.75 -3.855 -19.078 1 90.06 26 LEU B C 1
ATOM 3021 O O . LEU B 1 26 ? 19.969 -4.984 -18.625 1 90.06 26 LEU B O 1
ATOM 3025 N N . GLU B 1 27 ? 20.234 -3.42 -20.203 1 90.56 27 GLU B N 1
ATOM 3026 C CA . GLU B 1 27 ? 21.109 -4.277 -20.984 1 90.56 27 GLU B CA 1
ATOM 3027 C C . GLU B 1 27 ? 22.422 -4.559 -20.25 1 90.56 27 GLU B C 1
ATOM 3029 O O . GLU B 1 27 ? 22.922 -5.684 -20.266 1 90.56 27 GLU B O 1
ATOM 3034 N N . LEU B 1 28 ? 22.953 -3.537 -19.656 1 92.81 28 LEU B N 1
ATOM 3035 C CA . LEU B 1 28 ? 24.188 -3.693 -18.891 1 92.81 28 LEU B CA 1
ATOM 3036 C C . LEU B 1 28 ? 23.984 -4.637 -17.703 1 92.81 28 LEU B C 1
ATOM 3038 O O . LEU B 1 28 ? 24.844 -5.48 -17.438 1 92.81 28 LEU B O 1
ATOM 3042 N N . VAL B 1 29 ? 22.906 -4.48 -17.062 1 89.12 29 VAL B N 1
ATOM 3043 C CA . VAL B 1 29 ? 22.609 -5.328 -15.906 1 89.12 29 VAL B CA 1
ATOM 3044 C C . VAL B 1 29 ? 22.422 -6.773 -16.359 1 89.12 29 VAL B C 1
ATOM 3046 O O . VAL B 1 29 ? 22.859 -7.703 -15.68 1 89.12 29 VAL B O 1
ATOM 3049 N N . ALA B 1 30 ? 21.75 -6.953 -17.469 1 85.19 30 ALA B N 1
ATOM 3050 C CA . ALA B 1 30 ? 21.594 -8.297 -18.031 1 85.19 30 ALA B CA 1
ATOM 3051 C C . ALA B 1 30 ? 22.953 -8.938 -18.328 1 85.19 30 ALA B C 1
ATOM 3053 O O . ALA B 1 30 ? 23.141 -10.133 -18.078 1 85.19 30 ALA B O 1
ATOM 3054 N N . GLU B 1 31 ? 23.844 -8.125 -18.812 1 88.62 31 GLU B N 1
ATOM 3055 C CA . GLU B 1 31 ? 25.188 -8.617 -19.094 1 88.62 31 GLU B CA 1
ATOM 3056 C C . GLU B 1 31 ? 25.891 -9.016 -17.797 1 88.62 31 GLU B C 1
ATOM 3058 O O . GLU B 1 31 ? 26.609 -10.023 -17.766 1 88.62 31 GLU B O 1
ATOM 3063 N N . VAL B 1 32 ? 25.781 -8.242 -16.781 1 88.25 32 VAL B N 1
ATOM 3064 C CA . VAL B 1 32 ? 26.328 -8.586 -15.469 1 88.25 32 VAL B CA 1
ATOM 3065 C C . VAL B 1 32 ? 25.781 -9.938 -15.008 1 88.25 32 VAL B C 1
ATOM 3067 O O . VAL B 1 32 ? 26.531 -10.781 -14.516 1 88.25 32 VAL B O 1
ATOM 3070 N N . GLY B 1 33 ? 24.453 -10.133 -15.148 1 81.94 33 GLY B N 1
ATOM 3071 C CA . GLY B 1 33 ? 23.828 -11.398 -14.789 1 81.94 33 GLY B CA 1
ATOM 3072 C C . GLY B 1 33 ? 24.406 -12.578 -15.539 1 81.94 33 GLY B C 1
ATOM 3073 O O . GLY B 1 33 ? 24.641 -13.641 -14.953 1 81.94 33 GLY B O 1
ATOM 3074 N N . ARG B 1 34 ? 24.688 -12.414 -16.797 1 82.81 34 ARG B N 1
ATOM 3075 C CA . ARG B 1 34 ? 25.25 -13.477 -17.625 1 82.81 34 ARG B CA 1
ATOM 3076 C C . ARG B 1 34 ? 26.641 -13.852 -17.141 1 82.81 34 ARG B C 1
ATOM 3078 O O . ARG B 1 34 ? 26.984 -15.039 -17.062 1 82.81 34 ARG B O 1
ATOM 3085 N N . ILE B 1 35 ? 27.406 -12.891 -16.859 1 86.5 35 ILE B N 1
ATOM 3086 C CA . ILE B 1 35 ? 28.766 -13.117 -16.391 1 86.5 35 ILE B CA 1
ATOM 3087 C C . ILE B 1 35 ? 28.734 -13.828 -15.039 1 86.5 35 ILE B C 1
ATOM 3089 O O . ILE B 1 35 ? 29.516 -14.766 -14.805 1 86.5 35 ILE B O 1
ATOM 3093 N N . LYS B 1 36 ? 27.844 -13.383 -14.164 1 81.75 36 LYS B N 1
ATOM 3094 C CA . LYS B 1 36 ? 27.734 -14.008 -12.852 1 81.75 36 LYS B CA 1
ATOM 3095 C C . LYS B 1 36 ? 27.359 -15.484 -12.977 1 81.75 36 LYS B C 1
ATOM 3097 O O . LYS B 1 36 ? 27.906 -16.328 -12.273 1 81.75 36 LYS B O 1
ATOM 3102 N N . ARG B 1 37 ? 26.469 -15.789 -13.836 1 75.75 37 ARG B N 1
ATOM 3103 C CA . ARG B 1 37 ? 26.062 -17.172 -14.078 1 75.75 37 ARG B CA 1
ATOM 3104 C C . ARG B 1 37 ? 27.219 -18 -14.586 1 75.75 37 ARG B C 1
ATOM 3106 O O . ARG B 1 37 ? 27.438 -19.125 -14.117 1 75.75 37 ARG B O 1
ATOM 3113 N N . ARG B 1 38 ? 27.969 -17.453 -15.469 1 80.94 38 ARG B N 1
ATOM 3114 C CA . ARG B 1 38 ? 29.109 -18.141 -16.062 1 80.94 38 ARG B CA 1
ATOM 3115 C C . ARG B 1 38 ? 30.188 -18.406 -15.016 1 80.94 38 ARG B C 1
ATOM 3117 O O . ARG B 1 38 ? 30.828 -19.469 -15.031 1 80.94 38 ARG B O 1
ATOM 3124 N N . GLU B 1 39 ? 30.297 -17.484 -14.109 1 85.38 39 GLU B N 1
ATOM 3125 C CA . GLU B 1 39 ? 31.375 -17.562 -13.117 1 85.38 39 GLU B CA 1
ATOM 3126 C C . GLU B 1 39 ? 30.875 -18.203 -11.82 1 85.38 39 GLU B C 1
ATOM 3128 O O . GLU B 1 39 ? 31.625 -18.312 -10.852 1 85.38 39 GLU B O 1
ATOM 3133 N N . GLY B 1 40 ? 29.578 -18.484 -11.75 1 75 40 GLY B N 1
ATOM 3134 C CA . GLY B 1 40 ? 29 -19.141 -10.586 1 75 40 GLY B CA 1
ATOM 3135 C C . GLY B 1 40 ? 28.781 -18.203 -9.414 1 75 40 GLY B C 1
ATOM 3136 O O . GLY B 1 40 ? 28.844 -18.625 -8.258 1 75 40 GLY B O 1
ATOM 3137 N N . LEU B 1 41 ? 28.703 -16.969 -9.805 1 75.69 41 LEU B N 1
ATOM 3138 C CA . LEU B 1 41 ? 28.453 -15.977 -8.773 1 75.69 41 LEU B CA 1
ATOM 3139 C C . LEU B 1 41 ? 26.953 -15.82 -8.523 1 75.69 41 LEU B C 1
ATOM 3141 O O . LEU B 1 41 ? 26.141 -16.094 -9.406 1 75.69 41 LEU B O 1
ATOM 3145 N N . PRO B 1 42 ? 26.562 -15.445 -7.27 1 71.5 42 PRO B N 1
ATOM 3146 C CA . PRO B 1 42 ? 25.141 -15.234 -6.996 1 71.5 42 PRO B CA 1
ATOM 3147 C C . PRO B 1 42 ? 24.547 -14.102 -7.828 1 71.5 42 PRO B C 1
ATOM 3149 O O . PRO B 1 42 ? 25.203 -13.086 -8.055 1 71.5 42 PRO B O 1
ATOM 3152 N N . ILE B 1 43 ? 23.344 -14.312 -8.281 1 67.31 43 ILE B N 1
ATOM 3153 C CA . ILE B 1 43 ? 22.656 -13.328 -9.102 1 67.31 43 ILE B CA 1
ATOM 3154 C C . ILE B 1 43 ? 22.25 -12.133 -8.242 1 67.31 43 ILE B C 1
ATOM 3156 O O . ILE B 1 43 ? 22.438 -10.984 -8.641 1 67.31 43 ILE B O 1
ATOM 3160 N N . THR B 1 44 ? 21.688 -12.531 -7.031 1 67.06 44 THR B N 1
ATOM 3161 C CA . THR B 1 44 ? 21.328 -11.461 -6.105 1 67.06 44 THR B CA 1
ATOM 3162 C C . THR B 1 44 ? 22.484 -11.133 -5.172 1 67.06 44 THR B C 1
ATOM 3164 O O . THR B 1 44 ? 23.094 -12.031 -4.59 1 67.06 44 THR B O 1
ATOM 3167 N N . ASP B 1 45 ? 22.969 -9.898 -5.254 1 75.94 45 ASP B N 1
ATOM 3168 C CA . ASP B 1 45 ? 24.031 -9.375 -4.395 1 75.94 45 ASP B CA 1
ATOM 3169 C C . ASP B 1 45 ? 23.516 -8.227 -3.527 1 75.94 45 ASP B C 1
ATOM 3171 O O . ASP B 1 45 ? 23.5 -7.07 -3.961 1 75.94 45 ASP B O 1
ATOM 3175 N N . GLU B 1 46 ? 23.078 -8.609 -2.359 1 75.56 46 GLU B N 1
ATOM 3176 C CA . GLU B 1 46 ? 22.453 -7.645 -1.456 1 75.56 46 GLU B CA 1
ATOM 3177 C C . GLU B 1 46 ? 23.391 -6.48 -1.162 1 75.56 46 GLU B C 1
ATOM 3179 O O . GLU B 1 46 ? 22.953 -5.332 -1.065 1 75.56 46 GLU B O 1
ATOM 3184 N N . ARG B 1 47 ? 24.672 -6.773 -0.994 1 81.44 47 ARG B N 1
ATOM 3185 C CA . ARG B 1 47 ? 25.672 -5.734 -0.724 1 81.44 47 ARG B CA 1
ATOM 3186 C C . ARG B 1 47 ? 25.734 -4.738 -1.875 1 81.44 47 ARG B C 1
ATOM 3188 O O . ARG B 1 47 ? 25.781 -3.525 -1.652 1 81.44 47 ARG B O 1
ATOM 3195 N N . ARG B 1 48 ? 25.734 -5.281 -3.059 1 82.12 48 ARG B N 1
ATOM 3196 C CA . ARG B 1 48 ? 25.781 -4.418 -4.234 1 82.12 48 ARG B CA 1
ATOM 3197 C C . ARG B 1 48 ? 24.531 -3.557 -4.332 1 82.12 48 ARG B C 1
ATOM 3199 O O . ARG B 1 48 ? 24.609 -2.383 -4.703 1 82.12 48 ARG B O 1
ATOM 3206 N N . GLU B 1 49 ? 23.375 -4.109 -4.027 1 84.69 49 GLU B N 1
ATOM 3207 C CA . GLU B 1 49 ? 22.125 -3.361 -4.082 1 84.69 49 GLU B CA 1
ATOM 3208 C C . GLU B 1 49 ? 22.125 -2.201 -3.094 1 84.69 49 GLU B C 1
ATOM 3210 O O . GLU B 1 49 ? 21.625 -1.114 -3.4 1 84.69 49 GLU B O 1
ATOM 3215 N N . ILE B 1 50 ? 22.75 -2.414 -1.981 1 88.5 50 ILE B N 1
ATOM 3216 C CA . ILE B 1 50 ? 22.844 -1.37 -0.967 1 88.5 50 ILE B CA 1
ATOM 3217 C C . ILE B 1 50 ? 23.766 -0.256 -1.461 1 88.5 50 ILE B C 1
ATOM 3219 O O . ILE B 1 50 ? 23.453 0.928 -1.315 1 88.5 50 ILE B O 1
ATOM 3223 N N . GLU B 1 51 ? 24.844 -0.655 -2.053 1 90.56 51 GLU B N 1
ATOM 3224 C CA . GLU B 1 51 ? 25.797 0.315 -2.586 1 90.56 51 GLU B CA 1
ATOM 3225 C C . GLU B 1 51 ? 25.156 1.188 -3.658 1 90.56 51 GLU B C 1
ATOM 3227 O O . GLU B 1 51 ? 25.359 2.402 -3.688 1 90.56 51 GLU B O 1
ATOM 3232 N N . VAL B 1 52 ? 24.406 0.542 -4.512 1 90.88 52 VAL B N 1
ATOM 3233 C CA . VAL B 1 52 ? 23.75 1.266 -5.598 1 90.88 52 VAL B CA 1
ATOM 3234 C C . VAL B 1 52 ? 22.719 2.23 -5.023 1 90.88 52 VAL B C 1
ATOM 3236 O O . VAL B 1 52 ? 22.609 3.371 -5.477 1 90.88 52 VAL B O 1
ATOM 3239 N N . ARG B 1 53 ? 21.984 1.843 -4.074 1 91.12 53 ARG B N 1
ATOM 3240 C CA . ARG B 1 53 ? 20.984 2.689 -3.445 1 91.12 53 ARG B CA 1
ATOM 3241 C C . ARG B 1 53 ? 21.609 3.924 -2.816 1 91.12 53 ARG B C 1
ATOM 3243 O O . ARG B 1 53 ? 21.125 5.039 -2.984 1 91.12 53 ARG B O 1
ATOM 3250 N N . GLU B 1 54 ? 22.672 3.686 -2.086 1 93 54 GLU B N 1
ATOM 3251 C CA . GLU B 1 54 ? 23.375 4.801 -1.453 1 93 54 GLU B CA 1
ATOM 3252 C C . GLU B 1 54 ? 23.922 5.773 -2.494 1 93 54 GLU B C 1
ATOM 3254 O O . GLU B 1 54 ? 23.859 6.992 -2.309 1 93 54 GLU B O 1
ATOM 3259 N N . ARG B 1 55 ? 24.453 5.246 -3.488 1 93.25 55 ARG B N 1
ATOM 3260 C CA . ARG B 1 55 ? 24.969 6.082 -4.566 1 93.25 55 ARG B CA 1
ATOM 3261 C C . ARG B 1 55 ? 23.859 6.91 -5.203 1 93.25 55 ARG B C 1
ATOM 3263 O O . ARG B 1 55 ? 24.047 8.102 -5.453 1 93.25 55 ARG B O 1
ATOM 3270 N N . TRP B 1 56 ? 22.734 6.246 -5.492 1 93.88 56 TRP B N 1
ATOM 3271 C CA . TRP B 1 56 ? 21.609 6.945 -6.098 1 93.88 56 TRP B CA 1
ATOM 3272 C C . TRP B 1 56 ? 21.125 8.078 -5.199 1 93.88 56 TRP B C 1
ATOM 3274 O O . TRP B 1 56 ? 20.812 9.172 -5.676 1 93.88 56 TRP B O 1
ATOM 3284 N N . ARG B 1 57 ? 21.094 7.82 -3.949 1 91.38 57 ARG B N 1
ATOM 3285 C CA . ARG B 1 57 ? 20.688 8.844 -2.998 1 91.38 57 ARG B CA 1
ATOM 3286 C C . ARG B 1 57 ? 21.656 10.023 -3.012 1 91.38 57 ARG B C 1
ATOM 3288 O O . ARG B 1 57 ? 21.234 11.18 -2.957 1 91.38 57 ARG B O 1
ATOM 3295 N N . ARG B 1 58 ? 22.938 9.719 -3.049 1 92.44 58 ARG B N 1
ATOM 3296 C CA . ARG B 1 58 ? 23.969 10.758 -3.096 1 92.44 58 ARG B CA 1
ATOM 3297 C C . ARG B 1 58 ? 23.844 11.594 -4.363 1 92.44 58 ARG B C 1
ATOM 3299 O O . ARG B 1 58 ? 23.953 12.82 -4.32 1 92.44 58 ARG B O 1
ATOM 3306 N N . ILE B 1 59 ? 23.672 10.922 -5.469 1 93.44 59 ILE B N 1
ATOM 3307 C CA . ILE B 1 59 ? 23.531 11.617 -6.742 1 93.44 59 ILE B CA 1
ATOM 3308 C C . ILE B 1 59 ? 22.281 12.508 -6.707 1 93.44 59 ILE B C 1
ATOM 3310 O O . ILE B 1 59 ? 22.328 13.672 -7.105 1 93.44 59 ILE B O 1
ATOM 3314 N N . ALA B 1 60 ? 21.172 11.906 -6.246 1 91.81 60 ALA B N 1
ATOM 3315 C CA . ALA B 1 60 ? 19.922 12.672 -6.145 1 91.81 60 ALA B CA 1
ATOM 3316 C C . ALA B 1 60 ? 20.125 13.938 -5.312 1 91.81 60 ALA B C 1
ATOM 3318 O O . ALA B 1 60 ? 19.703 15.023 -5.711 1 91.81 60 ALA B O 1
ATOM 3319 N N . LYS B 1 61 ? 20.781 13.781 -4.211 1 86.69 61 LYS B N 1
ATOM 3320 C CA . LYS B 1 61 ? 21.047 14.906 -3.318 1 86.69 61 LYS B CA 1
ATOM 3321 C C . LYS B 1 61 ? 21.875 15.984 -4.023 1 86.69 61 LYS B C 1
ATOM 3323 O O . LYS B 1 61 ? 21.609 17.172 -3.861 1 86.69 61 LYS B O 1
ATOM 3328 N N . SER B 1 62 ? 22.844 15.57 -4.754 1 90.44 62 SER B N 1
ATOM 3329 C CA . SER B 1 62 ? 23.734 16.5 -5.438 1 90.44 62 SER B CA 1
ATOM 3330 C C . SER B 1 62 ? 22.969 17.328 -6.469 1 90.44 62 SER B C 1
ATOM 3332 O O . SER B 1 62 ? 23.375 18.453 -6.801 1 90.44 62 SER B O 1
ATOM 3334 N N . TYR B 1 63 ? 21.828 16.797 -6.984 1 88.06 63 TYR B N 1
ATOM 3335 C CA . TYR B 1 63 ? 21.016 17.516 -7.961 1 88.06 63 TYR B CA 1
ATOM 3336 C C . TYR B 1 63 ? 19.781 18.125 -7.301 1 88.06 63 TYR B C 1
ATOM 3338 O O . TYR B 1 63 ? 18.859 18.578 -7.988 1 88.06 63 TYR B O 1
ATOM 3346 N N . ASP B 1 64 ? 19.734 17.984 -5.938 1 81.88 64 ASP B N 1
ATOM 3347 C CA . ASP B 1 64 ? 18.609 18.5 -5.164 1 81.88 64 ASP B CA 1
ATOM 3348 C C . ASP B 1 64 ? 17.312 17.797 -5.543 1 81.88 64 ASP B C 1
ATOM 3350 O O . ASP B 1 64 ? 16.281 18.438 -5.723 1 81.88 64 ASP B O 1
ATOM 3354 N N . ILE B 1 65 ? 17.469 16.609 -5.852 1 86.31 65 ILE B N 1
ATOM 3355 C CA . ILE B 1 65 ? 16.312 15.75 -6.133 1 86.31 65 ILE B CA 1
ATOM 3356 C C . ILE B 1 65 ? 15.953 14.953 -4.879 1 86.31 65 ILE B C 1
ATOM 3358 O O . ILE B 1 65 ? 16.812 14.367 -4.234 1 86.31 65 ILE B O 1
ATOM 3362 N N . PRO B 1 66 ? 14.742 15.008 -4.523 1 83.06 66 PRO B N 1
ATOM 3363 C CA . PRO B 1 66 ? 14.328 14.25 -3.346 1 83.06 66 PRO B CA 1
ATOM 3364 C C . PRO B 1 66 ? 14.688 12.766 -3.441 1 83.06 66 PRO B C 1
ATOM 3366 O O . PRO B 1 66 ? 14.555 12.164 -4.508 1 83.06 66 PRO B O 1
ATOM 3369 N N . GLU B 1 67 ? 15.086 12.242 -2.34 1 86.06 67 GLU B N 1
ATOM 3370 C CA . GLU B 1 67 ? 15.578 10.867 -2.277 1 86.06 67 GLU B CA 1
ATOM 3371 C C . GLU B 1 67 ? 14.484 9.875 -2.645 1 86.06 67 GLU B C 1
ATOM 3373 O O . GLU B 1 67 ? 14.773 8.758 -3.088 1 86.06 67 GLU B O 1
ATOM 3378 N N . VAL B 1 68 ? 13.281 10.273 -2.494 1 81.38 68 VAL B N 1
ATOM 3379 C CA . VAL B 1 68 ? 12.164 9.383 -2.764 1 81.38 68 VAL B CA 1
ATOM 3380 C C . VAL B 1 68 ? 12.156 8.984 -4.238 1 81.38 68 VAL B C 1
ATOM 3382 O O . VAL B 1 68 ? 11.781 7.863 -4.586 1 81.38 68 VAL B O 1
ATOM 3385 N N . LEU B 1 69 ? 12.516 9.844 -5.059 1 85.81 69 LEU B N 1
ATOM 3386 C CA . LEU B 1 69 ? 12.602 9.516 -6.477 1 85.81 69 LEU B CA 1
ATOM 3387 C C . LEU B 1 69 ? 13.633 8.422 -6.723 1 85.81 69 LEU B C 1
ATOM 3389 O O . LEU B 1 69 ? 13.359 7.449 -7.43 1 85.81 69 LEU B O 1
ATOM 3393 N N . ALA B 1 70 ? 14.781 8.617 -6.102 1 89.19 70 ALA B N 1
ATOM 3394 C CA . ALA B 1 70 ? 15.844 7.629 -6.234 1 89.19 70 ALA B CA 1
ATOM 3395 C C . ALA B 1 70 ? 15.391 6.266 -5.723 1 89.19 70 ALA B C 1
ATOM 3397 O O . ALA B 1 70 ? 15.578 5.25 -6.398 1 89.19 70 ALA B O 1
ATOM 3398 N N . ASP B 1 71 ? 14.797 6.301 -4.613 1 88.06 71 ASP B N 1
ATOM 3399 C CA . ASP B 1 71 ? 14.406 5.051 -3.971 1 88.06 71 ASP B CA 1
ATOM 3400 C C . ASP B 1 71 ? 13.328 4.332 -4.781 1 88.06 71 ASP B C 1
ATOM 3402 O O . ASP B 1 71 ? 13.43 3.125 -5.02 1 88.06 71 ASP B O 1
ATOM 3406 N N . ASN B 1 72 ? 12.32 5.004 -5.18 1 85.88 72 ASN B N 1
ATOM 3407 C CA . ASN B 1 72 ? 11.227 4.398 -5.938 1 85.88 72 ASN B CA 1
ATOM 3408 C C . ASN B 1 72 ? 11.711 3.889 -7.297 1 85.88 72 ASN B C 1
ATOM 3410 O O . ASN B 1 72 ? 11.328 2.797 -7.723 1 85.88 72 ASN B O 1
ATOM 3414 N N . LEU B 1 73 ? 12.5 4.688 -7.895 1 87.88 73 LEU B N 1
ATOM 3415 C CA . LEU B 1 73 ? 13.008 4.297 -9.211 1 87.88 73 LEU B CA 1
ATOM 3416 C C . LEU B 1 73 ? 13.898 3.062 -9.102 1 87.88 73 LEU B C 1
ATOM 3418 O O . LEU B 1 73 ? 13.781 2.143 -9.914 1 87.88 73 LEU B O 1
ATOM 3422 N N . LEU B 1 74 ? 14.758 3.133 -8.148 1 89.19 74 LEU B N 1
ATOM 3423 C CA . LEU B 1 74 ? 15.688 2.016 -8.008 1 89.19 74 LEU B CA 1
ATOM 3424 C C . LEU B 1 74 ? 14.938 0.725 -7.695 1 89.19 74 LEU B C 1
ATOM 3426 O O . LEU B 1 74 ? 15.273 -0.338 -8.219 1 89.19 74 LEU B O 1
ATOM 3430 N N . THR B 1 75 ? 13.93 0.801 -6.867 1 85.31 75 THR B N 1
ATOM 3431 C CA . THR B 1 75 ? 13.109 -0.364 -6.543 1 85.31 75 THR B CA 1
ATOM 3432 C C . THR B 1 75 ? 12.453 -0.928 -7.801 1 85.31 75 THR B C 1
ATOM 3434 O O . THR B 1 75 ? 12.469 -2.141 -8.023 1 85.31 75 THR B O 1
ATOM 3437 N N . THR B 1 76 ? 11.945 -0.088 -8.586 1 85.81 76 THR B N 1
ATOM 3438 C CA . THR B 1 76 ? 11.305 -0.512 -9.828 1 85.81 76 THR B CA 1
ATOM 3439 C C . THR B 1 76 ? 12.336 -1.096 -10.797 1 85.81 76 THR B C 1
ATOM 3441 O O . THR B 1 76 ? 12.07 -2.104 -11.453 1 85.81 76 THR B O 1
ATOM 3444 N N . MET B 1 77 ? 13.484 -0.478 -10.82 1 86.88 77 MET B N 1
ATOM 3445 C CA . MET B 1 77 ? 14.547 -0.946 -11.703 1 86.88 77 MET B CA 1
ATOM 3446 C C . MET B 1 77 ? 15.008 -2.348 -11.32 1 86.88 77 MET B C 1
ATOM 3448 O O . MET B 1 77 ? 15.266 -3.184 -12.188 1 86.88 77 MET B O 1
ATOM 3452 N N . PHE B 1 78 ? 15.094 -2.52 -10.055 1 82.75 78 PHE B N 1
ATOM 3453 C CA . PHE B 1 78 ? 15.477 -3.844 -9.578 1 82.75 78 PHE B CA 1
ATOM 3454 C C . PHE B 1 78 ? 14.445 -4.887 -9.992 1 82.75 78 PHE B C 1
ATOM 3456 O O . PHE B 1 78 ? 14.805 -5.98 -10.43 1 82.75 78 PHE B O 1
ATOM 3463 N N . SER B 1 79 ? 13.258 -4.543 -9.898 1 81.62 79 SER B N 1
ATOM 3464 C CA . SER B 1 79 ? 12.18 -5.453 -10.281 1 81.62 79 SER B CA 1
ATOM 3465 C C . SER B 1 79 ? 12.219 -5.766 -11.773 1 81.62 79 SER B C 1
ATOM 3467 O O . SER B 1 79 ? 12.078 -6.922 -12.172 1 81.62 79 SER B O 1
ATOM 3469 N N . VAL B 1 80 ? 12.484 -4.773 -12.547 1 82.88 80 VAL B N 1
ATOM 3470 C CA . VAL B 1 80 ? 12.516 -4.938 -14 1 82.88 80 VAL B CA 1
ATOM 3471 C C . VAL B 1 80 ? 13.742 -5.754 -14.398 1 82.88 80 VAL B C 1
ATOM 3473 O O . VAL B 1 80 ? 13.68 -6.574 -15.312 1 82.88 80 VAL B O 1
ATOM 3476 N N . SER B 1 81 ? 14.805 -5.48 -13.68 1 81.19 81 SER B N 1
ATOM 3477 C CA . SER B 1 81 ? 16.016 -6.242 -13.961 1 81.19 81 SER B CA 1
ATOM 3478 C C . SER B 1 81 ? 15.805 -7.73 -13.695 1 81.19 81 SER B C 1
ATOM 3480 O O . SER B 1 81 ? 16.312 -8.578 -14.445 1 81.19 81 SER B O 1
ATOM 3482 N N . LYS B 1 82 ? 15.125 -7.992 -12.695 1 76.94 82 LYS B N 1
ATOM 3483 C CA . LYS B 1 82 ? 14.82 -9.383 -12.383 1 76.94 82 LYS B CA 1
ATOM 3484 C C . LYS B 1 82 ? 13.984 -10.031 -13.484 1 76.94 82 LYS B C 1
ATOM 3486 O O . LYS B 1 82 ? 14.18 -11.195 -13.82 1 76.94 82 LYS B O 1
ATOM 3491 N N . MET B 1 83 ? 13.141 -9.312 -14.047 1 79.19 83 MET B N 1
ATOM 3492 C CA . MET B 1 83 ? 12.312 -9.789 -15.156 1 79.19 83 MET B CA 1
ATOM 3493 C C . MET B 1 83 ? 13.172 -10.172 -16.359 1 79.19 83 MET B C 1
ATOM 3495 O O . MET B 1 83 ? 12.906 -11.172 -17.016 1 79.19 83 MET B O 1
ATOM 3499 N N . ARG B 1 84 ? 14.172 -9.422 -16.516 1 76.12 84 ARG B N 1
ATOM 3500 C CA . ARG B 1 84 ? 15.031 -9.641 -17.672 1 76.12 84 ARG B CA 1
ATOM 3501 C C . ARG B 1 84 ? 15.961 -10.828 -17.453 1 76.12 84 ARG B C 1
ATOM 3503 O O . ARG B 1 84 ? 16.531 -11.367 -18.406 1 76.12 84 ARG B O 1
ATOM 3510 N N . GLU B 1 85 ? 16.109 -11.148 -16.234 1 75.81 85 GLU B N 1
ATOM 3511 C CA . GLU B 1 85 ? 17 -12.258 -15.891 1 75.81 85 GLU B CA 1
ATOM 3512 C C . GLU B 1 85 ? 16.297 -13.602 -16.031 1 75.81 85 GLU B C 1
ATOM 3514 O O . GLU B 1 85 ? 16.922 -14.648 -15.953 1 75.81 85 GLU B O 1
ATOM 3519 N N . VAL B 1 86 ? 15.07 -13.516 -16.25 1 77 86 VAL B N 1
ATOM 3520 C CA . VAL B 1 86 ? 14.328 -14.758 -16.453 1 77 86 VAL B CA 1
ATOM 3521 C C . VAL B 1 86 ? 14.758 -15.414 -17.766 1 77 86 VAL B C 1
ATOM 3523 O O . VAL B 1 86 ? 14.586 -14.844 -18.844 1 77 86 VAL B O 1
ATOM 3526 N N . ASN B 1 87 ? 15.523 -16.344 -17.75 1 71.44 87 ASN B N 1
ATOM 3527 C CA . ASN B 1 87 ? 16.016 -17.125 -18.875 1 71.44 87 ASN B CA 1
ATOM 3528 C C . ASN B 1 87 ? 16.016 -18.625 -18.547 1 71.44 87 ASN B C 1
ATOM 3530 O O . ASN B 1 87 ? 16.969 -19.141 -17.984 1 71.44 87 ASN B O 1
ATOM 3534 N N . PRO B 1 88 ? 14.961 -19.25 -19.016 1 72.81 88 PRO B N 1
ATOM 3535 C CA . PRO B 1 88 ? 14.875 -20.672 -18.672 1 72.81 88 PRO B CA 1
ATOM 3536 C C . PRO B 1 88 ? 15.969 -21.5 -19.328 1 72.81 88 PRO B C 1
ATOM 3538 O O . PRO B 1 88 ? 16.438 -21.156 -20.422 1 72.81 88 PRO B O 1
ATOM 3541 N N . SER B 1 89 ? 16.391 -22.438 -18.594 1 71.88 89 SER B N 1
ATOM 3542 C CA . SER B 1 89 ? 17.406 -23.359 -19.109 1 71.88 89 SER B CA 1
ATOM 3543 C C . SER B 1 89 ? 16.859 -24.156 -20.297 1 71.88 89 SER B C 1
ATOM 3545 O O . SER B 1 89 ? 17.625 -24.547 -21.172 1 71.88 89 SER B O 1
ATOM 3547 N N . GLU B 1 90 ? 15.578 -24.422 -20.266 1 83.19 90 GLU B N 1
ATOM 3548 C CA . GLU B 1 90 ? 14.953 -25.219 -21.328 1 83.19 90 GLU B CA 1
ATOM 3549 C C . GLU B 1 90 ? 13.562 -24.688 -21.672 1 83.19 90 GLU B C 1
ATOM 3551 O O . GLU B 1 90 ? 12.805 -24.297 -20.781 1 83.19 90 GLU B O 1
ATOM 3556 N N . LYS B 1 91 ? 13.32 -24.688 -22.922 1 90.94 91 LYS B N 1
ATOM 3557 C CA . LYS B 1 91 ? 11.977 -24.328 -23.375 1 90.94 91 LYS B CA 1
ATOM 3558 C C . LYS B 1 91 ? 11 -25.484 -23.156 1 90.94 91 LYS B C 1
ATOM 3560 O O . LYS B 1 91 ? 11.336 -26.641 -23.422 1 90.94 91 LYS B O 1
ATOM 3565 N N . ARG B 1 92 ? 9.898 -25.172 -22.625 1 95.69 92 ARG B N 1
ATOM 3566 C CA . ARG B 1 92 ? 8.867 -26.172 -22.375 1 95.69 92 ARG B CA 1
ATOM 3567 C C . ARG B 1 92 ? 7.621 -25.906 -23.203 1 95.69 92 ARG B C 1
ATOM 3569 O O . ARG B 1 92 ? 7.367 -24.766 -23.594 1 95.69 92 ARG B O 1
ATOM 3576 N N . LYS B 1 93 ? 6.906 -27.016 -23.5 1 98.19 93 LYS B N 1
ATOM 3577 C CA . LYS B 1 93 ? 5.57 -26.922 -24.094 1 98.19 93 LYS B CA 1
ATOM 3578 C C . LYS B 1 93 ? 4.496 -26.906 -23.016 1 98.19 93 LYS B C 1
ATOM 3580 O O . LYS B 1 93 ? 4.262 -27.906 -22.344 1 98.19 93 LYS B O 1
ATOM 3585 N N . ILE B 1 94 ? 3.834 -25.75 -22.906 1 98.62 94 ILE B N 1
ATOM 3586 C CA . ILE B 1 94 ? 2.893 -25.562 -21.797 1 98.62 94 ILE B CA 1
ATOM 3587 C C . ILE B 1 94 ? 1.47 -25.469 -22.359 1 98.62 94 ILE B C 1
ATOM 3589 O O . ILE B 1 94 ? 1.21 -24.734 -23.312 1 98.62 94 ILE B O 1
ATOM 3593 N N . THR B 1 95 ? 0.61 -26.266 -21.844 1 98.81 95 THR B N 1
ATOM 3594 C CA . THR B 1 95 ? -0.82 -26.062 -22.062 1 98.81 95 THR B CA 1
ATOM 3595 C C . THR B 1 95 ? -1.449 -25.344 -20.875 1 98.81 95 THR B C 1
ATOM 3597 O O . THR B 1 95 ? -1.431 -25.859 -19.75 1 98.81 95 THR B O 1
ATOM 3600 N N . LEU B 1 96 ? -1.936 -24.203 -21.094 1 98.88 96 LEU B N 1
ATOM 3601 C CA . LEU B 1 96 ? -2.627 -23.391 -20.094 1 98.88 96 LEU B CA 1
ATOM 3602 C C . LEU B 1 96 ? -4.137 -23.438 -20.312 1 98.88 96 LEU B C 1
ATOM 3604 O O . LEU B 1 96 ? -4.633 -22.922 -21.328 1 98.88 96 LEU B O 1
ATOM 3608 N N . VAL B 1 97 ? -4.836 -24.078 -19.438 1 98.81 97 VAL B N 1
ATOM 3609 C CA . VAL B 1 97 ? -6.289 -24.188 -19.547 1 98.81 97 VAL B CA 1
ATOM 3610 C C . VAL B 1 97 ? -6.965 -23.078 -18.75 1 98.81 97 VAL B C 1
ATOM 3612 O O . VAL B 1 97 ? -6.891 -23.062 -17.516 1 98.81 97 VAL B O 1
ATOM 3615 N N . GLY B 1 98 ? -7.68 -22.203 -19.406 1 98.31 98 GLY B N 1
ATOM 3616 C CA . GLY B 1 98 ? -8.289 -21.031 -18.812 1 98.31 98 GLY B CA 1
ATOM 3617 C C . GLY B 1 98 ? -7.812 -19.734 -19.422 1 98.31 98 GLY B C 1
ATOM 3618 O O . GLY B 1 98 ? -6.719 -19.672 -20 1 98.31 98 GLY B O 1
ATOM 3619 N N . TYR B 1 99 ? -8.594 -18.75 -19.328 1 98.12 99 TYR B N 1
ATOM 3620 C CA . TYR B 1 99 ? -8.281 -17.469 -19.953 1 98.12 99 TYR B CA 1
ATOM 3621 C C . TYR B 1 99 ? -8.656 -16.312 -19.047 1 98.12 99 TYR B C 1
ATOM 3623 O O . TYR B 1 99 ? -8.906 -15.195 -19.516 1 98.12 99 TYR B O 1
ATOM 3631 N N . GLY B 1 100 ? -8.766 -16.594 -17.734 1 96.12 100 GLY B N 1
ATOM 3632 C CA . GLY B 1 100 ? -9.062 -15.555 -16.766 1 96.12 100 GLY B CA 1
ATOM 3633 C C . GLY B 1 100 ? -7.844 -14.75 -16.359 1 96.12 100 GLY B C 1
ATOM 3634 O O . GLY B 1 100 ? -6.805 -14.812 -17.031 1 96.12 100 GLY B O 1
ATOM 3635 N N . GLY B 1 101 ? -8.008 -13.961 -15.305 1 94.81 101 GLY B N 1
ATOM 3636 C CA . GLY B 1 101 ? -6.957 -13.07 -14.836 1 94.81 101 GLY B CA 1
ATOM 3637 C C . GLY B 1 101 ? -5.668 -13.797 -14.5 1 94.81 101 GLY B C 1
ATOM 3638 O O . GLY B 1 101 ? -4.582 -13.344 -14.875 1 94.81 101 GLY B O 1
ATOM 3639 N N . MET B 1 102 ? -5.789 -14.883 -13.789 1 96.56 102 MET B N 1
ATOM 3640 C CA . MET B 1 102 ? -4.586 -15.617 -13.414 1 96.56 102 MET B CA 1
ATOM 3641 C C . MET B 1 102 ? -3.93 -16.266 -14.625 1 96.56 102 MET B C 1
ATOM 3643 O O . MET B 1 102 ? -2.703 -16.344 -14.703 1 96.56 102 MET B O 1
ATOM 3647 N N . ALA B 1 103 ? -4.754 -16.766 -15.547 1 98.5 103 ALA B N 1
ATOM 3648 C CA . ALA B 1 103 ? -4.199 -17.297 -16.797 1 98.5 103 ALA B CA 1
ATOM 3649 C C . ALA B 1 103 ? -3.381 -16.234 -17.531 1 98.5 103 ALA B C 1
ATOM 3651 O O . ALA B 1 103 ? -2.289 -16.516 -18.016 1 98.5 103 ALA B O 1
ATOM 3652 N N . ARG B 1 104 ? -3.932 -15.047 -17.578 1 97.19 104 ARG B N 1
ATOM 3653 C CA . ARG B 1 104 ? -3.24 -13.938 -18.234 1 97.19 104 ARG B CA 1
ATOM 3654 C C . ARG B 1 104 ? -1.924 -13.625 -17.516 1 97.19 104 ARG B C 1
ATOM 3656 O O . ARG B 1 104 ? -0.905 -13.391 -18.172 1 97.19 104 ARG B O 1
ATOM 3663 N N . SER B 1 105 ? -1.989 -13.625 -16.219 1 95.88 105 SER B N 1
ATOM 3664 C CA . SER B 1 105 ? -0.792 -13.391 -15.422 1 95.88 105 SER B CA 1
ATOM 3665 C C . SER B 1 105 ? 0.274 -14.445 -15.695 1 95.88 105 SER B C 1
ATOM 3667 O O . SER B 1 105 ? 1.435 -14.109 -15.945 1 95.88 105 SER B O 1
ATOM 3669 N N . LEU B 1 106 ? -0.111 -15.672 -15.703 1 98.19 106 LEU B N 1
ATOM 3670 C CA . LEU B 1 106 ? 0.821 -16.766 -15.938 1 98.19 106 LEU B CA 1
ATOM 3671 C C . LEU B 1 106 ? 1.35 -16.734 -17.375 1 98.19 106 LEU B C 1
ATOM 3673 O O . LEU B 1 106 ? 2.541 -16.953 -17.609 1 98.19 106 LEU B O 1
ATOM 3677 N N . ALA B 1 107 ? 0.458 -16.453 -18.312 1 97.75 107 ALA B N 1
ATOM 3678 C CA . ALA B 1 107 ? 0.868 -16.344 -19.719 1 97.75 107 ALA B CA 1
ATOM 3679 C C . ALA B 1 107 ? 1.979 -15.305 -19.875 1 97.75 107 ALA B C 1
ATOM 3681 O O . ALA B 1 107 ? 2.926 -15.516 -20.625 1 97.75 107 ALA B O 1
ATOM 3682 N N . SER B 1 108 ? 1.869 -14.203 -19.141 1 93.38 108 SER B N 1
ATOM 3683 C CA . SER B 1 108 ? 2.883 -13.156 -19.234 1 93.38 108 SER B CA 1
ATOM 3684 C C . SER B 1 108 ? 4.242 -13.664 -18.766 1 93.38 108 SER B C 1
ATOM 3686 O O . SER B 1 108 ? 5.277 -13.289 -19.328 1 93.38 108 SER B O 1
ATOM 3688 N N . LEU B 1 109 ? 4.266 -14.508 -17.75 1 93.06 109 LEU B N 1
ATOM 3689 C CA . LEU B 1 109 ? 5.504 -15.109 -17.266 1 93.06 109 LEU B CA 1
ATOM 3690 C C . LEU B 1 109 ? 6.086 -16.062 -18.297 1 93.06 109 LEU B C 1
ATOM 3692 O O . LEU B 1 109 ? 7.301 -16.078 -18.516 1 93.06 109 LEU B O 1
ATOM 3696 N N . PHE B 1 110 ? 5.211 -16.844 -18.906 1 96.5 110 PHE B N 1
ATOM 3697 C CA . PHE B 1 110 ? 5.664 -17.828 -19.891 1 96.5 110 PHE B CA 1
ATOM 3698 C C . PHE B 1 110 ? 6.234 -17.141 -21.125 1 96.5 110 PHE B C 1
ATOM 3700 O O . PHE B 1 110 ? 7.164 -17.656 -21.75 1 96.5 110 PHE B O 1
ATOM 3707 N N . LYS B 1 111 ? 5.617 -16.047 -21.453 1 92.12 111 LYS B N 1
ATOM 3708 C CA . LYS B 1 111 ? 6.148 -15.242 -22.562 1 92.12 111 LYS B CA 1
ATOM 3709 C C . LYS B 1 111 ? 7.555 -14.742 -22.25 1 92.12 111 LYS B C 1
ATOM 3711 O O . LYS B 1 111 ? 8.453 -14.836 -23.078 1 92.12 111 LYS B O 1
ATOM 3716 N N . LEU B 1 112 ? 7.652 -14.25 -21.078 1 85.19 112 LEU B N 1
ATOM 3717 C CA . LEU B 1 112 ? 8.945 -13.75 -20.625 1 85.19 112 LEU B CA 1
ATOM 3718 C C . LEU B 1 112 ? 10 -14.859 -20.672 1 85.19 112 LEU B C 1
ATOM 3720 O O . LEU B 1 112 ? 11.148 -14.609 -21.047 1 85.19 112 LEU B O 1
ATOM 3724 N N . ALA B 1 113 ? 9.641 -16.031 -20.297 1 88.88 113 ALA B N 1
ATOM 3725 C CA . ALA B 1 113 ? 10.547 -17.172 -20.219 1 88.88 113 ALA B CA 1
ATOM 3726 C C . ALA B 1 113 ? 10.711 -17.844 -21.578 1 88.88 113 ALA B C 1
ATOM 3728 O O . ALA B 1 113 ? 11.469 -18.812 -21.719 1 88.88 113 ALA B O 1
ATOM 3729 N N . LYS B 1 114 ? 9.977 -17.453 -22.578 1 90.69 114 LYS B N 1
ATOM 3730 C CA . LYS B 1 114 ? 10.086 -17.875 -23.969 1 90.69 114 LYS B CA 1
ATOM 3731 C C . LYS B 1 114 ? 9.648 -19.328 -24.141 1 90.69 114 LYS B C 1
ATOM 3733 O O . LYS B 1 114 ? 10.227 -20.062 -24.938 1 90.69 114 LYS B O 1
ATOM 3738 N N . HIS B 1 115 ? 8.719 -19.734 -23.312 1 95.56 115 HIS B N 1
ATOM 3739 C CA . HIS B 1 115 ? 8.117 -21.047 -23.469 1 95.56 115 HIS B CA 1
ATOM 3740 C C . HIS B 1 115 ? 7.148 -21.078 -24.641 1 95.56 115 HIS B C 1
ATOM 3742 O O . HIS B 1 115 ? 6.703 -20.031 -25.109 1 95.56 115 HIS B O 1
ATOM 3748 N N . GLU B 1 116 ? 6.934 -22.297 -25.156 1 97.25 116 GLU B N 1
ATOM 3749 C CA . GLU B 1 116 ? 5.836 -22.5 -26.094 1 97.25 116 GLU B CA 1
ATOM 3750 C C . GLU B 1 116 ? 4.523 -22.766 -25.359 1 97.25 116 GLU B C 1
ATOM 3752 O O . GLU B 1 116 ? 4.449 -23.641 -24.5 1 97.25 116 GLU B O 1
ATOM 3757 N N . VAL B 1 117 ? 3.523 -21.969 -25.719 1 98.56 117 VAL B N 1
ATOM 3758 C CA . VAL B 1 117 ? 2.326 -22.031 -24.891 1 98.56 117 VAL B CA 1
ATOM 3759 C C . VAL B 1 117 ? 1.09 -22.188 -25.766 1 98.56 117 VAL B C 1
ATOM 3761 O O . VAL B 1 117 ? 0.975 -21.531 -26.812 1 98.56 117 VAL B O 1
ATOM 3764 N N . VAL B 1 118 ? 0.267 -23.094 -25.469 1 98.81 118 VAL B N 1
ATOM 3765 C CA . VAL B 1 118 ? -1.089 -23.188 -26 1 98.81 118 VAL B CA 1
ATOM 3766 C C . VAL B 1 118 ? -2.096 -22.812 -24.906 1 98.81 118 VAL B C 1
ATOM 3768 O O . VAL B 1 118 ? -2.062 -23.375 -23.812 1 98.81 118 VAL B O 1
ATOM 3771 N N . ILE B 1 119 ? -2.949 -21.875 -25.188 1 98.88 119 ILE B N 1
ATOM 3772 C CA . ILE B 1 119 ? -4.023 -21.5 -24.281 1 98.88 119 ILE B CA 1
ATOM 3773 C C . ILE B 1 119 ? -5.348 -22.078 -24.766 1 98.88 119 ILE B C 1
ATOM 3775 O O . ILE B 1 119 ? -5.668 -21.984 -25.953 1 98.88 119 ILE B O 1
ATOM 3779 N N . THR B 1 120 ? -6.086 -22.703 -23.891 1 98.69 120 THR B N 1
ATOM 3780 C CA . THR B 1 120 ? -7.34 -23.312 -24.297 1 98.69 120 THR B CA 1
ATOM 3781 C C . THR B 1 120 ? -8.383 -23.203 -23.188 1 98.69 120 THR B C 1
ATOM 3783 O O . THR B 1 120 ? -8.102 -22.656 -22.125 1 98.69 120 THR B O 1
ATOM 3786 N N . GLY B 1 121 ? -9.617 -23.594 -23.469 1 97.5 121 GLY B N 1
ATOM 3787 C CA . GLY B 1 121 ? -10.758 -23.547 -22.578 1 97.5 121 GLY B CA 1
ATOM 3788 C C . GLY B 1 121 ? -12.078 -23.828 -23.266 1 97.5 121 GLY B C 1
ATOM 3789 O O . GLY B 1 121 ? -12.102 -24.234 -24.438 1 97.5 121 GLY B O 1
ATOM 3790 N N . ARG B 1 122 ? -13.117 -23.656 -22.516 1 95.44 122 ARG B N 1
ATOM 3791 C CA . ARG B 1 122 ? -14.445 -23.938 -23.047 1 95.44 122 ARG B CA 1
ATOM 3792 C C . ARG B 1 122 ? -14.797 -22.969 -24.188 1 95.44 122 ARG B C 1
ATOM 3794 O O . ARG B 1 122 ? -15.5 -23.344 -25.125 1 95.44 122 ARG B O 1
ATOM 3801 N N . ASP B 1 123 ? -14.375 -21.766 -24.047 1 97.12 123 ASP B N 1
ATOM 3802 C CA . ASP B 1 123 ? -14.586 -20.734 -25.062 1 97.12 123 ASP B CA 1
ATOM 3803 C C . ASP B 1 123 ? -13.312 -20.5 -25.875 1 97.12 123 ASP B C 1
ATOM 3805 O O . ASP B 1 123 ? -12.461 -19.703 -25.453 1 97.12 123 ASP B O 1
ATOM 3809 N N . LEU B 1 124 ? -13.25 -21 -27.062 1 96.56 124 LEU B N 1
ATOM 3810 C CA . LEU B 1 124 ? -12.023 -20.953 -27.859 1 96.56 124 LEU B CA 1
ATOM 3811 C C . LEU B 1 124 ? -11.742 -19.547 -28.344 1 96.56 124 LEU B C 1
ATOM 3813 O O . LEU B 1 124 ? -10.586 -19.172 -28.531 1 96.56 124 LEU B O 1
ATOM 3817 N N . GLU B 1 125 ? -12.773 -18.766 -28.516 1 97.69 125 GLU B N 1
ATOM 3818 C CA . GLU B 1 125 ? -12.57 -17.391 -28.938 1 97.69 125 GLU B CA 1
ATOM 3819 C C . GLU B 1 125 ? -11.859 -16.594 -27.844 1 97.69 125 GLU B C 1
ATOM 3821 O O . GLU B 1 125 ? -10.961 -15.789 -28.141 1 97.69 125 GLU B O 1
ATOM 3826 N N . LYS B 1 126 ? -12.344 -16.812 -26.625 1 98.12 126 LYS B N 1
ATOM 3827 C CA . LYS B 1 126 ? -11.68 -16.141 -25.5 1 98.12 126 LYS B CA 1
ATOM 3828 C C . LYS B 1 126 ? -10.25 -16.625 -25.328 1 98.12 126 LYS B C 1
ATOM 3830 O O . LYS B 1 126 ? -9.352 -15.844 -25.016 1 98.12 126 LYS B O 1
ATOM 3835 N N . SER B 1 127 ? -10.078 -17.938 -25.562 1 98.31 127 SER B N 1
ATOM 3836 C CA . SER B 1 127 ? -8.734 -18.5 -25.516 1 98.31 127 SER B CA 1
ATOM 3837 C C . SER B 1 127 ? -7.824 -17.859 -26.562 1 98.31 127 SER B C 1
ATOM 3839 O O . SER B 1 127 ? -6.676 -17.516 -26.281 1 98.31 127 SER B O 1
ATOM 3841 N N . LEU B 1 128 ? -8.328 -17.672 -27.75 1 98.12 128 LEU B N 1
ATOM 3842 C CA . LEU B 1 128 ? -7.562 -17.094 -28.844 1 98.12 128 LEU B CA 1
ATOM 3843 C C . LEU B 1 128 ? -7.188 -15.648 -28.547 1 98.12 128 LEU B C 1
ATOM 3845 O O . LEU B 1 128 ? -6.062 -15.219 -28.828 1 98.12 128 LEU B O 1
ATOM 3849 N N . LYS B 1 129 ? -8.125 -14.961 -28.031 1 98 129 LYS B N 1
ATOM 3850 C CA . LYS B 1 129 ? -7.875 -13.562 -27.688 1 98 129 LYS B CA 1
ATOM 3851 C C . LYS B 1 129 ? -6.703 -13.43 -26.719 1 98 129 LYS B C 1
ATOM 3853 O O . LYS B 1 129 ? -5.805 -12.609 -26.922 1 98 129 LYS B O 1
ATOM 3858 N N . LEU B 1 130 ? -6.73 -14.234 -25.656 1 98.06 130 LEU B N 1
ATOM 3859 C CA . LEU B 1 130 ? -5.637 -14.188 -24.688 1 98.06 130 LEU B CA 1
ATOM 3860 C C . LEU B 1 130 ? -4.336 -14.664 -25.328 1 98.06 130 LEU B C 1
ATOM 3862 O O . LEU B 1 130 ? -3.273 -14.086 -25.094 1 98.06 130 LEU B O 1
ATOM 3866 N N . ALA B 1 131 ? -4.395 -15.719 -26.094 1 98.31 131 ALA B N 1
ATOM 3867 C CA . ALA B 1 131 ? -3.205 -16.25 -26.766 1 98.31 131 ALA B CA 1
ATOM 3868 C C . ALA B 1 131 ? -2.547 -15.188 -27.641 1 98.31 131 ALA B C 1
ATOM 3870 O O . ALA B 1 131 ? -1.326 -15.023 -27.609 1 98.31 131 ALA B O 1
ATOM 3871 N N . GLN B 1 132 ? -3.299 -14.445 -28.328 1 96.88 132 GLN B N 1
ATOM 3872 C CA . GLN B 1 132 ? -2.801 -13.438 -29.25 1 96.88 132 GLN B CA 1
ATOM 3873 C C . GLN B 1 132 ? -2.113 -12.297 -28.5 1 96.88 132 GLN B C 1
ATOM 3875 O O . GLN B 1 132 ? -1.159 -11.703 -29.016 1 96.88 132 GLN B O 1
ATOM 3880 N N . GLU B 1 133 ? -2.648 -12.039 -27.297 1 93.88 133 GLU B N 1
ATOM 3881 C CA . GLU B 1 133 ? -2.047 -10.984 -26.5 1 93.88 133 GLU B CA 1
ATOM 3882 C C . GLU B 1 133 ? -0.559 -11.242 -26.266 1 93.88 133 GLU B C 1
ATOM 3884 O O . GLU B 1 133 ? 0.228 -10.297 -26.141 1 93.88 133 GLU B O 1
ATOM 3889 N N . PHE B 1 134 ? -0.164 -12.523 -26.266 1 94.12 134 PHE B N 1
ATOM 3890 C CA . PHE B 1 134 ? 1.213 -12.859 -25.922 1 94.12 134 PHE B CA 1
ATOM 3891 C C . PHE B 1 134 ? 1.882 -13.617 -27.062 1 94.12 134 PHE B C 1
ATOM 3893 O O . PHE B 1 134 ? 2.928 -14.242 -26.875 1 94.12 134 PHE B O 1
ATOM 3900 N N . ASN B 1 135 ? 1.26 -13.617 -28.234 1 95.62 135 ASN B N 1
ATOM 3901 C CA . ASN B 1 135 ? 1.751 -14.305 -29.438 1 95.62 135 ASN B CA 1
ATOM 3902 C C . ASN B 1 135 ? 1.868 -15.805 -29.203 1 95.62 135 ASN B C 1
ATOM 3904 O O . ASN B 1 135 ? 2.879 -16.422 -29.562 1 95.62 135 ASN B O 1
ATOM 3908 N N . PHE B 1 136 ? 0.917 -16.344 -28.5 1 98.12 136 PHE B N 1
ATOM 3909 C CA . PHE B 1 136 ? 0.767 -17.781 -28.312 1 98.12 136 PHE B CA 1
ATOM 3910 C C . PHE B 1 136 ? -0.302 -18.344 -29.234 1 98.12 136 PHE B C 1
ATOM 3912 O O . PHE B 1 136 ? -0.77 -17.641 -30.141 1 98.12 136 PHE B O 1
ATOM 3919 N N . THR B 1 137 ? -0.605 -19.625 -29.109 1 97.88 137 THR B N 1
ATOM 3920 C CA . THR B 1 137 ? -1.585 -20.266 -29.984 1 97.88 137 THR B CA 1
ATOM 3921 C C . THR B 1 137 ? -2.697 -20.906 -29.156 1 97.88 137 THR B C 1
ATOM 3923 O O . THR B 1 137 ? -2.629 -20.953 -27.938 1 97.88 137 THR B O 1
ATOM 3926 N N . THR B 1 138 ? -3.77 -21.219 -29.859 1 98.38 138 THR B N 1
ATOM 3927 C CA . THR B 1 138 ? -4.887 -21.922 -29.234 1 98.38 138 THR B CA 1
ATOM 3928 C C . THR B 1 138 ? -5.191 -23.219 -29.969 1 98.38 138 THR B C 1
ATOM 3930 O O . THR B 1 138 ? -4.809 -23.391 -31.125 1 98.38 138 THR B O 1
ATOM 3933 N N . MET B 1 139 ? -5.633 -24.188 -29.203 1 97.5 139 MET B N 1
ATOM 3934 C CA . MET B 1 139 ? -6.113 -25.484 -29.672 1 97.5 139 MET B CA 1
ATOM 3935 C C . MET B 1 139 ? -7.344 -25.922 -28.875 1 97.5 139 MET B C 1
ATOM 3937 O O . MET B 1 139 ? -7.621 -25.375 -27.812 1 97.5 139 MET B O 1
ATOM 3941 N N . ALA B 1 140 ? -8.047 -26.906 -29.547 1 97.62 140 ALA B N 1
ATOM 3942 C CA . ALA B 1 140 ? -9.102 -27.531 -28.75 1 97.62 140 ALA B CA 1
ATOM 3943 C C . ALA B 1 140 ? -8.516 -28.281 -27.562 1 97.62 140 ALA B C 1
ATOM 3945 O O . ALA B 1 140 ? -7.371 -28.75 -27.609 1 97.62 140 ALA B O 1
ATOM 3946 N N . ILE B 1 141 ? -9.328 -28.469 -26.531 1 98 141 ILE B N 1
ATOM 3947 C CA . ILE B 1 141 ? -8.883 -28.969 -25.234 1 98 141 ILE B CA 1
ATOM 3948 C C . ILE B 1 141 ? -8.195 -30.328 -25.438 1 98 141 ILE B C 1
ATOM 3950 O O . ILE B 1 141 ? -7.07 -30.531 -24.969 1 98 141 ILE B O 1
ATOM 3954 N N . PRO B 1 142 ? -8.789 -31.328 -26.172 1 97.94 142 PRO B N 1
ATOM 3955 C CA . PRO B 1 142 ? -8.133 -32.625 -26.312 1 97.94 142 PRO B CA 1
ATOM 3956 C C . PRO B 1 142 ? -6.77 -32.531 -27 1 97.94 142 PRO B C 1
ATOM 3958 O O . PRO B 1 142 ? -5.805 -33.156 -26.547 1 97.94 142 PRO B O 1
ATOM 3961 N N . GLN B 1 143 ? -6.699 -31.766 -28.016 1 98.19 143 GLN B N 1
ATOM 3962 C CA . GLN B 1 143 ? -5.449 -31.594 -28.75 1 98.19 143 GLN B CA 1
ATOM 3963 C C . GLN B 1 143 ? -4.402 -30.891 -27.891 1 98.19 143 GLN B C 1
ATOM 3965 O O . GLN B 1 143 ? -3.221 -31.234 -27.938 1 98.19 143 GLN B O 1
ATOM 3970 N N . ALA B 1 144 ? -4.844 -29.891 -27.172 1 98.44 144 ALA B N 1
ATOM 3971 C CA . ALA B 1 144 ? -3.936 -29.109 -26.328 1 98.44 144 ALA B CA 1
ATOM 3972 C C . ALA B 1 144 ? -3.322 -29.984 -25.234 1 98.44 144 ALA B C 1
ATOM 3974 O O . ALA B 1 144 ? -2.123 -29.891 -24.969 1 98.44 144 ALA B O 1
ATOM 3975 N N . LEU B 1 145 ? -4.137 -30.828 -24.625 1 98.25 145 LEU B N 1
ATOM 3976 C CA . LEU B 1 145 ? -3.676 -31.688 -23.547 1 98.25 145 LEU B CA 1
ATOM 3977 C C . LEU B 1 145 ? -2.676 -32.719 -24.062 1 98.25 145 LEU B C 1
ATOM 3979 O O . LEU B 1 145 ? -1.747 -33.094 -23.344 1 98.25 145 LEU B O 1
ATOM 3983 N N . GLN B 1 146 ? -2.852 -33.094 -25.281 1 97.62 146 GLN B N 1
ATOM 3984 C CA . GLN B 1 146 ? -1.924 -34.062 -25.906 1 97.62 146 GLN B CA 1
ATOM 3985 C C . GLN B 1 146 ? -0.609 -33.375 -26.266 1 97.62 146 GLN B C 1
ATOM 3987 O O . GLN B 1 146 ? 0.454 -34 -26.234 1 97.62 146 GLN B O 1
ATOM 3992 N N . TRP B 1 147 ? -0.661 -32.156 -26.547 1 98 147 TRP B N 1
ATOM 3993 C CA . TRP B 1 147 ? 0.466 -31.406 -27.078 1 98 147 TRP B CA 1
ATOM 3994 C C . TRP B 1 147 ? 1.426 -31 -25.969 1 98 147 TRP B C 1
ATOM 3996 O O . TRP B 1 147 ? 2.643 -31.156 -26.094 1 98 147 TRP B O 1
ATOM 4006 N N . GLY B 1 148 ? 0.928 -30.531 -24.891 1 97.31 148 GLY B N 1
ATOM 4007 C CA . GLY B 1 148 ? 1.731 -29.922 -23.844 1 97.31 148 GLY B CA 1
ATOM 4008 C C . GLY B 1 148 ? 2.451 -30.938 -22.969 1 97.31 148 GLY B C 1
ATOM 4009 O O . GLY B 1 148 ? 1.945 -32.031 -22.75 1 97.31 148 GLY B O 1
ATOM 4010 N N . GLU B 1 149 ? 3.564 -30.516 -22.453 1 96.75 149 GLU B N 1
ATOM 4011 C CA . GLU B 1 149 ? 4.324 -31.297 -21.484 1 96.75 149 GLU B CA 1
ATOM 4012 C C . GLU B 1 149 ? 3.926 -30.938 -20.062 1 96.75 149 GLU B C 1
ATOM 4014 O O . GLU B 1 149 ? 3.969 -31.781 -19.156 1 96.75 149 GLU B O 1
ATOM 4019 N N . MET B 1 150 ? 3.652 -29.703 -19.922 1 97.44 150 MET B N 1
ATOM 4020 C CA . MET B 1 150 ? 3.146 -29.141 -18.672 1 97.44 150 MET B CA 1
ATOM 4021 C C . MET B 1 150 ? 1.726 -28.609 -18.859 1 97.44 150 MET B C 1
ATOM 4023 O O . MET B 1 150 ? 1.492 -27.703 -19.656 1 97.44 150 MET B O 1
ATOM 4027 N N . VAL B 1 151 ? 0.847 -29.203 -18.125 1 98.69 151 VAL B N 1
ATOM 4028 C CA . VAL B 1 151 ? -0.545 -28.781 -18.203 1 98.69 151 VAL B CA 1
ATOM 4029 C C . VAL B 1 151 ? -0.927 -28.031 -16.938 1 98.69 151 VAL B C 1
ATOM 4031 O O . VAL B 1 151 ? -0.789 -28.547 -15.828 1 98.69 151 VAL B O 1
ATOM 4034 N N . ILE B 1 152 ? -1.409 -26.797 -17.094 1 98.88 152 ILE B N 1
ATOM 4035 C CA . ILE B 1 152 ? -1.813 -25.984 -15.953 1 98.88 152 ILE B CA 1
ATOM 4036 C C . ILE B 1 152 ? -3.303 -25.656 -16.062 1 98.88 152 ILE B C 1
ATOM 4038 O O . ILE B 1 152 ? -3.738 -25 -17 1 98.88 152 ILE B O 1
ATOM 4042 N N . LEU B 1 153 ? -4.016 -26.141 -15.117 1 98.69 153 LEU B N 1
ATOM 4043 C CA . LEU B 1 153 ? -5.445 -25.859 -15.039 1 98.69 153 LEU B CA 1
ATOM 4044 C C . LEU B 1 153 ? -5.695 -24.562 -14.281 1 98.69 153 LEU B C 1
ATOM 4046 O O . LEU B 1 153 ? -5.836 -24.562 -13.055 1 98.69 153 LEU B O 1
ATOM 4050 N N . ALA B 1 154 ? -5.75 -23.484 -15.008 1 98.38 154 ALA B N 1
ATOM 4051 C CA . ALA B 1 154 ? -6.039 -22.172 -14.422 1 98.38 154 ALA B CA 1
ATOM 4052 C C . ALA B 1 154 ? -7.543 -21.906 -14.398 1 98.38 154 ALA B C 1
ATOM 4054 O O . ALA B 1 154 ? -8.016 -20.953 -15.023 1 98.38 154 ALA B O 1
ATOM 4055 N N . LEU B 1 155 ? -8.25 -22.719 -13.672 1 96.62 155 LEU B N 1
ATOM 4056 C CA . LEU B 1 155 ? -9.711 -22.734 -13.578 1 96.62 155 LEU B CA 1
ATOM 4057 C C . LEU B 1 155 ? -10.164 -22.703 -12.117 1 96.62 155 LEU B C 1
ATOM 4059 O O . LEU B 1 155 ? -9.406 -23.078 -11.227 1 96.62 155 LEU B O 1
ATOM 4063 N N . PRO B 1 156 ? -11.383 -22.188 -11.898 1 93.56 156 PRO B N 1
ATOM 4064 C CA . PRO B 1 156 ? -11.945 -22.328 -10.555 1 93.56 156 PRO B CA 1
ATOM 4065 C C . PRO B 1 156 ? -12.266 -23.781 -10.203 1 93.56 156 PRO B C 1
ATOM 4067 O O . PRO B 1 156 ? -12.219 -24.656 -11.078 1 93.56 156 PRO B O 1
ATOM 4070 N N . PRO B 1 157 ? -12.523 -24.031 -8.945 1 93.19 157 PRO B N 1
ATOM 4071 C CA . PRO B 1 157 ? -12.781 -25.406 -8.516 1 93.19 157 PRO B CA 1
ATOM 4072 C C . PRO B 1 157 ? -13.836 -26.094 -9.367 1 93.19 157 PRO B C 1
ATOM 4074 O O . PRO B 1 157 ? -13.641 -27.234 -9.805 1 93.19 157 PRO B O 1
ATOM 4077 N N . GLU B 1 158 ? -14.883 -25.391 -9.648 1 92.06 158 GLU B N 1
ATOM 4078 C CA . GLU B 1 158 ? -15.945 -25.984 -10.445 1 92.06 158 GLU B CA 1
ATOM 4079 C C . GLU B 1 158 ? -15.469 -26.281 -11.867 1 92.06 158 GLU B C 1
ATOM 4081 O O . GLU B 1 158 ? -15.906 -27.266 -12.477 1 92.06 158 GLU B O 1
ATOM 4086 N N . GLY B 1 159 ? -14.617 -25.516 -12.336 1 94.56 159 GLY B N 1
ATOM 4087 C CA . GLY B 1 159 ? -14.055 -25.719 -13.664 1 94.56 159 GLY B CA 1
ATOM 4088 C C . GLY B 1 159 ? -13.117 -26.906 -13.742 1 94.56 159 GLY B C 1
ATOM 4089 O O . GLY B 1 159 ? -13.195 -27.719 -14.664 1 94.56 159 GLY B O 1
ATOM 4090 N N . VAL B 1 160 ? -12.266 -27.062 -12.766 1 95.62 160 VAL B N 1
ATOM 4091 C CA . VAL B 1 160 ? -11.281 -28.125 -12.727 1 95.62 160 VAL B CA 1
ATOM 4092 C C . VAL B 1 160 ? -11.984 -29.484 -12.672 1 95.62 160 VAL B C 1
ATOM 4094 O O . VAL B 1 160 ? -11.531 -30.453 -13.266 1 95.62 160 VAL B O 1
ATOM 4097 N N . LEU B 1 161 ? -13.164 -29.5 -12.047 1 95.06 161 LEU B N 1
ATOM 4098 C CA . LEU B 1 161 ? -13.875 -30.75 -11.828 1 95.06 161 LEU B CA 1
ATOM 4099 C C . LEU B 1 161 ? -14.969 -30.938 -12.867 1 95.06 161 LEU B C 1
ATOM 4101 O O . LEU B 1 161 ? -15.68 -31.953 -12.852 1 95.06 161 LEU B O 1
ATOM 4105 N N . SER B 1 162 ? -15.078 -30.078 -13.719 1 95.88 162 SER B N 1
ATOM 4106 C CA . SER B 1 162 ? -16.141 -30.141 -14.719 1 95.88 162 SER B CA 1
ATOM 4107 C C . SER B 1 162 ? -15.898 -31.281 -15.711 1 95.88 162 SER B C 1
ATOM 4109 O O . SER B 1 162 ? -14.75 -31.609 -16 1 95.88 162 SER B O 1
ATOM 4111 N N . ASP B 1 163 ? -16.938 -31.719 -16.312 1 95.38 163 ASP B N 1
ATOM 4112 C CA . ASP B 1 163 ? -16.859 -32.75 -17.344 1 95.38 163 ASP B CA 1
ATOM 4113 C C . ASP B 1 163 ? -16.094 -32.25 -18.562 1 95.38 163 ASP B C 1
ATOM 4115 O O . ASP B 1 163 ? -15.453 -33.062 -19.266 1 95.38 163 ASP B O 1
ATOM 4119 N N . GLY B 1 164 ? -16.188 -31.047 -18.734 1 94.25 164 GLY B N 1
ATOM 4120 C CA . GLY B 1 164 ? -15.523 -30.422 -19.875 1 94.25 164 GLY B CA 1
ATOM 4121 C C . GLY B 1 164 ? -14.008 -30.547 -19.828 1 94.25 164 GLY B C 1
ATOM 4122 O O . GLY B 1 164 ? -13.336 -30.406 -20.844 1 94.25 164 GLY B O 1
ATOM 4123 N N . ILE B 1 165 ? -13.516 -30.828 -18.656 1 94.88 165 ILE B N 1
ATOM 4124 C CA . ILE B 1 165 ? -12.078 -30.969 -18.5 1 94.88 165 ILE B CA 1
ATOM 4125 C C . ILE B 1 165 ? -11.734 -32.406 -18.125 1 94.88 165 ILE B C 1
ATOM 4127 O O . ILE B 1 165 ? -10.883 -33.031 -18.75 1 94.88 165 ILE B O 1
ATOM 4131 N N . THR B 1 166 ? -12.461 -33 -17.188 1 96.19 166 THR B N 1
ATOM 4132 C CA . THR B 1 166 ? -12.117 -34.281 -16.578 1 96.19 166 THR B CA 1
ATOM 4133 C C . THR B 1 166 ? -12.164 -35.406 -17.609 1 96.19 166 THR B C 1
ATOM 4135 O O . THR B 1 166 ? -11.375 -36.344 -17.547 1 96.19 166 THR B O 1
ATOM 4138 N N . ARG B 1 167 ? -13.023 -35.312 -18.562 1 96.38 167 ARG B N 1
ATOM 4139 C CA . ARG B 1 167 ? -13.188 -36.375 -19.547 1 96.38 167 ARG B CA 1
ATOM 4140 C C . ARG B 1 167 ? -11.961 -36.469 -20.453 1 96.38 167 ARG B C 1
ATOM 4142 O O . ARG B 1 167 ? -11.75 -37.5 -21.109 1 96.38 167 ARG B O 1
ATOM 4149 N N . PHE B 1 168 ? -11.141 -35.438 -20.453 1 97.25 168 PHE B N 1
ATOM 4150 C CA . PHE B 1 168 ? -10.023 -35.438 -21.391 1 97.25 168 PHE B CA 1
ATOM 4151 C C . PHE B 1 168 ? -8.703 -35.625 -20.656 1 97.25 168 PHE B C 1
ATOM 4153 O O . PHE B 1 168 ? -7.648 -35.719 -21.281 1 97.25 168 PHE B O 1
ATOM 4160 N N . LEU B 1 169 ? -8.633 -35.75 -19.359 1 97.25 169 LEU B N 1
ATOM 4161 C CA . LEU B 1 169 ? -7.406 -35.75 -18.562 1 97.25 169 LEU B CA 1
ATOM 4162 C C . LEU B 1 169 ? -6.559 -36.969 -18.859 1 97.25 169 LEU B C 1
ATOM 4164 O O . LEU B 1 169 ? -5.348 -36.969 -18.625 1 97.25 169 LEU B O 1
ATOM 4168 N N . HIS B 1 170 ? -7.199 -38.031 -19.375 1 96.88 170 HIS B N 1
ATOM 4169 C CA . HIS B 1 170 ? -6.457 -39.219 -19.75 1 96.88 170 HIS B CA 1
ATOM 4170 C C . HIS B 1 170 ? -5.488 -38.906 -20.891 1 96.88 170 HIS B C 1
ATOM 4172 O O . HIS B 1 170 ? -4.496 -39.625 -21.078 1 96.88 170 HIS B O 1
ATOM 4178 N N . LEU B 1 171 ? -5.684 -37.906 -21.656 1 98 171 LEU B N 1
ATOM 4179 C CA . LEU B 1 171 ? -4.832 -37.5 -22.766 1 98 171 LEU B CA 1
ATOM 4180 C C . LEU B 1 171 ? -3.527 -36.906 -22.266 1 98 171 LEU B C 1
ATOM 4182 O O . LEU B 1 171 ? -2.582 -36.719 -23.047 1 98 171 LEU B O 1
ATOM 4186 N N . ALA B 1 172 ? -3.439 -36.625 -20.969 1 97.56 172 ALA B N 1
ATOM 4187 C CA . ALA B 1 172 ? -2.24 -36.062 -20.359 1 97.56 172 ALA B CA 1
ATOM 4188 C C . ALA B 1 172 ? -1.414 -37.125 -19.656 1 97.56 172 ALA B C 1
ATOM 4190 O O . ALA B 1 172 ? -0.582 -36.812 -18.797 1 97.56 172 ALA B O 1
ATOM 4191 N N . GLU B 1 173 ? -1.62 -38.312 -19.969 1 97.62 173 GLU B N 1
ATOM 4192 C CA . GLU B 1 173 ? -0.89 -39.438 -19.359 1 97.62 173 GLU B CA 1
ATOM 4193 C C . GLU B 1 173 ? 0.617 -39.188 -19.422 1 97.62 173 GLU B C 1
ATOM 4195 O O . GLU B 1 173 ? 1.145 -38.844 -20.484 1 97.62 173 GLU B O 1
ATOM 4200 N N . GLY B 1 174 ? 1.237 -39.344 -18.297 1 97 174 GLY B N 1
ATOM 4201 C CA . GLY B 1 174 ? 2.686 -39.25 -18.219 1 97 174 GLY B CA 1
ATOM 4202 C C . GLY B 1 174 ? 3.18 -37.812 -18.094 1 97 174 GLY B C 1
ATOM 4203 O O . GLY B 1 174 ? 4.34 -37.562 -17.75 1 97 174 GLY B O 1
ATOM 4204 N N . LYS B 1 175 ? 2.295 -36.875 -18.281 1 97.88 175 LYS B N 1
ATOM 4205 C CA . LYS B 1 175 ? 2.674 -35.469 -18.266 1 97.88 175 LYS B CA 1
ATOM 4206 C C . LYS B 1 175 ? 2.418 -34.844 -16.906 1 97.88 175 LYS B C 1
ATOM 4208 O O . LYS B 1 175 ? 1.737 -35.438 -16.062 1 97.88 175 LYS B O 1
ATOM 4213 N N . VAL B 1 176 ? 3.021 -33.75 -16.672 1 98.44 176 VAL B N 1
ATOM 4214 C CA . VAL B 1 176 ? 2.771 -33 -15.43 1 98.44 176 VAL B CA 1
ATOM 4215 C C . VAL B 1 176 ? 1.475 -32.219 -15.562 1 98.44 176 VAL B C 1
ATOM 4217 O O . VAL B 1 176 ? 1.272 -31.484 -16.547 1 98.44 176 VAL B O 1
ATOM 4220 N N . VAL B 1 177 ? 0.572 -32.375 -14.648 1 98.62 177 VAL B N 1
ATOM 4221 C CA . VAL B 1 177 ? -0.659 -31.609 -14.562 1 98.62 177 VAL B CA 1
ATOM 4222 C C . VAL B 1 177 ? -0.712 -30.859 -13.234 1 98.62 177 VAL B C 1
ATOM 4224 O O . VAL B 1 177 ? -0.479 -31.438 -12.172 1 98.62 177 VAL B O 1
ATOM 4227 N N . MET B 1 178 ? -0.984 -29.5 -13.328 1 98.69 178 MET B N 1
ATOM 4228 C CA . MET B 1 178 ? -1.014 -28.656 -12.141 1 98.69 178 MET B CA 1
ATOM 4229 C C . MET B 1 178 ? -2.33 -27.891 -12.047 1 98.69 178 MET B C 1
ATOM 4231 O O . MET B 1 178 ? -2.877 -27.469 -13.07 1 98.69 178 MET B O 1
ATOM 4235 N N . ASP B 1 179 ? -2.883 -27.734 -10.883 1 98.31 179 ASP B N 1
ATOM 4236 C CA . ASP B 1 179 ? -3.895 -26.719 -10.625 1 98.31 179 ASP B CA 1
ATOM 4237 C C . ASP B 1 179 ? -3.271 -25.469 -9.984 1 98.31 179 ASP B C 1
ATOM 4239 O O . ASP B 1 179 ? -2.092 -25.469 -9.633 1 98.31 179 ASP B O 1
ATOM 4243 N N . ILE B 1 180 ? -4.078 -24.391 -9.914 1 98.12 180 ILE B N 1
ATOM 4244 C CA . ILE B 1 180 ? -3.588 -23.188 -9.234 1 98.12 180 ILE B CA 1
ATOM 4245 C C . ILE B 1 180 ? -4.594 -22.75 -8.18 1 98.12 180 ILE B C 1
ATOM 4247 O O . ILE B 1 180 ? -4.723 -21.562 -7.895 1 98.12 180 ILE B O 1
ATOM 4251 N N . LEU B 1 181 ? -5.391 -23.688 -7.66 1 96.44 181 LEU B N 1
ATOM 4252 C CA . LEU B 1 181 ? -6.477 -23.406 -6.73 1 96.44 181 LEU B CA 1
ATOM 4253 C C . LEU B 1 181 ? -5.934 -22.828 -5.422 1 96.44 181 LEU B C 1
ATOM 4255 O O . LEU B 1 181 ? -4.879 -23.266 -4.945 1 96.44 181 LEU B O 1
ATOM 4259 N N . SER B 1 182 ? -6.703 -21.953 -4.801 1 94.69 182 SER B N 1
ATOM 4260 C CA . SER B 1 182 ? -6.297 -21.312 -3.561 1 94.69 182 SER B CA 1
ATOM 4261 C C . SER B 1 182 ? -6.633 -22.172 -2.35 1 94.69 182 SER B C 1
ATOM 4263 O O . SER B 1 182 ? -6.043 -22.016 -1.28 1 94.69 182 SER B O 1
ATOM 4265 N N . SER B 1 183 ? -7.613 -22.984 -2.455 1 92.62 183 SER B N 1
ATOM 4266 C CA . SER B 1 183 ? -7.977 -23.938 -1.416 1 92.62 183 SER B CA 1
ATOM 4267 C C . SER B 1 183 ? -7.715 -25.359 -1.865 1 92.62 183 SER B C 1
ATOM 4269 O O . SER B 1 183 ? -8.039 -25.734 -2.996 1 92.62 183 SER B O 1
ATOM 4271 N N . LYS B 1 184 ? -7.125 -26.172 -1.023 1 94.81 184 LYS B N 1
ATOM 4272 C CA . LYS B 1 184 ? -6.621 -27.484 -1.439 1 94.81 184 LYS B CA 1
ATOM 4273 C C . LYS B 1 184 ? -7.391 -28.609 -0.761 1 94.81 184 LYS B C 1
ATOM 4275 O O . LYS B 1 184 ? -7.551 -29.688 -1.333 1 94.81 184 LYS B O 1
ATOM 4280 N N . ALA B 1 185 ? -7.801 -28.5 0.466 1 88.19 185 ALA B N 1
ATOM 4281 C CA . ALA B 1 185 ? -8.211 -29.594 1.353 1 88.19 185 ALA B CA 1
ATOM 4282 C C . ALA B 1 185 ? -9.211 -30.5 0.668 1 88.19 185 ALA B C 1
ATOM 4284 O O . ALA B 1 185 ? -8.984 -31.719 0.548 1 88.19 185 ALA B O 1
ATOM 4285 N N . LYS B 1 186 ? -10.297 -30.031 0.152 1 86.25 186 LYS B N 1
ATOM 4286 C CA . LYS B 1 186 ? -11.305 -30.906 -0.438 1 86.25 186 LYS B CA 1
ATOM 4287 C C . LYS B 1 186 ? -10.953 -31.266 -1.878 1 86.25 186 LYS B C 1
ATOM 4289 O O . LYS B 1 186 ? -11.289 -32.344 -2.352 1 86.25 186 LYS B O 1
ATOM 4294 N N . LEU B 1 187 ? -10.156 -30.578 -2.451 1 94.12 187 LEU B N 1
ATOM 4295 C CA . LEU B 1 187 ? -9.938 -30.703 -3.889 1 94.12 187 LEU B CA 1
ATOM 4296 C C . LEU B 1 187 ? -8.672 -31.5 -4.184 1 94.12 187 LEU B C 1
ATOM 4298 O O . LEU B 1 187 ? -8.609 -32.219 -5.168 1 94.12 187 LEU B O 1
ATOM 4302 N N . PHE B 1 188 ? -7.711 -31.422 -3.318 1 97.38 188 PHE B N 1
ATOM 4303 C CA . PHE B 1 188 ? -6.418 -32.062 -3.539 1 97.38 188 PHE B CA 1
ATOM 4304 C C . PHE B 1 188 ? -6.574 -33.562 -3.674 1 97.38 188 PHE B C 1
ATOM 4306 O O . PHE B 1 188 ? -6.047 -34.188 -4.609 1 97.38 188 PHE B O 1
ATOM 4313 N N . LYS B 1 189 ? -7.289 -34.125 -2.754 1 95.62 189 LYS B N 1
ATOM 4314 C CA . LYS B 1 189 ? -7.465 -35.594 -2.758 1 95.62 189 LYS B CA 1
ATOM 4315 C C . LYS B 1 189 ? -8.195 -36.031 -4.02 1 95.62 189 LYS B C 1
ATOM 4317 O O . LYS B 1 189 ? -7.816 -37.062 -4.621 1 95.62 189 LYS B O 1
ATOM 4322 N N . LYS B 1 190 ? -9.195 -35.344 -4.324 1 95.75 190 LYS B N 1
ATOM 4323 C CA . LYS B 1 190 ? -9.953 -35.656 -5.527 1 95.75 190 LYS B CA 1
ATOM 4324 C C . LYS B 1 190 ? -9.07 -35.594 -6.77 1 95.75 190 LYS B C 1
ATOM 4326 O O . LYS B 1 190 ? -9.109 -36.469 -7.621 1 95.75 190 LYS B O 1
ATOM 4331 N N . LEU B 1 191 ? -8.273 -34.625 -6.863 1 97.19 191 LEU B N 1
ATOM 4332 C CA . LEU B 1 191 ? -7.406 -34.406 -8.016 1 97.19 191 LEU B CA 1
ATOM 4333 C C . LEU B 1 191 ? -6.285 -35.438 -8.047 1 97.19 191 LEU B C 1
ATOM 4335 O O . LEU B 1 191 ? -5.887 -35.906 -9.117 1 97.19 191 LEU B O 1
ATOM 4339 N N . GLU B 1 192 ? -5.809 -35.781 -6.879 1 97.5 192 GLU B N 1
ATOM 4340 C CA . GLU B 1 192 ? -4.801 -36.812 -6.777 1 97.5 192 GLU B CA 1
ATOM 4341 C C . GLU B 1 192 ? -5.352 -38.156 -7.27 1 97.5 192 GLU B C 1
ATOM 4343 O O . GLU B 1 192 ? -4.684 -38.875 -8.023 1 97.5 192 GLU B O 1
ATOM 4348 N N . GLU B 1 193 ? -6.605 -38.469 -6.844 1 97.12 193 GLU B N 1
ATOM 4349 C CA . GLU B 1 193 ? -7.242 -39.688 -7.285 1 97.12 193 GLU B CA 1
ATOM 4350 C C . GLU B 1 193 ? -7.422 -39.719 -8.797 1 97.12 193 GLU B C 1
ATOM 4352 O O . GLU B 1 193 ? -7.188 -40.75 -9.445 1 97.12 193 GLU B O 1
ATOM 4357 N N . MET B 1 194 ? -7.797 -38.625 -9.297 1 97.25 194 MET B N 1
ATOM 4358 C CA . MET B 1 194 ? -7.961 -38.5 -10.742 1 97.25 194 MET B CA 1
ATOM 4359 C C . MET B 1 194 ? -6.633 -38.719 -11.461 1 97.25 194 MET B C 1
ATOM 4361 O O . MET B 1 194 ? -6.598 -39.312 -12.547 1 97.25 194 MET B O 1
ATOM 4365 N N . SER B 1 195 ? -5.594 -38.281 -10.875 1 98.25 195 SER B N 1
ATOM 4366 C CA . SER B 1 195 ? -4.277 -38.438 -11.484 1 98.25 195 SER B CA 1
ATOM 4367 C C . SER B 1 195 ? -3.865 -39.906 -11.516 1 98.25 195 SER B C 1
ATOM 4369 O O . SER B 1 195 ? -3.223 -40.344 -12.469 1 98.25 195 SER B O 1
ATOM 4371 N N . LYS B 1 196 ? -4.23 -40.656 -10.492 1 97.88 196 LYS B N 1
ATOM 4372 C CA . LYS B 1 196 ? -3.973 -42.094 -10.477 1 97.88 196 LYS B CA 1
ATOM 4373 C C . LYS B 1 196 ? -4.738 -42.812 -11.586 1 97.88 196 LYS B C 1
ATOM 4375 O O . LYS B 1 196 ? -4.184 -43.656 -12.281 1 97.88 196 LYS B O 1
ATOM 4380 N N . GLU B 1 197 ? -5.953 -42.375 -11.719 1 97.56 197 GLU B N 1
ATOM 4381 C CA . GLU B 1 197 ? -6.844 -43 -12.688 1 97.56 197 GLU B CA 1
ATOM 4382 C C . GLU B 1 197 ? -6.402 -42.719 -14.117 1 97.56 197 GLU B C 1
ATOM 4384 O O . GLU B 1 197 ? -6.516 -43.562 -14.992 1 97.56 197 GLU B O 1
ATOM 4389 N N . ASN B 1 198 ? -5.891 -41.562 -14.328 1 97.62 198 ASN B N 1
ATOM 4390 C CA . ASN B 1 198 ? -5.613 -41.125 -15.688 1 97.62 198 ASN B CA 1
ATOM 4391 C C . ASN B 1 198 ? -4.125 -41.219 -16.016 1 97.62 198 ASN B C 1
ATOM 4393 O O . ASN B 1 198 ? -3.729 -41.062 -17.172 1 97.62 198 ASN B O 1
ATOM 4397 N N . GLY B 1 199 ? -3.244 -41.375 -15.039 1 97.56 199 GLY B N 1
ATOM 4398 C CA . GLY B 1 199 ? -1.844 -41.688 -15.25 1 97.56 199 GLY B CA 1
ATOM 4399 C C . GLY B 1 199 ? -0.961 -40.469 -15.438 1 97.56 199 GLY B C 1
ATOM 4400 O O . GLY B 1 199 ? 0.146 -40.594 -15.969 1 97.56 199 GLY B O 1
ATOM 4401 N N . TYR B 1 200 ? -1.436 -39.312 -15.117 1 97.81 200 TYR B N 1
ATOM 4402 C CA . TYR B 1 200 ? -0.587 -38.125 -15.211 1 97.81 200 TYR B CA 1
ATOM 4403 C C . TYR B 1 200 ? 0.066 -37.812 -13.875 1 97.81 200 TYR B C 1
ATOM 4405 O O . TYR B 1 200 ? -0.29 -38.406 -12.852 1 97.81 200 TYR B O 1
ATOM 4413 N N . ARG B 1 201 ? 1.099 -37 -13.891 1 98.44 201 ARG B N 1
ATOM 4414 C CA . ARG B 1 201 ? 1.836 -36.562 -12.711 1 98.44 201 ARG B CA 1
ATOM 4415 C C . ARG B 1 201 ? 1.251 -35.281 -12.148 1 98.44 201 ARG B C 1
ATOM 4417 O O . ARG B 1 201 ? 1.376 -34.219 -12.766 1 98.44 201 ARG B O 1
ATOM 4424 N N . PHE B 1 202 ? 0.657 -35.438 -10.984 1 98.56 202 PHE B N 1
ATOM 4425 C CA . PHE B 1 202 ? -0.096 -34.312 -10.445 1 98.56 202 PHE B CA 1
ATOM 4426 C C . PHE B 1 202 ? 0.707 -33.562 -9.375 1 98.56 202 PHE B C 1
ATOM 4428 O O . PHE B 1 202 ? 1.232 -34.219 -8.453 1 98.56 202 PHE B O 1
ATOM 4435 N N . VAL B 1 203 ? 0.892 -32.281 -9.492 1 98.69 203 VAL B N 1
ATOM 4436 C CA . VAL B 1 203 ? 1.401 -31.375 -8.469 1 98.69 203 VAL B CA 1
ATOM 4437 C C . VAL B 1 203 ? 0.43 -30.203 -8.273 1 98.69 203 VAL B C 1
ATOM 4439 O O . VAL B 1 203 ? 0.123 -29.484 -9.227 1 98.69 203 VAL B O 1
ATOM 4442 N N . SER B 1 204 ? -0.123 -30.062 -7.082 1 98.75 204 SER B N 1
ATOM 4443 C CA . SER B 1 204 ? -0.984 -28.922 -6.816 1 98.75 204 SER B CA 1
ATOM 4444 C C . SER B 1 204 ? -0.163 -27.656 -6.578 1 98.75 204 SER B C 1
ATOM 4446 O O . SER B 1 204 ? 0.843 -27.688 -5.863 1 98.75 204 SER B O 1
ATOM 4448 N N . THR B 1 205 ? -0.543 -26.547 -7.211 1 98.69 205 THR B N 1
ATOM 4449 C CA . THR B 1 205 ? 0.197 -25.297 -7.055 1 98.69 205 THR B CA 1
ATOM 4450 C C . THR B 1 205 ? -0.732 -24.172 -6.625 1 98.69 205 THR B C 1
ATOM 4452 O O . THR B 1 205 ? -1.951 -24.266 -6.781 1 98.69 205 THR B O 1
ATOM 4455 N N . HIS B 1 206 ? -0.202 -23.172 -5.988 1 98.5 206 HIS B N 1
ATOM 4456 C CA . HIS B 1 206 ? -0.932 -21.984 -5.566 1 98.5 206 HIS B CA 1
ATOM 4457 C C . HIS B 1 206 ? -0.075 -20.719 -5.715 1 98.5 206 HIS B C 1
ATOM 4459 O O . HIS B 1 206 ? 0.705 -20.391 -4.82 1 98.5 206 HIS B O 1
ATOM 4465 N N . PRO B 1 207 ? -0.289 -20 -6.84 1 98 207 PRO B N 1
ATOM 4466 C CA . PRO B 1 207 ? 0.36 -18.688 -6.902 1 98 207 PRO B CA 1
ATOM 4467 C C . PRO B 1 207 ? -0.068 -17.75 -5.766 1 98 207 PRO B C 1
ATOM 4469 O O . PRO B 1 207 ? -1.265 -17.594 -5.512 1 98 207 PRO B O 1
ATOM 4472 N N . LEU B 1 208 ? 0.867 -17.203 -5.117 1 97.56 208 LEU B N 1
ATOM 4473 C CA . LEU B 1 208 ? 0.555 -16.328 -3.994 1 97.56 208 LEU B CA 1
ATOM 4474 C C . LEU B 1 208 ? 0.57 -14.859 -4.422 1 97.56 208 LEU B C 1
ATOM 4476 O O . LEU B 1 208 ? 1.103 -14.008 -3.709 1 97.56 208 LEU B O 1
ATOM 4480 N N . PHE B 1 209 ? 0.067 -14.594 -5.566 1 93.44 209 PHE B N 1
ATOM 4481 C CA . PHE B 1 209 ? -0.103 -13.266 -6.148 1 93.44 209 PHE B CA 1
ATOM 4482 C C . PHE B 1 209 ? -1.397 -13.188 -6.949 1 93.44 209 PHE B C 1
ATOM 4484 O O . PHE B 1 209 ? -1.97 -14.211 -7.316 1 93.44 209 PHE B O 1
ATOM 4491 N N . GLY B 1 210 ? -1.894 -11.977 -7.141 1 91.19 210 GLY B N 1
ATOM 4492 C CA . GLY B 1 210 ? -3.107 -11.75 -7.906 1 91.19 210 GLY B CA 1
ATOM 4493 C C . GLY B 1 210 ? -2.861 -11.648 -9.398 1 91.19 210 GLY B C 1
ATOM 4494 O O . GLY B 1 210 ? -1.774 -11.977 -9.883 1 91.19 210 GLY B O 1
ATOM 4495 N N . PRO B 1 211 ? -3.91 -11.266 -10.086 1 92.94 211 PRO B N 1
ATOM 4496 C CA . PRO B 1 211 ? -3.891 -11.297 -11.547 1 92.94 211 PRO B CA 1
ATOM 4497 C C . PRO B 1 211 ? -3.293 -10.031 -12.156 1 92.94 211 PRO B C 1
ATOM 4499 O O . PRO B 1 211 ? -3.99 -9.289 -12.859 1 92.94 211 PRO B O 1
ATOM 4502 N N . TYR B 1 212 ? -2.078 -9.812 -11.961 1 87 212 TYR B N 1
ATOM 4503 C CA . TYR B 1 212 ? -1.372 -8.734 -12.656 1 87 212 TYR B CA 1
ATOM 4504 C C . TYR B 1 212 ? -0.232 -9.297 -13.5 1 87 212 TYR B C 1
ATOM 4506 O O . TYR B 1 212 ? 0.129 -10.469 -13.375 1 87 212 TYR B O 1
ATOM 4514 N N . LEU B 1 213 ? 0.27 -8.508 -14.391 1 88.31 213 LEU B N 1
ATOM 4515 C CA . LEU B 1 213 ? 1.233 -9 -15.367 1 88.31 213 LEU B CA 1
ATOM 4516 C C . LEU B 1 213 ? 2.635 -9.055 -14.773 1 88.31 213 LEU B C 1
ATOM 4518 O O . LEU B 1 213 ? 3.004 -8.211 -13.953 1 88.31 213 LEU B O 1
ATOM 4522 N N . TYR B 1 214 ? 3.348 -10.141 -15.117 1 88.81 214 TYR B N 1
ATOM 4523 C CA . TYR B 1 214 ? 4.77 -10.336 -14.859 1 88.81 214 TYR B CA 1
ATOM 4524 C C . TYR B 1 214 ? 5.059 -10.336 -13.359 1 88.81 214 TYR B C 1
ATOM 4526 O O . TYR B 1 214 ? 5.906 -9.586 -12.883 1 88.81 214 TYR B O 1
ATOM 4534 N N . PRO B 1 215 ? 4.488 -11.211 -12.664 1 91.06 215 PRO B N 1
ATOM 4535 C CA . PRO B 1 215 ? 4.711 -11.297 -11.219 1 91.06 215 PRO B CA 1
ATOM 4536 C C . PRO B 1 215 ? 6.051 -11.938 -10.859 1 91.06 215 PRO B C 1
ATOM 4538 O O . PRO B 1 215 ? 6.105 -12.828 -10.008 1 91.06 215 PRO B O 1
ATOM 4541 N N . VAL B 1 216 ? 7.062 -11.461 -11.438 1 88.62 216 VAL B N 1
ATOM 4542 C CA . VAL B 1 216 ? 8.406 -11.984 -11.211 1 88.62 216 VAL B CA 1
ATOM 4543 C C . VAL B 1 216 ? 8.812 -11.742 -9.758 1 88.62 216 VAL B C 1
ATOM 4545 O O . VAL B 1 216 ? 8.578 -10.664 -9.219 1 88.62 216 VAL B O 1
ATOM 4548 N N . GLY B 1 217 ? 9.375 -12.812 -9.148 1 86.56 217 GLY B N 1
ATOM 4549 C CA . GLY B 1 217 ? 9.82 -12.711 -7.77 1 86.56 217 GLY B CA 1
ATOM 4550 C C . GLY B 1 217 ? 8.781 -13.18 -6.77 1 86.56 217 GLY B C 1
ATOM 4551 O O . GLY B 1 217 ? 9.109 -13.445 -5.609 1 86.56 217 GLY B O 1
ATOM 4552 N N . GLU B 1 218 ? 7.559 -13.312 -7.191 1 91.75 218 GLU B N 1
ATOM 4553 C CA . GLU B 1 218 ? 6.492 -13.734 -6.289 1 91.75 218 GLU B CA 1
ATOM 4554 C C . GLU B 1 218 ? 6.578 -15.227 -5.996 1 91.75 218 GLU B C 1
ATOM 4556 O O . GLU B 1 218 ? 7.355 -15.945 -6.629 1 91.75 218 GLU B O 1
ATOM 4561 N N . LYS B 1 219 ? 5.824 -15.609 -5.066 1 94.81 219 LYS B N 1
ATOM 4562 C CA . LYS B 1 219 ? 5.922 -16.984 -4.578 1 94.81 219 LYS B CA 1
ATOM 4563 C C . LYS B 1 219 ? 4.824 -17.859 -5.176 1 94.81 219 LYS B C 1
ATOM 4565 O O . LYS B 1 219 ? 3.727 -17.375 -5.465 1 94.81 219 LYS B O 1
ATOM 4570 N N . ILE B 1 220 ? 5.133 -19.125 -5.344 1 97.81 220 ILE B N 1
ATOM 4571 C CA . ILE B 1 220 ? 4.172 -20.156 -5.703 1 97.81 220 ILE B CA 1
ATOM 4572 C C . ILE B 1 220 ? 4.379 -21.391 -4.824 1 97.81 220 ILE B C 1
ATOM 4574 O O . ILE B 1 220 ? 5.516 -21.812 -4.598 1 97.81 220 ILE B O 1
ATOM 4578 N N . VAL B 1 221 ? 3.305 -21.891 -4.27 1 98.38 221 VAL B N 1
ATOM 4579 C CA . VAL B 1 221 ? 3.365 -23.078 -3.412 1 98.38 221 VAL B CA 1
ATOM 4580 C C . VAL B 1 221 ? 3.203 -24.344 -4.254 1 98.38 221 VAL B C 1
ATOM 4582 O O . VAL B 1 221 ? 2.359 -24.391 -5.152 1 98.38 221 VAL B O 1
ATOM 4585 N N . LEU B 1 222 ? 4.043 -25.297 -4.016 1 98.69 222 LEU B N 1
ATOM 4586 C CA . LEU B 1 222 ? 3.951 -26.625 -4.637 1 98.69 222 LEU B CA 1
ATOM 4587 C C . LEU B 1 222 ? 3.598 -27.688 -3.607 1 98.69 222 LEU B C 1
ATOM 4589 O O . LEU B 1 222 ? 4.258 -27.797 -2.572 1 98.69 222 LEU B O 1
ATOM 4593 N N . ILE B 1 223 ? 2.584 -28.438 -3.848 1 98.62 223 ILE B N 1
ATOM 4594 C CA . ILE B 1 223 ? 2.172 -29.562 -3.012 1 98.62 223 ILE B CA 1
ATOM 4595 C C . ILE B 1 223 ? 2.23 -30.844 -3.82 1 98.62 223 ILE B C 1
ATOM 4597 O O . ILE B 1 223 ? 1.354 -31.109 -4.648 1 98.62 223 ILE B O 1
ATOM 4601 N N . PRO B 1 224 ? 3.207 -31.656 -3.576 1 98.5 224 PRO B N 1
ATOM 4602 C CA . PRO B 1 224 ? 3.322 -32.906 -4.316 1 98.5 224 PRO B CA 1
ATOM 4603 C C . PRO B 1 224 ? 2.215 -33.906 -3.971 1 98.5 224 PRO B C 1
ATOM 4605 O O . PRO B 1 224 ? 1.7 -33.906 -2.85 1 98.5 224 PRO B O 1
ATOM 4608 N N . SER B 1 225 ? 1.834 -34.688 -4.934 1 98.06 225 SER B N 1
ATOM 4609 C CA . SER B 1 225 ? 0.907 -35.781 -4.758 1 98.06 225 SER B CA 1
ATOM 4610 C C . SER B 1 225 ? 1.633 -37.125 -4.82 1 98.06 225 SER B C 1
ATOM 4612 O O . SER B 1 225 ? 2.852 -37.188 -5 1 98.06 225 SER B O 1
ATOM 4614 N N . GLU B 1 226 ? 0.866 -38.156 -4.688 1 96.81 226 GLU B N 1
ATOM 4615 C CA . GLU B 1 226 ? 1.429 -39.5 -4.785 1 96.81 226 GLU B CA 1
ATOM 4616 C C . GLU B 1 226 ? 1.913 -39.812 -6.203 1 96.81 226 GLU B C 1
ATOM 4618 O O . GLU B 1 226 ? 2.752 -40.688 -6.406 1 96.81 226 GLU B O 1
ATOM 4623 N N . THR B 1 227 ? 1.411 -39.062 -7.152 1 97.44 227 THR B N 1
ATOM 4624 C CA . THR B 1 227 ? 1.722 -39.344 -8.547 1 97.44 227 THR B CA 1
ATOM 4625 C C . THR B 1 227 ? 2.742 -38.344 -9.094 1 97.44 227 THR B C 1
ATOM 4627 O O . THR B 1 227 ? 3.129 -38.438 -10.258 1 97.44 227 THR B O 1
ATOM 4630 N N . SER B 1 228 ? 3.225 -37.375 -8.289 1 96.38 228 SER B N 1
ATOM 4631 C CA . SER B 1 228 ? 4.051 -36.281 -8.766 1 96.38 228 SER B CA 1
ATOM 4632 C C . SER B 1 228 ? 5.352 -36.812 -9.383 1 96.38 228 SER B C 1
ATOM 4634 O O . SER B 1 228 ? 5.855 -36.219 -10.352 1 96.38 228 SER B O 1
ATOM 4636 N N . LYS B 1 229 ? 5.957 -37.906 -8.945 1 90.12 229 LYS B N 1
ATOM 4637 C CA . LYS B 1 229 ? 7.246 -38.5 -9.273 1 90.12 229 LYS B CA 1
ATOM 4638 C C . LYS B 1 229 ? 8.398 -37.594 -8.898 1 90.12 229 LYS B C 1
ATOM 4640 O O . LYS B 1 229 ? 9.297 -37.969 -8.148 1 90.12 229 LYS B O 1
ATOM 4645 N N . SER B 1 230 ? 8.461 -36.312 -9.398 1 90.88 230 SER B N 1
ATOM 4646 C CA . SER B 1 230 ? 9.523 -35.375 -9.102 1 90.88 230 SER B CA 1
ATOM 4647 C C . SER B 1 230 ? 8.969 -33.969 -8.969 1 90.88 230 SER B C 1
ATOM 4649 O O . SER B 1 230 ? 8.82 -33.25 -9.969 1 90.88 230 SER B O 1
ATOM 4651 N N . VAL B 1 231 ? 8.867 -33.531 -7.797 1 96.69 231 VAL B N 1
ATOM 4652 C CA . VAL B 1 231 ? 8.398 -32.156 -7.555 1 96.69 231 VAL B CA 1
ATOM 4653 C C . VAL B 1 231 ? 9.5 -31.172 -7.926 1 96.69 231 VAL B C 1
ATOM 4655 O O . VAL B 1 231 ? 9.219 -30.016 -8.25 1 96.69 231 VAL B O 1
ATOM 4658 N N . GLU B 1 232 ? 10.727 -31.609 -7.98 1 95.56 232 GLU B N 1
ATOM 4659 C CA . GLU B 1 232 ? 11.883 -30.781 -8.297 1 95.56 232 GLU B CA 1
ATOM 4660 C C . GLU B 1 232 ? 11.805 -30.25 -9.727 1 95.56 232 GLU B C 1
ATOM 4662 O O . GLU B 1 232 ? 12.211 -29.125 -10 1 95.56 232 GLU B O 1
ATOM 4667 N N . GLU B 1 233 ? 11.375 -31.141 -10.586 1 94.62 233 GLU B N 1
ATOM 4668 C CA . GLU B 1 233 ? 11.203 -30.703 -11.977 1 94.62 233 GLU B CA 1
ATOM 4669 C C . GLU B 1 233 ? 10.227 -29.547 -12.07 1 94.62 233 GLU B C 1
ATOM 4671 O O . GLU B 1 233 ? 10.469 -28.578 -12.797 1 94.62 233 GLU B O 1
ATOM 4676 N N . VAL B 1 234 ? 9.148 -29.672 -11.336 1 97.44 234 VAL B N 1
ATOM 4677 C CA . VAL B 1 234 ? 8.117 -28.641 -11.336 1 97.44 234 VAL B CA 1
ATOM 4678 C C . VAL B 1 234 ? 8.656 -27.375 -10.656 1 97.44 234 VAL B C 1
ATOM 4680 O O . VAL B 1 234 ? 8.406 -26.266 -11.125 1 97.44 234 VAL B O 1
ATOM 4683 N N . ALA B 1 235 ? 9.406 -27.562 -9.594 1 96.75 235 ALA B N 1
ATOM 4684 C CA . ALA B 1 235 ? 10.031 -26.438 -8.898 1 96.75 235 ALA B CA 1
ATOM 4685 C C . ALA B 1 235 ? 10.984 -25.672 -9.82 1 96.75 235 ALA B C 1
ATOM 4687 O O . ALA B 1 235 ? 10.961 -24.453 -9.867 1 96.75 235 ALA B O 1
ATOM 4688 N N . LYS B 1 236 ? 11.773 -26.391 -10.516 1 93.44 236 LYS B N 1
ATOM 4689 C CA . LYS B 1 236 ? 12.719 -25.781 -11.445 1 93.44 236 LYS B CA 1
ATOM 4690 C C . LYS B 1 236 ? 11.992 -25.016 -12.555 1 93.44 236 LYS B C 1
ATOM 4692 O O . LYS B 1 236 ? 12.398 -23.922 -12.93 1 93.44 236 LYS B O 1
ATOM 4697 N N . PHE B 1 237 ? 10.969 -25.672 -13.039 1 94.69 237 PHE B N 1
ATOM 4698 C CA . PHE B 1 237 ? 10.148 -25.047 -14.07 1 94.69 237 PHE B CA 1
ATOM 4699 C C . PHE B 1 237 ? 9.68 -23.656 -13.609 1 94.69 237 PHE B C 1
ATOM 4701 O O . PHE B 1 237 ? 9.844 -22.672 -14.328 1 94.69 237 PHE B O 1
ATOM 4708 N N . TRP B 1 238 ? 9.125 -23.547 -12.422 1 96.38 238 TRP B N 1
ATOM 4709 C CA . TRP B 1 238 ? 8.57 -22.297 -11.922 1 96.38 238 TRP B CA 1
ATOM 4710 C C . TRP B 1 238 ? 9.68 -21.312 -11.57 1 96.38 238 TRP B C 1
ATOM 4712 O O . TRP B 1 238 ? 9.547 -20.109 -11.805 1 96.38 238 TRP B O 1
ATOM 4722 N N . THR B 1 239 ? 10.766 -21.75 -10.992 1 91.75 239 THR B N 1
ATOM 4723 C CA . THR B 1 239 ? 11.898 -20.891 -10.695 1 91.75 239 THR B CA 1
ATOM 4724 C C . THR B 1 239 ? 12.461 -20.281 -11.977 1 91.75 239 THR B C 1
ATOM 4726 O O . THR B 1 239 ? 12.844 -19.109 -12 1 91.75 239 THR B O 1
ATOM 4729 N N . ASP B 1 240 ? 12.477 -21.109 -13 1 89.25 240 ASP B N 1
ATOM 4730 C CA . ASP B 1 240 ? 12.984 -20.656 -14.289 1 89.25 240 ASP B CA 1
ATOM 4731 C C . ASP B 1 240 ? 12.07 -19.594 -14.898 1 89.25 240 ASP B C 1
ATOM 4733 O O . ASP B 1 240 ? 12.5 -18.828 -15.766 1 89.25 240 ASP B O 1
ATOM 4737 N N . THR B 1 241 ? 10.883 -19.609 -14.492 1 92 241 THR B N 1
ATOM 4738 C CA . THR B 1 241 ? 9.938 -18.625 -15 1 92 241 THR B CA 1
ATOM 4739 C C . THR B 1 241 ? 9.992 -17.344 -14.156 1 92 241 THR B C 1
ATOM 4741 O O . THR B 1 241 ? 9.25 -16.391 -14.414 1 92 241 THR B O 1
ATOM 4744 N N . GLY B 1 242 ? 10.781 -17.391 -13.047 1 87.94 242 GLY B N 1
ATOM 4745 C CA . GLY B 1 242 ? 11.008 -16.172 -12.289 1 87.94 242 GLY B CA 1
ATOM 4746 C C . GLY B 1 242 ? 10.305 -16.172 -10.938 1 87.94 242 GLY B C 1
ATOM 4747 O O . GLY B 1 242 ? 10.367 -15.188 -10.203 1 87.94 242 GLY B O 1
ATOM 4748 N N . LEU B 1 243 ? 9.672 -17.234 -10.578 1 92.56 243 LEU B N 1
ATOM 4749 C CA . LEU B 1 243 ? 8.961 -17.297 -9.305 1 92.56 243 LEU B CA 1
ATOM 4750 C C . LEU B 1 243 ? 9.82 -17.953 -8.234 1 92.56 243 LEU B C 1
ATOM 4752 O O . LEU B 1 243 ? 10.852 -18.562 -8.539 1 92.56 243 LEU B O 1
ATOM 4756 N N . THR B 1 244 ? 9.484 -17.719 -7.008 1 91.69 244 THR B N 1
ATOM 4757 C CA . THR B 1 244 ? 10.055 -18.422 -5.871 1 91.69 244 THR B CA 1
ATOM 4758 C C . THR B 1 244 ? 9.133 -19.547 -5.406 1 91.69 244 THR B C 1
ATOM 4760 O O . THR B 1 244 ? 7.938 -19.328 -5.191 1 91.69 244 THR B O 1
ATOM 4763 N N . THR B 1 245 ? 9.695 -20.766 -5.27 1 96.38 245 THR B N 1
ATOM 4764 C CA . THR B 1 245 ? 8.844 -21.906 -4.965 1 96.38 245 THR B CA 1
ATOM 4765 C C . THR B 1 245 ? 8.898 -22.25 -3.477 1 96.38 245 THR B C 1
ATOM 4767 O O . THR B 1 245 ? 9.938 -22.078 -2.834 1 96.38 245 THR B O 1
ATOM 4770 N N . VAL B 1 246 ? 7.805 -22.594 -2.904 1 96.56 246 VAL B N 1
ATOM 4771 C CA . VAL B 1 246 ? 7.684 -23.156 -1.561 1 96.56 246 VAL B CA 1
ATOM 4772 C C . VAL B 1 246 ? 7.02 -24.531 -1.627 1 96.56 246 VAL B C 1
ATOM 4774 O O . VAL B 1 246 ? 5.883 -24.656 -2.09 1 96.56 246 VAL B O 1
ATOM 4777 N N . ILE B 1 247 ? 7.734 -25.578 -1.237 1 97.88 247 ILE B N 1
ATOM 4778 C CA . ILE B 1 247 ? 7.184 -26.938 -1.238 1 97.88 247 ILE B CA 1
ATOM 4779 C C . ILE B 1 247 ? 6.641 -27.266 0.148 1 97.88 247 ILE B C 1
ATOM 4781 O O . ILE B 1 247 ? 7.336 -27.109 1.151 1 97.88 247 ILE B O 1
ATOM 4785 N N . THR B 1 248 ? 5.457 -27.672 0.206 1 97.19 248 THR B N 1
ATOM 4786 C CA . THR B 1 248 ? 4.832 -27.969 1.489 1 97.19 248 THR B CA 1
ATOM 4787 C C . THR B 1 248 ? 3.754 -29.031 1.331 1 97.19 248 THR B C 1
ATOM 4789 O O . THR B 1 248 ? 3.709 -29.734 0.316 1 97.19 248 THR B O 1
ATOM 4792 N N . ASP B 1 249 ? 2.977 -29.297 2.369 1 96.94 249 ASP B N 1
ATOM 4793 C CA . ASP B 1 249 ? 1.864 -30.234 2.328 1 96.94 249 ASP B CA 1
ATOM 4794 C C . ASP B 1 249 ? 0.524 -29.516 2.449 1 96.94 249 ASP B C 1
ATOM 4796 O O . ASP B 1 249 ? 0.485 -28.312 2.686 1 96.94 249 ASP B O 1
ATOM 4800 N N . VAL B 1 250 ? -0.519 -30.266 2.232 1 97.88 250 VAL B N 1
ATOM 4801 C CA . VAL B 1 250 ? -1.858 -29.688 2.186 1 97.88 250 VAL B CA 1
ATOM 4802 C C . VAL B 1 250 ? -2.18 -29.016 3.52 1 97.88 250 VAL B C 1
ATOM 4804 O O . VAL B 1 250 ? -2.65 -27.875 3.551 1 97.88 250 VAL B O 1
ATOM 4807 N N . ASP B 1 251 ? -1.923 -29.656 4.609 1 96.94 251 ASP B N 1
ATOM 4808 C CA . ASP B 1 251 ? -2.289 -29.156 5.93 1 96.94 251 ASP B CA 1
ATOM 4809 C C . ASP B 1 251 ? -1.543 -27.859 6.254 1 96.94 251 ASP B C 1
ATOM 4811 O O . ASP B 1 251 ? -2.152 -26.875 6.672 1 96.94 251 ASP B O 1
ATOM 4815 N N . THR B 1 252 ? -0.253 -27.844 6.055 1 96.94 252 THR B N 1
ATOM 4816 C CA . THR B 1 252 ? 0.559 -26.656 6.305 1 96.94 252 THR B CA 1
ATOM 4817 C C . THR B 1 252 ? 0.11 -25.5 5.422 1 96.94 252 THR B C 1
ATOM 4819 O O . THR B 1 252 ? 0.001 -24.375 5.887 1 96.94 252 THR B O 1
ATOM 4822 N N . HIS B 1 253 ? -0.147 -25.812 4.203 1 97.56 253 HIS B N 1
ATOM 4823 C CA . HIS B 1 253 ? -0.639 -24.797 3.275 1 97.56 253 HIS B CA 1
ATOM 4824 C C . HIS B 1 253 ? -1.939 -24.172 3.775 1 97.56 253 HIS B C 1
ATOM 4826 O O . HIS B 1 253 ? -2.072 -22.953 3.822 1 97.56 253 HIS B O 1
ATOM 4832 N N . GLU B 1 254 ? -2.873 -25.047 4.152 1 97.38 254 GLU B N 1
ATOM 4833 C CA . GLU B 1 254 ? -4.188 -24.562 4.559 1 97.38 254 GLU B CA 1
ATOM 4834 C C . GLU B 1 254 ? -4.098 -23.734 5.832 1 97.38 254 GLU B C 1
ATOM 4836 O O . GLU B 1 254 ? -4.82 -22.75 5.984 1 97.38 254 GLU B O 1
ATOM 4841 N N . LYS B 1 255 ? -3.254 -24.141 6.738 1 97 255 LYS B N 1
ATOM 4842 C CA . LYS B 1 255 ? -3.025 -23.359 7.949 1 97 255 LYS B CA 1
ATOM 4843 C C . LYS B 1 255 ? -2.432 -22 7.617 1 97 255 LYS B C 1
ATOM 4845 O O . LYS B 1 255 ? -2.873 -20.969 8.148 1 97 255 LYS B O 1
ATOM 4850 N N . ALA B 1 256 ? -1.447 -21.969 6.742 1 96.94 256 ALA B N 1
ATOM 4851 C CA . ALA B 1 256 ? -0.82 -20.719 6.336 1 96.94 256 ALA B CA 1
ATOM 4852 C C . ALA B 1 256 ? -1.829 -19.797 5.66 1 96.94 256 ALA B C 1
ATOM 4854 O O . ALA B 1 256 ? -1.873 -18.594 5.953 1 96.94 256 ALA B O 1
ATOM 4855 N N . MET B 1 257 ? -2.66 -20.359 4.82 1 97.25 257 MET B N 1
ATOM 4856 C CA . MET B 1 257 ? -3.643 -19.562 4.09 1 97.25 257 MET B CA 1
ATOM 4857 C C . MET B 1 257 ? -4.723 -19.047 5.027 1 97.25 257 MET B C 1
ATOM 4859 O O . MET B 1 257 ? -5.266 -17.953 4.809 1 97.25 257 MET B O 1
ATOM 4863 N N . ALA B 1 258 ? -5.008 -19.781 6.051 1 97.25 258 ALA B N 1
ATOM 4864 C CA . ALA B 1 258 ? -5.938 -19.281 7.059 1 97.25 258 ALA B CA 1
ATOM 4865 C C . ALA B 1 258 ? -5.434 -17.984 7.668 1 97.25 258 ALA B C 1
ATOM 4867 O O . ALA B 1 258 ? -6.211 -17.047 7.875 1 97.25 258 ALA B O 1
ATOM 4868 N N . MET B 1 259 ? -4.133 -17.922 7.848 1 97.06 259 MET B N 1
ATOM 4869 C CA . MET B 1 259 ? -3.521 -16.75 8.492 1 97.06 259 MET B CA 1
ATOM 4870 C C . MET B 1 259 ? -3.322 -15.625 7.492 1 97.06 259 MET B C 1
ATOM 4872 O O . MET B 1 259 ? -3.559 -14.453 7.816 1 97.06 259 MET B O 1
ATOM 4876 N N . VAL B 1 260 ? -2.982 -15.977 6.25 1 97 260 VAL B N 1
ATOM 4877 C CA . VAL B 1 260 ? -2.506 -14.945 5.332 1 97 260 VAL B CA 1
ATOM 4878 C C . VAL B 1 260 ? -3.643 -14.508 4.41 1 97 260 VAL B C 1
ATOM 4880 O O . VAL B 1 260 ? -3.574 -13.445 3.793 1 97 260 VAL B O 1
ATOM 4883 N N . GLN B 1 261 ? -4.699 -15.273 4.309 1 96.94 261 GLN B N 1
ATOM 4884 C CA . GLN B 1 261 ? -5.781 -14.906 3.404 1 96.94 261 GLN B CA 1
ATOM 4885 C C . GLN B 1 261 ? -7.117 -14.852 4.141 1 96.94 261 GLN B C 1
ATOM 4887 O O . GLN B 1 261 ? -7.77 -13.812 4.172 1 96.94 261 GLN B O 1
ATOM 4892 N N . VAL B 1 262 ? -7.488 -15.953 4.797 1 97.5 262 VAL B N 1
ATOM 4893 C CA . VAL B 1 262 ? -8.805 -16.031 5.422 1 97.5 262 VAL B CA 1
ATOM 4894 C C . VAL B 1 262 ? -8.969 -14.883 6.422 1 97.5 262 VAL B C 1
ATOM 4896 O O . VAL B 1 262 ? -9.898 -14.078 6.305 1 97.5 262 VAL B O 1
ATOM 4899 N N . LEU B 1 263 ? -8.047 -14.766 7.332 1 98.06 263 LEU B N 1
ATOM 4900 C CA . LEU B 1 263 ? -8.164 -13.82 8.438 1 98.06 263 LEU B CA 1
ATOM 4901 C C . LEU B 1 263 ? -8.117 -12.383 7.926 1 98.06 263 LEU B C 1
ATOM 4903 O O . LEU B 1 263 ? -9.023 -11.594 8.195 1 98.06 263 LEU B O 1
ATOM 4907 N N . PRO B 1 264 ? -7.102 -12 7.148 1 97.94 264 PRO B N 1
ATOM 4908 C CA . PRO B 1 264 ? -7.039 -10.617 6.68 1 97.94 264 PRO B CA 1
ATOM 4909 C C . PRO B 1 264 ? -8.242 -10.234 5.812 1 97.94 264 PRO B C 1
ATOM 4911 O O . PRO B 1 264 ? -8.766 -9.125 5.938 1 97.94 264 PRO B O 1
ATOM 4914 N N . HIS B 1 265 ? -8.656 -11.148 4.918 1 97.88 265 HIS B N 1
ATOM 4915 C CA . HIS B 1 265 ? -9.82 -10.859 4.094 1 97.88 265 HIS B CA 1
ATOM 4916 C C . HIS B 1 265 ? -11.07 -10.648 4.953 1 97.88 265 HIS B C 1
ATOM 4918 O O . HIS B 1 265 ? -11.875 -9.758 4.672 1 97.88 265 HIS B O 1
ATOM 4924 N N . PHE B 1 266 ? -11.188 -11.445 5.996 1 98.25 266 PHE B N 1
ATOM 4925 C CA . PHE B 1 266 ? -12.305 -11.344 6.926 1 98.25 266 PHE B CA 1
ATOM 4926 C C . PHE B 1 266 ? -12.328 -9.977 7.602 1 98.25 266 PHE B C 1
ATOM 4928 O O . PHE B 1 266 ? -13.375 -9.328 7.656 1 98.25 266 PHE B O 1
ATOM 4935 N N . PHE B 1 267 ? -11.219 -9.531 8.016 1 98.5 267 PHE B N 1
ATOM 4936 C CA . PHE B 1 267 ? -11.109 -8.234 8.688 1 98.5 267 PHE B CA 1
ATOM 4937 C C . PHE B 1 267 ? -11.359 -7.098 7.699 1 98.5 267 PHE B C 1
ATOM 4939 O O . PHE B 1 267 ? -12.055 -6.133 8.023 1 98.5 267 PHE B O 1
ATOM 4946 N N . VAL B 1 268 ? -10.805 -7.176 6.5 1 97.88 268 VAL B N 1
ATOM 4947 C CA . VAL B 1 268 ? -10.961 -6.121 5.504 1 97.88 268 VAL B CA 1
ATOM 4948 C C . VAL B 1 268 ? -12.43 -6.008 5.094 1 97.88 268 VAL B C 1
ATOM 4950 O O . VAL B 1 268 ? -12.953 -4.902 4.938 1 97.88 268 VAL B O 1
ATOM 4953 N N . LEU B 1 269 ? -13.086 -7.16 4.938 1 97 269 LEU B N 1
ATOM 4954 C CA . LEU B 1 269 ? -14.508 -7.145 4.594 1 97 269 LEU B CA 1
ATOM 4955 C C . LEU B 1 269 ? -15.336 -6.559 5.734 1 97 269 LEU B C 1
ATOM 4957 O O . LEU B 1 269 ? -16.281 -5.812 5.496 1 97 269 LEU B O 1
ATOM 4961 N N . GLY B 1 270 ? -15.016 -6.965 6.953 1 97.56 270 GLY B N 1
ATOM 4962 C CA . GLY B 1 270 ? -15.68 -6.375 8.102 1 97.56 270 GLY B CA 1
ATOM 4963 C C . GLY B 1 270 ? -15.516 -4.867 8.18 1 97.56 270 GLY B C 1
ATOM 4964 O O . GLY B 1 270 ? -16.469 -4.145 8.453 1 97.56 270 GLY B O 1
ATOM 4965 N N . LEU B 1 271 ? -14.305 -4.398 7.945 1 98.06 271 LEU B N 1
ATOM 4966 C CA . LEU B 1 271 ? -14.023 -2.967 7.914 1 98.06 271 LEU B CA 1
ATOM 4967 C C . LEU B 1 271 ? -14.852 -2.273 6.84 1 98.06 271 LEU B C 1
ATOM 4969 O O . LEU B 1 271 ? -15.445 -1.219 7.09 1 98.06 271 LEU B O 1
ATOM 4973 N N . SER B 1 272 ? -14.867 -2.855 5.66 1 96.81 272 SER B N 1
ATOM 4974 C CA . SER B 1 272 ? -15.633 -2.301 4.551 1 96.81 272 SER B CA 1
ATOM 4975 C C . SER B 1 272 ? -17.109 -2.137 4.918 1 96.81 272 SER B C 1
ATOM 4977 O O . SER B 1 272 ? -17.688 -1.077 4.695 1 96.81 272 SER B O 1
ATOM 4979 N N . ARG B 1 273 ? -17.688 -3.178 5.5 1 96.31 273 ARG B N 1
ATOM 4980 C CA . ARG B 1 273 ? -19.078 -3.145 5.918 1 96.31 273 ARG B CA 1
ATOM 4981 C C . ARG B 1 273 ? -19.312 -2.072 6.98 1 96.31 273 ARG B C 1
ATOM 4983 O O . ARG B 1 273 ? -20.312 -1.361 6.941 1 96.31 273 ARG B O 1
ATOM 4990 N N . SER B 1 274 ? -18.438 -1.998 7.91 1 97.69 274 SER B N 1
ATOM 4991 C CA . SER B 1 274 ? -18.531 -1.016 8.984 1 97.69 274 SER B CA 1
ATOM 4992 C C . SER B 1 274 ? -18.484 0.407 8.438 1 97.69 274 SER B C 1
ATOM 4994 O O . SER B 1 274 ? -19.219 1.276 8.898 1 97.69 274 SER B O 1
ATOM 4996 N N . LEU B 1 275 ? -17.531 0.657 7.484 1 96.31 275 LEU B N 1
ATOM 4997 C CA . LEU B 1 275 ? -17.422 1.972 6.867 1 96.31 275 LEU B CA 1
ATOM 4998 C C . LEU B 1 275 ? -18.719 2.352 6.156 1 96.31 275 LEU B C 1
ATOM 5000 O O . LEU B 1 275 ? -19.188 3.486 6.277 1 96.31 275 LEU B O 1
ATOM 5004 N N . ASP B 1 276 ? -19.266 1.386 5.41 1 94.12 276 ASP B N 1
ATOM 5005 C CA . ASP B 1 276 ? -20.516 1.626 4.707 1 94.12 276 ASP B CA 1
ATOM 5006 C C . ASP B 1 276 ? -21.625 2.02 5.676 1 94.12 276 ASP B C 1
ATOM 5008 O O . ASP B 1 276 ? -22.391 2.955 5.414 1 94.12 276 ASP B O 1
ATOM 5012 N N . PHE B 1 277 ? -21.719 1.303 6.75 1 95.31 277 PHE B N 1
ATOM 5013 C CA . PHE B 1 277 ? -22.734 1.58 7.754 1 95.31 277 PHE B CA 1
ATOM 5014 C C . PHE B 1 277 ? -22.516 2.947 8.391 1 95.31 277 PHE B C 1
ATOM 5016 O O . PHE B 1 277 ? -23.453 3.73 8.531 1 95.31 277 PHE B O 1
ATOM 5023 N N . LEU B 1 278 ? -21.297 3.252 8.797 1 95.12 278 LEU B N 1
ATOM 5024 C CA . LEU B 1 278 ? -20.969 4.48 9.508 1 95.12 278 LEU B CA 1
ATOM 5025 C C . LEU B 1 278 ? -21.188 5.703 8.625 1 95.12 278 LEU B C 1
ATOM 5027 O O . LEU B 1 278 ? -21.562 6.77 9.125 1 95.12 278 LEU B O 1
ATOM 5031 N N . GLU B 1 279 ? -20.828 5.551 7.324 1 92.25 279 GLU B N 1
ATOM 5032 C CA . GLU B 1 279 ? -21.047 6.664 6.402 1 92.25 279 GLU B CA 1
ATOM 5033 C C . GLU B 1 279 ? -22.5 7.121 6.434 1 92.25 279 GLU B C 1
ATOM 5035 O O . GLU B 1 279 ? -22.781 8.32 6.422 1 92.25 279 GLU B O 1
ATOM 5040 N N . LYS B 1 280 ? -23.422 6.234 6.5 1 91.44 280 LYS B N 1
ATOM 5041 C CA . LYS B 1 280 ? -24.844 6.547 6.566 1 91.44 280 LYS B CA 1
ATOM 5042 C C . LYS B 1 280 ? -25.234 7.082 7.945 1 91.44 280 LYS B C 1
ATOM 5044 O O . LYS B 1 280 ? -26.031 8.016 8.055 1 91.44 280 LYS B O 1
ATOM 5049 N N . GLU B 1 281 ? -24.672 6.559 8.953 1 91.56 281 GLU B N 1
ATOM 5050 C CA . GLU B 1 281 ? -25.031 6.887 10.328 1 91.56 281 GLU B CA 1
ATOM 5051 C C . GLU B 1 281 ? -24.5 8.258 10.727 1 91.56 281 GLU B C 1
ATOM 5053 O O . GLU B 1 281 ? -25.188 9.031 11.398 1 91.56 281 GLU B O 1
ATOM 5058 N N . LEU B 1 282 ? -23.234 8.594 10.391 1 92.12 282 LEU B N 1
ATOM 5059 C CA . LEU B 1 282 ? -22.594 9.82 10.852 1 92.12 282 LEU B CA 1
ATOM 5060 C C . LEU B 1 282 ? -22.797 10.953 9.859 1 92.12 282 LEU B C 1
ATOM 5062 O O . LEU B 1 282 ? -22.609 12.125 10.195 1 92.12 282 LEU B O 1
ATOM 5066 N N . GLY B 1 283 ? -23.172 10.672 8.664 1 89.56 283 GLY B N 1
ATOM 5067 C CA . GLY B 1 283 ? -23.531 11.688 7.68 1 89.56 283 GLY B CA 1
ATOM 5068 C C . GLY B 1 283 ? -22.344 12.531 7.242 1 89.56 283 GLY B C 1
ATOM 5069 O O . GLY B 1 283 ? -22.484 13.734 7.043 1 89.56 283 GLY B O 1
ATOM 5070 N N . VAL B 1 284 ? -21.125 12.031 7.25 1 89.81 284 VAL B N 1
ATOM 5071 C CA . VAL B 1 284 ? -19.938 12.781 6.844 1 89.81 284 VAL B CA 1
ATOM 5072 C C . VAL B 1 284 ? -19.297 12.117 5.621 1 89.81 284 VAL B C 1
ATOM 5074 O O . VAL B 1 284 ? -19.281 10.883 5.52 1 89.81 284 VAL B O 1
ATOM 5077 N N . GLU B 1 285 ? -18.844 12.984 4.699 1 88.19 285 GLU B N 1
ATOM 5078 C CA . GLU B 1 285 ? -18.078 12.492 3.553 1 88.19 285 GLU B CA 1
ATOM 5079 C C . GLU B 1 285 ? -16.625 12.266 3.918 1 88.19 285 GLU B C 1
ATOM 5081 O O . GLU B 1 285 ? -15.781 13.148 3.717 1 88.19 285 GLU B O 1
ATOM 5086 N N . PHE B 1 286 ? -16.312 11.086 4.262 1 88.62 286 PHE B N 1
ATOM 5087 C CA . PHE B 1 286 ? -15 10.797 4.828 1 88.62 286 PHE B CA 1
ATOM 5088 C C . PHE B 1 286 ? -13.914 10.898 3.762 1 88.62 286 PHE B C 1
ATOM 5090 O O . PHE B 1 286 ? -12.734 11.047 4.082 1 88.62 286 PHE B O 1
ATOM 5097 N N . THR B 1 287 ? -14.266 10.859 2.441 1 88 287 THR B N 1
ATOM 5098 C CA . THR B 1 287 ? -13.297 10.852 1.351 1 88 287 THR B CA 1
ATOM 5099 C C . THR B 1 287 ? -12.516 12.164 1.313 1 88 287 THR B C 1
ATOM 5101 O O . THR B 1 287 ? -11.391 12.211 0.806 1 88 287 THR B O 1
ATOM 5104 N N . GLU B 1 288 ? -13.047 13.219 1.893 1 90.62 288 GLU B N 1
ATOM 5105 C CA . GLU B 1 288 ? -12.383 14.516 1.935 1 90.62 288 GLU B CA 1
ATOM 5106 C C . GLU B 1 288 ? -11.352 14.57 3.061 1 90.62 288 GLU B C 1
ATOM 5108 O O . GLU B 1 288 ? -10.492 15.453 3.084 1 90.62 288 GLU B O 1
ATOM 5113 N N . PHE B 1 289 ? -11.359 13.586 3.918 1 94.69 289 PHE B N 1
ATOM 5114 C CA . PHE B 1 289 ? -10.539 13.633 5.121 1 94.69 289 PHE B CA 1
ATOM 5115 C C . PHE B 1 289 ? -9.555 12.469 5.152 1 94.69 289 PHE B C 1
ATOM 5117 O O . PHE B 1 289 ? -9.016 12.125 6.207 1 94.69 289 PHE B O 1
ATOM 5124 N N . GLN B 1 290 ? -9.312 11.859 4.043 1 94.56 290 GLN B N 1
ATOM 5125 C CA . GLN B 1 290 ? -8.5 10.648 4.012 1 94.56 290 GLN B CA 1
ATOM 5126 C C . GLN B 1 290 ? -7.059 10.945 4.414 1 94.56 290 GLN B C 1
ATOM 5128 O O . GLN B 1 290 ? -6.426 11.844 3.859 1 94.56 290 GLN B O 1
ATOM 5133 N N . THR B 1 291 ? -6.574 10.25 5.406 1 94.5 291 THR B N 1
ATOM 5134 C CA . THR B 1 291 ? -5.145 10.266 5.711 1 94.5 291 THR B CA 1
ATOM 5135 C C . THR B 1 291 ? -4.371 9.398 4.723 1 94.5 291 THR B C 1
ATOM 5137 O O . THR B 1 291 ? -4.969 8.617 3.975 1 94.5 291 THR B O 1
ATOM 5140 N N . THR B 1 292 ? -3.113 9.531 4.703 1 89.62 292 THR B N 1
ATOM 5141 C CA . THR B 1 292 ? -2.273 8.688 3.859 1 89.62 292 THR B CA 1
ATOM 5142 C C . THR B 1 292 ? -2.471 7.215 4.195 1 89.62 292 THR B C 1
ATOM 5144 O O . THR B 1 292 ? -2.631 6.383 3.297 1 89.62 292 THR B O 1
ATOM 5147 N N . ASN B 1 293 ? -2.447 6.918 5.496 1 91.81 293 ASN B N 1
ATOM 5148 C CA . ASN B 1 293 ? -2.639 5.539 5.938 1 91.81 293 ASN B CA 1
ATOM 5149 C C . ASN B 1 293 ? -3.996 4.992 5.508 1 91.81 293 ASN B C 1
ATOM 5151 O O . ASN B 1 293 ? -4.098 3.848 5.066 1 91.81 293 ASN B O 1
ATOM 5155 N N . PHE B 1 294 ? -5.016 5.758 5.598 1 96.06 294 PHE B N 1
ATOM 5156 C CA . PHE B 1 294 ? -6.352 5.305 5.227 1 96.06 294 PHE B CA 1
ATOM 5157 C C . PHE B 1 294 ? -6.434 5.039 3.729 1 96.06 294 PHE B C 1
ATOM 5159 O O . PHE B 1 294 ? -7.09 4.09 3.299 1 96.06 294 PHE B O 1
ATOM 5166 N N . ARG B 1 295 ? -5.867 5.898 2.969 1 93.88 295 ARG B N 1
ATOM 5167 C CA . ARG B 1 295 ? -5.879 5.695 1.524 1 93.88 295 ARG B CA 1
ATOM 5168 C C . ARG B 1 295 ? -5.309 4.328 1.158 1 93.88 295 ARG B C 1
ATOM 5170 O O . ARG B 1 295 ? -5.832 3.652 0.27 1 93.88 295 ARG B O 1
ATOM 5177 N N . GLU B 1 296 ? -4.27 3.943 1.828 1 92.31 296 GLU B N 1
ATOM 5178 C CA . GLU B 1 296 ? -3.668 2.635 1.588 1 92.31 296 GLU B CA 1
ATOM 5179 C C . GLU B 1 296 ? -4.613 1.511 2.004 1 92.31 296 GLU B C 1
ATOM 5181 O O . GLU B 1 296 ? -4.766 0.523 1.282 1 92.31 296 GLU B O 1
ATOM 5186 N N . ILE B 1 297 ? -5.215 1.677 3.135 1 95.69 297 ILE B N 1
ATOM 5187 C CA . ILE B 1 297 ? -6.152 0.678 3.633 1 95.69 297 ILE B CA 1
ATOM 5188 C C . ILE B 1 297 ? -7.352 0.58 2.689 1 95.69 297 ILE B C 1
ATOM 5190 O O . ILE B 1 297 ? -7.789 -0.521 2.35 1 95.69 297 ILE B O 1
ATOM 5194 N N . TYR B 1 298 ? -7.816 1.724 2.264 1 95.44 298 TYR B N 1
ATOM 5195 C CA . TYR B 1 298 ? -9.016 1.768 1.43 1 95.44 298 TYR B CA 1
ATOM 5196 C C . TYR B 1 298 ? -8.75 1.149 0.062 1 95.44 298 TYR B C 1
ATOM 5198 O O . TYR B 1 298 ? -9.633 0.521 -0.524 1 95.44 298 TYR B O 1
ATOM 5206 N N . LYS B 1 299 ? -7.547 1.279 -0.429 1 93.44 299 LYS B N 1
ATOM 5207 C CA . LYS B 1 299 ? -7.16 0.597 -1.66 1 93.44 299 LYS B CA 1
ATOM 5208 C C . LYS B 1 299 ? -7.285 -0.917 -1.512 1 93.44 299 LYS B C 1
ATOM 5210 O O . LYS B 1 299 ? -7.734 -1.603 -2.432 1 93.44 299 LYS B O 1
ATOM 5215 N N . ILE B 1 300 ? -6.852 -1.408 -0.417 1 94.62 300 ILE B N 1
ATOM 5216 C CA . ILE B 1 300 ? -6.941 -2.838 -0.14 1 94.62 300 ILE B CA 1
ATOM 5217 C C . ILE B 1 300 ? -8.406 -3.258 -0.064 1 94.62 300 ILE B C 1
ATOM 5219 O O . ILE B 1 300 ? -8.789 -4.297 -0.605 1 94.62 300 ILE B O 1
ATOM 5223 N N . VAL B 1 301 ? -9.211 -2.422 0.579 1 95.56 301 VAL B N 1
ATOM 5224 C CA . VAL B 1 301 ? -10.641 -2.686 0.688 1 95.56 301 VAL B CA 1
ATOM 5225 C C . VAL B 1 301 ? -11.25 -2.807 -0.707 1 95.56 301 VAL B C 1
ATOM 5227 O O . VAL B 1 301 ? -11.984 -3.754 -0.989 1 95.56 301 VAL B O 1
ATOM 5230 N N . LYS B 1 302 ? -10.906 -1.902 -1.54 1 94.25 302 LYS B N 1
ATOM 5231 C CA . LYS B 1 302 ? -11.445 -1.905 -2.896 1 94.25 302 LYS B CA 1
ATOM 5232 C C . LYS B 1 302 ? -11 -3.15 -3.662 1 94.25 302 LYS B C 1
ATOM 5234 O O . LYS B 1 302 ? -11.805 -3.771 -4.359 1 94.25 302 LYS B O 1
ATOM 5239 N N . ARG B 1 303 ? -9.805 -3.553 -3.516 1 91.5 303 ARG B N 1
ATOM 5240 C CA . ARG B 1 303 ? -9.266 -4.73 -4.191 1 91.5 303 ARG B CA 1
ATOM 5241 C C . ARG B 1 303 ? -9.961 -6 -3.711 1 91.5 303 ARG B C 1
ATOM 5243 O O . ARG B 1 303 ? -10.312 -6.863 -4.52 1 91.5 303 ARG B O 1
ATOM 5250 N N . VAL B 1 304 ? -10.094 -6.105 -2.451 1 91.69 304 VAL B N 1
ATOM 5251 C CA . VAL B 1 304 ? -10.734 -7.277 -1.858 1 91.69 304 VAL B CA 1
ATOM 5252 C C . VAL B 1 304 ? -12.18 -7.375 -2.338 1 91.69 304 VAL B C 1
ATOM 5254 O O . VAL B 1 304 ? -12.664 -8.461 -2.654 1 91.69 304 VAL B O 1
ATOM 5257 N N . LYS B 1 305 ? -12.797 -6.258 -2.475 1 91.88 305 LYS B N 1
ATOM 5258 C CA . LYS B 1 305 ? -14.172 -6.234 -2.959 1 91.88 305 LYS B CA 1
ATOM 5259 C C . LYS B 1 305 ? -14.25 -6.668 -4.422 1 91.88 305 LYS B C 1
ATOM 5261 O O . LYS B 1 305 ? -15.195 -7.344 -4.828 1 91.88 305 LYS B O 1
ATOM 5266 N N . GLU B 1 306 ? -13.289 -6.281 -5.145 1 90.88 306 GLU B N 1
ATOM 5267 C CA . GLU B 1 306 ? -13.25 -6.637 -6.559 1 90.88 306 GLU B CA 1
ATOM 5268 C C . GLU B 1 306 ? -13.031 -8.133 -6.742 1 90.88 306 GLU B C 1
ATOM 5270 O O . GLU B 1 306 ? -13.461 -8.711 -7.746 1 90.88 306 GLU B O 1
ATOM 5275 N N 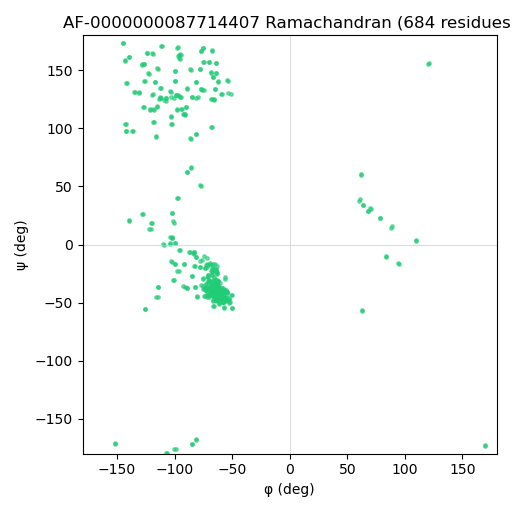. LEU B 1 307 ? -12.398 -8.773 -5.773 1 89.81 307 LEU B N 1
ATOM 5276 C CA . LEU B 1 307 ? -12.078 -10.195 -5.855 1 89.81 307 LEU B CA 1
ATOM 5277 C C . LEU B 1 307 ? -13.055 -11.016 -5.016 1 89.81 307 LEU B C 1
ATOM 5279 O O . LEU B 1 307 ? -12.711 -12.102 -4.543 1 89.81 307 LEU B O 1
ATOM 5283 N N . GLU B 1 308 ? -14.219 -10.523 -4.832 1 88.69 308 GLU B N 1
ATOM 5284 C CA . GLU B 1 308 ? -15.203 -11.055 -3.896 1 88.69 308 GLU B CA 1
ATOM 5285 C C . GLU B 1 308 ? -15.461 -12.539 -4.156 1 88.69 308 GLU B C 1
ATOM 5287 O O . GLU B 1 308 ? -15.484 -13.344 -3.225 1 88.69 308 GLU B O 1
ATOM 5292 N N . PRO B 1 309 ? -15.578 -13.039 -5.395 1 86.12 309 PRO B N 1
ATOM 5293 C CA . PRO B 1 309 ? -15.867 -14.461 -5.613 1 86.12 309 PRO B CA 1
ATOM 5294 C C . PRO B 1 309 ? -14.75 -15.367 -5.117 1 86.12 309 PRO B C 1
ATOM 5296 O O . PRO B 1 309 ? -15.016 -16.391 -4.488 1 86.12 309 PRO B O 1
ATOM 5299 N N . VAL B 1 310 ? -13.547 -15 -5.383 1 89.19 310 VAL B N 1
ATOM 5300 C CA . VAL B 1 310 ? -12.406 -15.797 -4.961 1 89.19 310 VAL B CA 1
ATOM 5301 C C . VAL B 1 310 ? -12.281 -15.758 -3.438 1 89.19 310 VAL B C 1
ATOM 5303 O O . VAL B 1 310 ? -11.992 -16.781 -2.807 1 89.19 310 VAL B O 1
ATOM 5306 N N . ILE B 1 311 ? -12.57 -14.633 -2.883 1 92.31 311 ILE B N 1
ATOM 5307 C CA . ILE B 1 311 ? -12.453 -14.445 -1.44 1 92.31 311 ILE B CA 1
ATOM 5308 C C . ILE B 1 311 ? -13.508 -15.289 -0.726 1 92.31 311 ILE B C 1
ATOM 5310 O O . ILE B 1 311 ? -13.211 -15.938 0.28 1 92.31 311 ILE B O 1
ATOM 5314 N N . THR B 1 312 ? -14.664 -15.273 -1.269 1 90.12 312 THR B N 1
ATOM 5315 C CA . THR B 1 312 ? -15.742 -16.062 -0.691 1 90.12 312 THR B CA 1
ATOM 5316 C C . THR B 1 312 ? -15.414 -17.547 -0.76 1 90.12 312 THR B C 1
ATOM 5318 O O . THR B 1 312 ? -15.664 -18.297 0.192 1 90.12 312 THR B O 1
ATOM 5321 N N . GLU B 1 313 ? -14.891 -17.969 -1.847 1 90.75 313 GLU B N 1
ATOM 5322 C CA . GLU B 1 313 ? -14.477 -19.359 -2.014 1 90.75 313 GLU B CA 1
ATOM 5323 C C . GLU B 1 313 ? -13.445 -19.75 -0.965 1 90.75 313 GLU B C 1
ATOM 5325 O O . GLU B 1 313 ? -13.555 -20.812 -0.345 1 90.75 313 GLU B O 1
ATOM 5330 N N . ILE B 1 314 ? -12.445 -18.922 -0.759 1 93.38 314 ILE B N 1
ATOM 5331 C CA . ILE B 1 314 ? -11.391 -19.156 0.215 1 93.38 314 ILE B CA 1
ATOM 5332 C C . ILE B 1 314 ? -11.984 -19.234 1.618 1 93.38 314 ILE B C 1
ATOM 5334 O O . ILE B 1 314 ? -11.664 -20.156 2.385 1 93.38 314 ILE B O 1
ATOM 5338 N N . GLN B 1 315 ? -12.891 -18.344 1.896 1 94.69 315 GLN B N 1
ATOM 5339 C CA . GLN B 1 315 ? -13.555 -18.297 3.195 1 94.69 315 GLN B CA 1
ATOM 5340 C C . GLN B 1 315 ? -14.359 -19.562 3.443 1 94.69 315 GLN B C 1
ATOM 5342 O O . GLN B 1 315 ? -14.453 -20.031 4.578 1 94.69 315 GLN B O 1
ATOM 5347 N N . ARG B 1 316 ? -14.852 -20.141 2.414 1 91.81 316 ARG B N 1
ATOM 5348 C CA . ARG B 1 316 ? -15.75 -21.281 2.537 1 91.81 316 ARG B CA 1
ATOM 5349 C C . ARG B 1 316 ? -14.961 -22.594 2.562 1 91.81 316 ARG B C 1
ATOM 5351 O O . ARG B 1 316 ? -15.297 -23.5 3.318 1 91.81 316 ARG B O 1
ATOM 5358 N N . LEU B 1 317 ? -13.93 -22.688 1.815 1 92.81 317 LEU B N 1
ATOM 5359 C CA . LEU B 1 317 ? -13.344 -23.984 1.511 1 92.81 317 LEU B CA 1
ATOM 5360 C C . LEU B 1 317 ? -12.156 -24.281 2.426 1 92.81 317 LEU B C 1
ATOM 5362 O O . LEU B 1 317 ? -11.781 -25.438 2.621 1 92.81 317 LEU B O 1
ATOM 5366 N N . ASN B 1 318 ? -11.547 -23.25 2.979 1 95.31 318 ASN B N 1
ATOM 5367 C CA . ASN B 1 318 ? -10.422 -23.516 3.875 1 95.31 318 ASN B CA 1
ATOM 5368 C C . ASN B 1 318 ? -10.875 -24.203 5.16 1 95.31 318 ASN B C 1
ATOM 5370 O O . ASN B 1 318 ? -11.773 -23.703 5.844 1 95.31 318 ASN B O 1
ATOM 5374 N N . PRO B 1 319 ? -10.359 -25.297 5.527 1 95.62 319 PRO B N 1
ATOM 5375 C CA . PRO B 1 319 ? -10.844 -26.078 6.672 1 95.62 319 PRO B CA 1
ATOM 5376 C C . PRO B 1 319 ? -10.602 -25.359 8.008 1 95.62 319 PRO B C 1
ATOM 5378 O O . PRO B 1 319 ? -11.234 -25.703 9.008 1 95.62 319 PRO B O 1
ATOM 5381 N N . TYR B 1 320 ? -9.75 -24.391 8.07 1 96.06 320 TYR B N 1
ATOM 5382 C CA . TYR B 1 320 ? -9.453 -23.672 9.305 1 96.06 320 TYR B CA 1
ATOM 5383 C C . TYR B 1 320 ? -10.148 -22.328 9.336 1 96.06 320 TYR B C 1
ATOM 5385 O O . TYR B 1 320 ? -9.906 -21.516 10.234 1 96.06 320 TYR B O 1
ATOM 5393 N N . ALA B 1 321 ? -10.977 -22.047 8.375 1 96.81 321 ALA B N 1
ATOM 5394 C CA . ALA B 1 321 ? -11.602 -20.734 8.211 1 96.81 321 ALA B CA 1
ATOM 5395 C C . ALA B 1 321 ? -12.469 -20.375 9.414 1 96.81 321 ALA B C 1
ATOM 5397 O O . ALA B 1 321 ? -12.352 -19.266 9.961 1 96.81 321 ALA B O 1
ATOM 5398 N N . ARG B 1 322 ? -13.289 -21.297 9.828 1 96.5 322 ARG B N 1
ATOM 5399 C CA . ARG B 1 322 ? -14.203 -21.016 10.93 1 96.5 322 ARG B CA 1
ATOM 5400 C C . ARG B 1 322 ? -13.43 -20.688 12.203 1 96.5 322 ARG B C 1
ATOM 5402 O O . ARG B 1 322 ? -13.742 -19.703 12.883 1 96.5 322 ARG B O 1
ATOM 5409 N N . GLU B 1 323 ? -12.523 -21.531 12.531 1 96.31 323 GLU B N 1
ATOM 5410 C CA . GLU B 1 323 ? -11.719 -21.312 13.727 1 96.31 323 GLU B CA 1
ATOM 5411 C C . GLU B 1 323 ? -10.977 -19.969 13.664 1 96.31 323 GLU B C 1
ATOM 5413 O O . GLU B 1 323 ? -10.922 -19.234 14.648 1 96.31 323 GLU B O 1
ATOM 5418 N N . THR B 1 324 ? -10.422 -19.672 12.547 1 97.38 324 THR B N 1
ATOM 5419 C CA . THR B 1 324 ? -9.664 -18.438 12.32 1 97.38 324 THR B CA 1
ATOM 5420 C C . THR B 1 324 ? -10.555 -17.219 12.484 1 97.38 324 THR B C 1
ATOM 5422 O O . THR B 1 324 ? -10.18 -16.25 13.148 1 97.38 324 THR B O 1
ATOM 5425 N N . ARG B 1 325 ? -11.711 -17.281 11.883 1 98.06 325 ARG B N 1
ATOM 5426 C CA . ARG B 1 325 ? -12.664 -16.172 12.016 1 98.06 325 ARG B CA 1
ATOM 5427 C C . ARG B 1 325 ? -13.102 -16 13.469 1 98.06 325 ARG B C 1
ATOM 5429 O O . ARG B 1 325 ? -13.234 -14.883 13.953 1 98.06 325 ARG B O 1
ATOM 5436 N N . SER B 1 326 ? -13.367 -17.141 14.148 1 97.81 326 SER B N 1
ATOM 5437 C CA . SER B 1 326 ? -13.773 -17.094 15.555 1 97.81 326 SER B CA 1
ATOM 5438 C C . SER B 1 326 ? -12.719 -16.406 16.406 1 97.81 326 SER B C 1
ATOM 5440 O O . SER B 1 326 ? -13.055 -15.594 17.281 1 97.81 326 SER B O 1
ATOM 5442 N N . ILE B 1 327 ? -11.523 -16.703 16.188 1 97.69 327 ILE B N 1
ATOM 5443 C CA . ILE B 1 327 ? -10.422 -16.094 16.906 1 97.69 327 ILE B CA 1
ATOM 5444 C C . ILE B 1 327 ? -10.375 -14.594 16.594 1 97.69 327 ILE B C 1
ATOM 5446 O O . ILE B 1 327 ? -10.156 -13.773 17.484 1 97.69 327 ILE B O 1
ATOM 5450 N N . GLY B 1 328 ? -10.516 -14.219 15.281 1 98.25 328 GLY B N 1
ATOM 5451 C CA . GLY B 1 328 ? -10.57 -12.82 14.898 1 98.25 328 GLY B CA 1
ATOM 5452 C C . GLY B 1 328 ? -11.625 -12.031 15.648 1 98.25 328 GLY B C 1
ATOM 5453 O O . GLY B 1 328 ? -11.336 -10.961 16.188 1 98.25 328 GLY B O 1
ATOM 5454 N N . VAL B 1 329 ? -12.82 -12.586 15.711 1 98.31 329 VAL B N 1
ATOM 5455 C CA . VAL B 1 329 ? -13.93 -11.938 16.406 1 98.31 329 VAL B CA 1
ATOM 5456 C C . VAL B 1 329 ? -13.609 -11.812 17.891 1 98.31 329 VAL B C 1
ATOM 5458 O O . VAL B 1 329 ? -13.828 -10.758 18.484 1 98.31 329 VAL B O 1
ATOM 5461 N N . ARG B 1 330 ? -13.133 -12.844 18.469 1 97.94 330 ARG B N 1
ATOM 5462 C CA . ARG B 1 330 ? -12.789 -12.859 19.891 1 97.94 330 ARG B CA 1
ATOM 5463 C C . ARG B 1 330 ? -11.75 -11.789 20.203 1 97.94 330 ARG B C 1
ATOM 5465 O O . ARG B 1 330 ? -11.906 -11.031 21.172 1 97.94 330 ARG B O 1
ATOM 5472 N N . GLU B 1 331 ? -10.695 -11.758 19.422 1 97.75 331 GLU B N 1
ATOM 5473 C CA . GLU B 1 331 ? -9.609 -10.82 19.688 1 97.75 331 GLU B CA 1
ATOM 5474 C C . GLU B 1 331 ? -10.07 -9.375 19.484 1 97.75 331 GLU B C 1
ATOM 5476 O O . GLU B 1 331 ? -9.633 -8.477 20.203 1 97.75 331 GLU B O 1
ATOM 5481 N N . LEU B 1 332 ? -10.906 -9.141 18.469 1 98.31 332 LEU B N 1
ATOM 5482 C CA . LEU B 1 332 ? -11.445 -7.801 18.281 1 98.31 332 LEU B CA 1
ATOM 5483 C C . LEU B 1 332 ? -12.312 -7.387 19.453 1 98.31 332 LEU B C 1
ATOM 5485 O O . LEU B 1 332 ? -12.25 -6.242 19.906 1 98.31 332 LEU B O 1
ATOM 5489 N N . ASN B 1 333 ? -13.117 -8.312 19.984 1 97.69 333 ASN B N 1
ATOM 5490 C CA . ASN B 1 333 ? -13.93 -8.062 21.156 1 97.69 333 ASN B CA 1
ATOM 5491 C C . ASN B 1 333 ? -13.07 -7.766 22.391 1 97.69 333 ASN B C 1
ATOM 5493 O O . ASN B 1 333 ? -13.398 -6.883 23.172 1 97.69 333 ASN B O 1
ATOM 5497 N N . THR B 1 334 ? -12.086 -8.516 22.547 1 97.25 334 THR B N 1
ATOM 5498 C CA . THR B 1 334 ? -11.172 -8.289 23.656 1 97.25 334 THR B CA 1
ATOM 5499 C C . THR B 1 334 ? -10.539 -6.902 23.562 1 97.25 334 THR B C 1
ATOM 5501 O O . THR B 1 334 ? -10.422 -6.207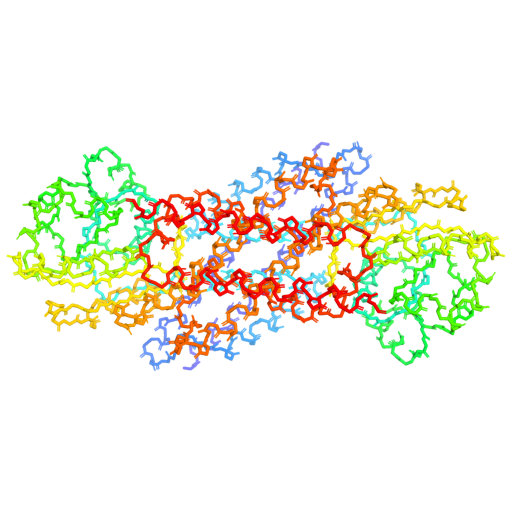 24.578 1 97.25 334 THR B O 1
ATOM 5504 N N . LEU B 1 335 ? -10.102 -6.562 22.359 1 96.69 335 LEU B N 1
ATOM 5505 C CA . LEU B 1 335 ? -9.531 -5.234 22.156 1 96.69 335 LEU B CA 1
ATOM 5506 C C . LEU B 1 335 ? -10.547 -4.148 22.484 1 96.69 335 LEU B C 1
ATOM 5508 O O . LEU B 1 335 ? -10.203 -3.143 23.109 1 96.69 335 LEU B O 1
ATOM 5512 N N . PHE B 1 336 ? -11.797 -4.316 22.031 1 97.56 336 PHE B N 1
ATOM 5513 C CA . PHE B 1 336 ? -12.875 -3.381 22.344 1 97.56 336 PHE B CA 1
ATOM 5514 C C . PHE B 1 336 ? -12.984 -3.168 23.844 1 97.56 336 PHE B C 1
ATOM 5516 O O . PHE B 1 336 ? -13 -2.029 24.312 1 97.56 336 PHE B O 1
ATOM 5523 N N . SER B 1 337 ? -12.969 -4.23 24.609 1 96.19 337 SER B N 1
ATOM 5524 C CA . SER B 1 337 ? -13.109 -4.176 26.062 1 96.19 337 SER B CA 1
ATOM 5525 C C . SER B 1 337 ? -11.898 -3.5 26.703 1 96.19 337 SER B C 1
ATOM 5527 O O . SER B 1 337 ? -12.055 -2.727 27.656 1 96.19 337 SER B O 1
ATOM 5529 N N . THR B 1 338 ? -10.734 -3.814 26.234 1 94.44 338 THR B N 1
ATOM 5530 C CA . THR B 1 338 ? -9.508 -3.234 26.766 1 94.44 338 THR B CA 1
ATOM 5531 C C . THR B 1 338 ? -9.5 -1.72 26.578 1 94.44 338 THR B C 1
ATOM 5533 O O . THR B 1 338 ? -9.117 -0.982 27.5 1 94.44 338 THR B O 1
ATOM 5536 N N . LEU B 1 339 ? -9.953 -1.275 25.406 1 93.81 339 LEU B N 1
ATOM 5537 C CA . LEU B 1 339 ? -9.969 0.153 25.109 1 93.81 339 LEU B CA 1
ATOM 5538 C C . LEU B 1 339 ? -11.039 0.867 25.922 1 93.81 339 LEU B C 1
ATOM 5540 O O . LEU B 1 339 ? -10.906 2.053 26.234 1 93.81 339 LEU B O 1
ATOM 5544 N N . GLU B 1 340 ? -12.102 0.142 26.328 1 89.94 340 GLU B N 1
ATOM 5545 C CA . GLU B 1 340 ? -13.164 0.717 27.141 1 89.94 340 GLU B CA 1
ATOM 5546 C C . GLU B 1 340 ? -12.719 0.853 28.594 1 89.94 340 GLU B C 1
ATOM 5548 O O . GLU B 1 340 ? -13.102 1.802 29.281 1 89.94 340 GLU B O 1
ATOM 5553 N N . GLU B 1 341 ? -11.961 -0.029 29.062 1 82.75 341 GLU B N 1
ATOM 5554 C CA . GLU B 1 341 ? -11.484 -0.008 30.438 1 82.75 341 GLU B CA 1
ATOM 5555 C C . GLU B 1 341 ? -10.43 1.078 30.641 1 82.75 341 GLU B C 1
ATOM 5557 O O . GLU B 1 341 ? -10.32 1.654 31.719 1 82.75 341 GLU B O 1
ATOM 5562 N N . GLU B 1 342 ? -9.625 1.356 29.672 1 70.19 342 GLU B N 1
ATOM 5563 C CA . GLU B 1 342 ? -8.586 2.381 29.766 1 70.19 342 GLU B CA 1
ATOM 5564 C C . GLU B 1 342 ? -9.195 3.781 29.766 1 70.19 342 GLU B C 1
ATOM 5566 O O . GLU B 1 342 ? -8.578 4.734 30.234 1 70.19 342 GLU B O 1
ATOM 5571 N N . LYS B 1 343 ? -10.352 4.109 29.359 1 66.06 343 LYS B N 1
ATOM 5572 C CA . LYS B 1 343 ? -11.023 5.406 29.391 1 66.06 343 LYS B CA 1
ATOM 5573 C C . LYS B 1 343 ? -11.531 5.73 30.797 1 66.06 343 LYS B C 1
ATOM 5575 O O . LYS B 1 343 ? -11.867 6.879 31.094 1 66.06 343 LYS B O 1
ATOM 5580 N N . LYS B 1 344 ? -11.594 4.789 31.797 1 50.38 344 LYS B N 1
ATOM 5581 C CA . LYS B 1 344 ? -11.984 5.047 33.188 1 50.38 344 LYS B CA 1
ATOM 5582 C C . LYS B 1 344 ? -10.773 5.438 34.031 1 50.38 344 LYS B C 1
ATOM 5584 O O . LYS B 1 344 ? -10.867 6.316 34.875 1 50.38 344 LYS B O 1
#

Secondary structure (DSSP, 8-state):
-HHHHHHHHHHHHHHHHHHHHHHHHHHHHHHHHHHHHHHT--S--HHHHHHHHHHHHHHHHHTT--HHHHHHHHHHHHHHHHHHH---SS--EEEEE--SHHHHHHHHHHHHTT-EEEEE-S-HHHHHHHHHHTT-EE--HHHHHHH-SEEEE-S-HHHHTSHHHHTTGGGGTTSEEEE--S--HHHHHHHHHHHHHHT-EEEEEEESS-S-S--TT-EEEEEE-TT-S-HHHHHHHHHHTTPEEEE--HHHHHHHHIIIIIHHHHHHHHHHHHHHHHHHHH---GGGG--HHHHHHHHHHHHHHHTHHHHHHHHHH-TTHHHHHHHHHHHHHHHHHHHHHHT-/-HHHHHHHHHHHHHHHHHHHHHHHHHHHHHHHHHHHHHHT--S--HHHHHHHHHHHHHHHHHTT--HHHHHHHHHHHHHHHHHHT---SS--EEEEE--SHHHHHHHHHHHHTT-EEEEE-S-HHHHHHHHHHTT-EE--HHHHHHH-SEEEE-S-HHHHTSHHHHTTGGGGTTSEEEE--S--HHHHHHHHHHHHHHT-EEEEEEESS-S-S--TT-EEEEEE-TT-S-HHHHHHHHHHTTPEEEE--HHHHHHHHIIIIIHHHHHHHHHHHHHHHHHHHH---GGGG--HHHHHHHHHHHHHHHTHHHHHHHHHH-TTHHHHHHHHHHHHHHHHHHHHHHT-